Protein AF-A0A5F1YF87-F1 (afdb_monomer)

Nearest PDB structures (foldseek):
  4hlb-assembly1_A  TM=4.844E-01  e=5.937E-01  Desulfovibrio piger ATCC 29098
  3n2q-assembly1_A-2  TM=6.052E-01  e=2.862E+00  Bacillus cereus ATCC 14579

Foldseek 3Di:
DVLCCQAANLQFKFAQKWFQDPVRDTDGLAGIWGFFQQEIEGEHEDEQDDDDPDPDPVSVVVVVVRVVVSLVSNVSVVVCLVVVTWIWTCRVVVVDTATDPSVRHPAYEYEYEYEYPVVCDPDLVRNQADFDWDQDPNHTYTYYHPVLVSVCSVLFRFPLSVVVLSVLSVLQCQQEPCNNPDHSLLSVLCVAPPVVVSVCSVVVVRRHDYGDRCSNVVCCVVCVVVSVVLVVLLVVQCVLVVVLVQLVVCLVVCCVPVVDDSNVSSVVSSNQNSNSRSDGSVLSSLVVVVVVVQLVCCVPPQKDWDWDDDPLEIEIEIEGQDQDPVVQLVVQVVVQLLVLLVQVVDDGRHQKYKGKYWYHPPHPDIHIDIDIDGNVVSNVVDPDHPVPVDPDDDPDDDGSVND

Structure (mmCIF, N/CA/C/O backbone):
data_AF-A0A5F1YF87-F1
#
_entry.id   AF-A0A5F1YF87-F1
#
loop_
_atom_site.group_PDB
_atom_site.id
_atom_site.type_symbol
_atom_site.label_atom_id
_atom_site.label_alt_id
_atom_site.label_comp_id
_atom_site.label_asym_id
_atom_site.label_entity_id
_atom_site.label_seq_id
_atom_site.pdbx_PDB_ins_code
_atom_site.Cartn_x
_atom_site.Cartn_y
_atom_site.Cartn_z
_atom_site.occupancy
_atom_site.B_iso_or_equiv
_atom_site.auth_seq_id
_atom_site.auth_comp_id
_atom_site.auth_asym_id
_atom_site.auth_atom_id
_atom_site.pdbx_PDB_model_num
ATOM 1 N N . MET A 1 1 ? 5.877 -0.461 15.593 1.00 53.75 1 MET A N 1
ATOM 2 C CA . MET A 1 1 ? 6.511 0.695 14.912 1.00 53.75 1 MET A CA 1
ATOM 3 C C . MET A 1 1 ? 7.422 0.246 13.773 1.00 53.75 1 MET A C 1
ATOM 5 O O . MET A 1 1 ? 7.189 0.677 12.658 1.00 53.75 1 MET A O 1
ATOM 9 N N . ASN A 1 2 ? 8.355 -0.689 14.007 1.00 65.75 2 ASN A N 1
ATOM 10 C CA . ASN A 1 2 ? 9.190 -1.293 12.949 1.00 65.75 2 ASN A CA 1
ATOM 11 C C . ASN A 1 2 ? 8.373 -1.980 11.828 1.00 65.75 2 ASN A C 1
ATOM 13 O O . ASN A 1 2 ? 8.815 -2.112 10.696 1.00 65.75 2 ASN A O 1
ATOM 17 N N . ILE A 1 3 ? 7.141 -2.385 12.146 1.00 77.56 3 ILE A N 1
ATOM 18 C CA . ILE A 1 3 ? 6.312 -3.200 11.262 1.00 77.56 3 ILE A CA 1
ATOM 19 C C . ILE A 1 3 ? 5.751 -2.453 10.040 1.00 77.56 3 ILE A C 1
ATOM 21 O O . ILE A 1 3 ? 5.742 -3.008 8.949 1.00 77.56 3 ILE A O 1
ATOM 25 N N . LEU A 1 4 ? 5.350 -1.182 10.188 1.00 83.44 4 LEU A N 1
ATOM 26 C CA . LEU A 1 4 ? 4.851 -0.383 9.060 1.00 83.44 4 LEU A CA 1
ATOM 27 C C . LEU A 1 4 ? 5.986 -0.032 8.095 1.00 83.44 4 LEU A C 1
ATOM 29 O O . LEU A 1 4 ? 5.793 -0.068 6.886 1.00 83.44 4 LEU A O 1
ATOM 33 N N . TYR A 1 5 ? 7.182 0.239 8.624 1.00 86.94 5 TYR A N 1
ATOM 34 C CA . TYR A 1 5 ? 8.379 0.420 7.804 1.00 86.94 5 TYR A CA 1
ATOM 35 C C . TYR A 1 5 ? 8.754 -0.847 7.046 1.00 86.94 5 TYR A C 1
ATOM 37 O O . TYR A 1 5 ? 9.148 -0.755 5.892 1.00 86.94 5 TYR A O 1
ATOM 45 N N . ARG A 1 6 ? 8.575 -2.025 7.652 1.00 84.00 6 ARG A N 1
ATOM 46 C CA . ARG A 1 6 ? 8.854 -3.301 6.990 1.00 84.00 6 ARG A CA 1
ATOM 47 C C . ARG A 1 6 ? 7.945 -3.553 5.785 1.00 84.00 6 ARG A C 1
ATOM 49 O O . ARG A 1 6 ? 8.440 -4.009 4.767 1.00 84.00 6 ARG A O 1
ATOM 56 N N . ILE A 1 7 ? 6.643 -3.282 5.902 1.00 84.69 7 ILE A N 1
ATOM 57 C CA . ILE A 1 7 ? 5.681 -3.605 4.831 1.00 84.69 7 ILE A CA 1
ATOM 58 C C . ILE A 1 7 ? 5.535 -2.474 3.807 1.00 84.69 7 ILE A C 1
ATOM 60 O O . ILE A 1 7 ? 5.354 -2.739 2.625 1.00 84.69 7 ILE A O 1
ATOM 64 N N . VAL A 1 8 ? 5.589 -1.210 4.241 1.00 84.56 8 VAL A N 1
ATOM 65 C CA . VAL A 1 8 ? 5.374 -0.057 3.354 1.00 84.56 8 VAL A CA 1
ATOM 66 C C . VAL A 1 8 ? 6.691 0.595 2.942 1.00 84.56 8 VAL A C 1
ATOM 68 O O . VAL A 1 8 ? 6.762 1.170 1.867 1.00 84.56 8 VAL A O 1
ATOM 71 N N . GLY A 1 9 ? 7.743 0.514 3.752 1.00 84.69 9 GLY A N 1
ATOM 72 C CA . GLY A 1 9 ? 8.989 1.250 3.542 1.00 84.69 9 GLY A CA 1
ATOM 73 C C . GLY A 1 9 ? 9.033 2.577 4.305 1.00 84.69 9 GLY A C 1
ATOM 74 O O . GLY A 1 9 ? 8.016 3.238 4.533 1.00 84.69 9 GLY A O 1
ATOM 75 N N . GLU A 1 10 ? 10.238 2.979 4.709 1.00 85.00 10 GLU A N 1
ATOM 76 C CA . GLU A 1 10 ? 10.487 4.226 5.455 1.00 85.00 10 GLU A CA 1
ATOM 77 C C . GLU A 1 10 ? 10.106 5.485 4.675 1.00 85.00 10 GLU A C 1
ATOM 79 O O . GLU A 1 10 ? 9.788 6.515 5.274 1.00 85.00 10 GLU A O 1
ATOM 84 N N . ASP A 1 11 ? 10.088 5.386 3.346 1.00 83.12 11 ASP A N 1
ATOM 85 C CA . ASP A 1 11 ? 9.832 6.521 2.466 1.00 83.12 11 ASP A CA 1
ATOM 86 C C . ASP A 1 11 ? 8.363 6.975 2.491 1.00 83.12 11 ASP A C 1
ATOM 88 O O . ASP A 1 11 ? 8.035 8.099 2.119 1.00 83.12 11 ASP A O 1
ATOM 92 N N . PHE A 1 12 ? 7.479 6.125 3.013 1.00 86.88 12 PHE A N 1
ATOM 93 C CA . PHE A 1 12 ? 6.032 6.308 2.960 1.00 86.88 12 PHE A CA 1
ATOM 94 C C . PHE A 1 12 ? 5.370 6.483 4.320 1.00 86.88 12 PHE A C 1
ATOM 96 O O . PHE A 1 12 ? 4.186 6.807 4.375 1.00 86.88 12 PHE A O 1
ATOM 103 N N . VAL A 1 13 ? 6.096 6.241 5.412 1.00 90.94 13 VAL A N 1
ATOM 104 C CA . VAL A 1 13 ? 5.536 6.205 6.765 1.00 90.94 13 VAL A CA 1
ATOM 105 C C . VAL A 1 13 ? 6.085 7.373 7.579 1.00 90.94 13 VAL A C 1
ATOM 107 O O . VAL A 1 13 ? 7.255 7.422 7.959 1.00 90.94 13 VAL A O 1
ATOM 110 N N . PHE A 1 14 ? 5.201 8.304 7.911 1.00 91.94 14 PHE A N 1
ATOM 111 C CA . PHE A 1 14 ? 5.522 9.539 8.611 1.00 91.94 14 PHE A CA 1
ATOM 112 C C . PHE A 1 14 ? 4.985 9.485 10.035 1.00 91.94 14 PHE A C 1
ATOM 114 O O . PHE A 1 14 ? 3.790 9.292 10.256 1.00 91.94 14 PHE A O 1
ATOM 121 N N . GLN A 1 15 ? 5.880 9.658 11.005 1.00 91.06 15 GLN A N 1
ATOM 122 C CA . GLN A 1 15 ? 5.539 9.689 12.427 1.00 91.06 15 GLN A CA 1
ATOM 123 C C . GLN A 1 15 ? 5.177 11.112 12.845 1.00 91.06 15 GLN A C 1
ATOM 125 O O . GLN A 1 15 ? 5.899 12.047 12.491 1.00 91.06 15 GLN A O 1
ATOM 130 N N . SER A 1 16 ? 4.089 11.257 13.600 1.00 91.31 16 SER A N 1
ATOM 131 C CA . SER A 1 16 ? 3.614 12.526 14.165 1.00 91.31 16 SER A CA 1
ATOM 132 C C . SER A 1 16 ? 3.661 13.711 13.179 1.00 91.31 16 SER A C 1
ATOM 134 O O . SER A 1 16 ? 4.256 14.752 13.487 1.00 91.31 16 SER A O 1
ATOM 136 N N . PRO A 1 17 ? 3.077 13.591 11.965 1.00 93.00 17 PRO A N 1
ATOM 137 C CA . PRO A 1 17 ? 3.000 14.705 11.022 1.00 93.00 17 PRO A CA 1
ATOM 138 C C . PRO A 1 17 ? 2.379 15.943 11.672 1.00 93.00 17 PRO A C 1
ATOM 140 O O . PRO A 1 17 ? 1.407 15.862 12.429 1.00 93.00 17 PRO A O 1
ATOM 143 N N . THR A 1 18 ? 2.952 17.106 11.369 1.00 94.31 18 THR A N 1
ATOM 144 C CA . THR A 1 18 ? 2.624 18.359 12.054 1.00 94.31 18 THR A CA 1
ATOM 145 C C . THR A 1 18 ? 1.781 19.259 11.163 1.00 94.31 18 THR A C 1
ATOM 147 O O . THR A 1 18 ? 2.243 19.728 10.126 1.00 94.31 18 THR A O 1
ATOM 150 N N . LEU A 1 19 ? 0.556 19.539 11.593 1.00 93.56 19 LEU A N 1
ATOM 151 C CA . LEU A 1 19 ? -0.306 20.573 11.040 1.00 93.56 19 LEU A CA 1
ATOM 152 C C . LEU A 1 19 ? 0.184 21.959 11.476 1.00 93.56 19 LEU A C 1
ATOM 154 O O . LEU A 1 19 ? 0.415 22.201 12.665 1.00 93.56 19 LEU A O 1
ATOM 158 N N . MET A 1 20 ? 0.303 22.861 10.508 1.00 92.25 20 MET A N 1
ATOM 159 C CA . MET A 1 20 ? 0.594 24.275 10.713 1.00 92.25 20 MET A CA 1
ATOM 160 C C . MET A 1 20 ? -0.717 25.060 10.603 1.00 92.25 20 MET A C 1
ATOM 162 O O . MET A 1 20 ? -1.217 25.275 9.501 1.00 92.25 20 MET A O 1
ATOM 166 N N . GLU A 1 21 ? -1.290 25.473 11.734 1.00 86.00 21 GLU A N 1
ATOM 167 C CA . GLU A 1 21 ? -2.485 26.325 11.727 1.00 86.00 21 GLU A CA 1
ATOM 168 C C . GLU A 1 21 ? -2.154 27.742 11.230 1.00 86.00 21 GLU A C 1
ATOM 170 O O . GLU A 1 21 ? -1.028 28.219 11.382 1.00 86.00 21 GLU A O 1
ATOM 175 N N . GLU A 1 22 ? -3.159 28.465 10.723 1.00 82.25 22 GLU A N 1
ATOM 176 C CA . GLU A 1 22 ? -3.036 29.886 10.341 1.00 82.25 22 GLU A CA 1
ATOM 177 C C . GLU A 1 22 ? -2.547 30.769 11.502 1.00 82.25 22 GLU A C 1
ATOM 179 O O . GLU A 1 22 ? -1.858 31.764 11.295 1.00 82.25 22 GLU A O 1
ATOM 184 N N . SER A 1 23 ? -2.849 30.365 12.741 1.00 84.19 23 SER A N 1
ATOM 185 C CA . SER A 1 23 ? -2.376 30.999 13.977 1.00 84.19 23 SER A CA 1
ATOM 186 C C . SER A 1 23 ? -0.860 30.863 14.209 1.00 84.19 23 SER A C 1
ATOM 188 O O . SER A 1 23 ? -0.328 31.446 15.152 1.00 84.19 23 SER A O 1
ATOM 190 N N . GLY A 1 24 ? -0.164 30.055 13.401 1.00 81.81 24 GLY A N 1
ATOM 191 C CA . GLY A 1 24 ? 1.236 29.669 13.587 1.00 81.81 24 GLY A CA 1
ATOM 192 C C . GLY A 1 24 ? 1.439 28.514 14.574 1.00 81.81 24 GLY A C 1
ATOM 193 O O . GLY A 1 24 ? 2.569 28.056 14.768 1.00 81.81 24 GLY A O 1
ATOM 194 N N . LYS A 1 25 ? 0.366 28.010 15.200 1.00 90.38 25 LYS A N 1
ATOM 195 C CA . LYS A 1 25 ? 0.433 26.887 16.137 1.00 90.38 25 LYS A CA 1
ATOM 196 C C . LYS A 1 25 ? 0.725 25.576 15.403 1.00 90.38 25 LYS A C 1
ATOM 198 O O . LYS A 1 25 ? 0.115 25.261 14.384 1.00 90.38 25 LYS A O 1
ATOM 203 N N . LYS A 1 26 ? 1.640 24.791 15.976 1.00 91.50 26 LYS A N 1
ATOM 204 C CA . LYS A 1 26 ? 1.982 23.439 15.524 1.00 91.50 26 LYS A CA 1
ATOM 205 C C . LYS A 1 26 ? 1.165 22.415 16.298 1.00 91.50 26 LYS A C 1
ATOM 207 O O . LYS A 1 26 ? 1.214 22.403 17.529 1.00 91.50 26 LYS A O 1
ATOM 212 N N . ILE A 1 27 ? 0.419 21.572 15.594 1.00 92.56 27 ILE A N 1
ATOM 213 C CA . ILE A 1 27 ? -0.405 20.521 16.200 1.00 92.56 27 ILE A CA 1
ATOM 214 C C . ILE A 1 27 ? -0.132 19.201 15.487 1.00 92.56 27 ILE A C 1
ATOM 216 O O . ILE A 1 27 ? -0.026 19.158 14.268 1.00 92.56 27 ILE A O 1
ATOM 220 N N . GLU A 1 28 ? -0.040 18.111 16.240 1.00 92.81 28 GLU A N 1
ATOM 221 C CA . GLU A 1 28 ? 0.020 16.773 15.655 1.00 92.81 28 GLU A CA 1
ATOM 222 C C . GLU A 1 28 ? -1.304 16.427 14.952 1.00 92.81 28 GLU A C 1
ATOM 224 O O . GLU A 1 28 ? -2.397 16.559 15.527 1.00 92.81 28 GLU A O 1
ATOM 229 N N . LEU A 1 29 ? -1.192 15.990 13.697 1.00 92.50 29 LEU A N 1
ATOM 230 C CA . LEU A 1 29 ? -2.327 15.578 12.878 1.00 92.50 29 LEU A CA 1
ATOM 231 C C . LEU A 1 29 ? -2.833 14.187 13.291 1.00 92.50 29 LEU A C 1
ATOM 233 O O . LEU A 1 29 ? -4.035 13.994 13.460 1.00 92.50 29 LEU A O 1
ATOM 237 N N . THR A 1 30 ? -1.916 13.230 13.436 1.00 93.56 30 THR A N 1
ATOM 238 C CA . THR A 1 30 ? -2.165 11.819 13.767 1.00 93.56 30 THR A CA 1
ATOM 239 C C . THR A 1 30 ? -0.851 11.173 14.228 1.00 93.56 30 THR A C 1
ATOM 241 O O . THR A 1 30 ? 0.207 11.762 14.004 1.00 93.56 30 THR A O 1
ATOM 244 N N . ASP A 1 31 ? -0.885 9.980 14.828 1.00 92.38 31 ASP A N 1
ATOM 245 C CA . ASP A 1 31 ? 0.345 9.318 15.298 1.00 92.38 31 ASP A CA 1
ATOM 246 C C . ASP A 1 31 ? 1.197 8.826 14.118 1.00 92.38 31 ASP A C 1
ATOM 248 O O . ASP A 1 31 ? 2.418 8.990 14.109 1.00 92.38 31 ASP A O 1
ATOM 252 N N . PHE A 1 32 ? 0.554 8.242 13.099 1.00 93.06 32 PHE A N 1
ATOM 253 C CA . PHE A 1 32 ? 1.219 7.846 11.859 1.00 93.06 32 PHE A CA 1
ATOM 254 C C . PHE A 1 32 ? 0.388 8.195 10.635 1.00 93.06 32 PHE A C 1
ATOM 256 O O . PHE A 1 32 ? -0.838 8.068 10.622 1.00 93.06 32 PHE A O 1
ATOM 263 N N . LEU A 1 33 ? 1.088 8.567 9.574 1.00 93.75 33 LEU A N 1
ATOM 264 C CA . LEU A 1 33 ? 0.522 8.791 8.259 1.00 93.75 33 LEU A CA 1
ATOM 265 C C . LEU A 1 33 ? 1.292 7.965 7.244 1.00 93.75 33 LEU A C 1
ATOM 267 O O . LEU A 1 33 ? 2.516 8.038 7.184 1.00 93.75 33 LEU A O 1
ATOM 271 N N . VAL A 1 34 ? 0.568 7.178 6.466 1.00 93.00 34 VAL A N 1
ATOM 272 C CA . VAL A 1 34 ? 1.116 6.332 5.417 1.00 93.00 34 VAL A CA 1
ATOM 273 C C . VAL A 1 34 ? 0.620 6.848 4.077 1.00 93.00 34 VAL A C 1
ATOM 275 O O . VAL A 1 34 ? -0.585 7.041 3.894 1.00 93.00 34 VAL A O 1
ATOM 278 N N . LEU A 1 35 ? 1.548 7.089 3.157 1.00 91.38 35 LEU A N 1
ATOM 279 C CA . LEU A 1 35 ? 1.250 7.533 1.799 1.00 91.38 35 LEU A CA 1
ATOM 280 C C . LEU A 1 35 ? 1.411 6.341 0.854 1.00 91.38 35 LEU A C 1
ATOM 282 O O . LEU A 1 35 ? 2.495 5.778 0.760 1.00 91.38 35 LEU A O 1
ATOM 286 N N . LEU A 1 36 ? 0.346 5.943 0.165 1.00 89.44 36 LEU A N 1
ATOM 287 C CA . LEU A 1 36 ? 0.365 4.844 -0.799 1.00 89.44 36 LEU A CA 1
ATOM 288 C C . LEU A 1 36 ? -0.320 5.297 -2.083 1.00 89.44 36 LEU A C 1
ATOM 290 O O . LEU A 1 36 ? -1.536 5.201 -2.208 1.00 89.44 36 LEU A O 1
ATOM 294 N N . ASP A 1 37 ? 0.472 5.799 -3.030 1.00 87.88 37 ASP A N 1
ATOM 295 C CA . ASP A 1 37 ? -0.025 6.382 -4.281 1.00 87.88 37 ASP A CA 1
ATOM 296 C C . ASP A 1 37 ? -1.064 7.497 -4.033 1.00 87.88 37 ASP A C 1
ATOM 298 O O . ASP A 1 37 ? -0.732 8.519 -3.432 1.00 87.88 37 ASP A O 1
ATOM 302 N N . ASP A 1 38 ? -2.320 7.294 -4.439 1.00 89.94 38 ASP A N 1
ATOM 303 C CA . ASP A 1 38 ? -3.448 8.205 -4.251 1.00 89.94 38 ASP A CA 1
ATOM 304 C C . ASP A 1 38 ? -4.251 7.921 -2.969 1.00 89.94 38 ASP A C 1
ATOM 306 O O . ASP A 1 38 ? -5.345 8.465 -2.766 1.00 89.94 38 ASP A O 1
ATOM 310 N N . ILE A 1 39 ? -3.707 7.079 -2.087 1.00 92.38 39 ILE A N 1
ATOM 311 C CA . ILE A 1 39 ? -4.337 6.622 -0.852 1.00 92.38 39 ILE A CA 1
ATOM 312 C C . ILE A 1 39 ? -3.560 7.144 0.350 1.00 92.38 39 ILE A C 1
ATOM 314 O O . ILE A 1 39 ? -2.348 6.969 0.483 1.00 92.38 39 ILE A O 1
ATOM 318 N N . LEU A 1 40 ? -4.296 7.775 1.260 1.00 93.69 40 LEU A N 1
ATOM 319 C CA . LEU A 1 40 ? -3.791 8.266 2.531 1.00 93.69 40 LEU A CA 1
ATOM 320 C C . LEU A 1 40 ? -4.308 7.381 3.664 1.00 93.69 40 LEU A C 1
ATOM 322 O O . LEU A 1 40 ? -5.519 7.333 3.889 1.00 93.69 40 LEU A O 1
ATOM 326 N N . ILE A 1 41 ? -3.414 6.728 4.409 1.00 94.94 41 ILE A N 1
ATOM 327 C CA . ILE A 1 41 ? -3.790 5.966 5.606 1.00 94.94 41 ILE A CA 1
ATOM 328 C C . ILE A 1 41 ? -3.335 6.724 6.851 1.00 94.94 41 ILE A C 1
ATOM 330 O O . ILE A 1 41 ? -2.147 6.948 7.063 1.00 94.94 41 ILE A O 1
ATOM 334 N N . THR A 1 42 ? -4.281 7.123 7.693 1.00 95.25 42 THR A N 1
ATOM 335 C CA . THR A 1 42 ? -4.023 7.754 8.997 1.00 95.25 42 THR A CA 1
ATOM 336 C C . THR A 1 42 ? -4.213 6.716 10.092 1.00 95.25 42 THR A C 1
ATOM 338 O O . THR A 1 42 ? -5.212 6.001 10.098 1.00 95.25 42 THR A O 1
ATOM 341 N N . ILE A 1 43 ? -3.260 6.625 11.019 1.00 94.81 43 ILE A N 1
ATOM 342 C CA . ILE A 1 43 ? -3.295 5.660 12.117 1.00 94.81 43 ILE A CA 1
ATOM 343 C C . ILE A 1 43 ? -3.236 6.409 13.442 1.00 94.81 43 ILE A C 1
ATOM 345 O O . ILE A 1 43 ? -2.272 7.120 13.728 1.00 94.81 43 ILE A O 1
ATOM 349 N N . GLN A 1 44 ? -4.260 6.207 14.268 1.00 94.12 44 GLN A N 1
ATOM 350 C CA . GLN A 1 44 ? -4.335 6.736 15.622 1.00 94.12 44 GLN A CA 1
ATOM 351 C C . GLN A 1 44 ? -4.342 5.592 16.635 1.00 94.12 44 GLN A C 1
ATOM 353 O O . GLN A 1 44 ? -5.288 4.812 16.715 1.00 94.12 44 GLN A O 1
ATOM 358 N N . SER A 1 45 ? -3.312 5.534 17.466 1.00 91.81 45 SER A N 1
ATOM 359 C CA . SER A 1 45 ? -3.182 4.580 18.553 1.00 91.81 45 SER A CA 1
ATOM 360 C C . SER A 1 45 ? -3.663 5.155 19.883 1.00 91.81 45 SER A C 1
ATOM 362 O O . SER A 1 45 ? -3.482 6.338 20.199 1.00 91.81 45 SER A O 1
ATOM 364 N N . LYS A 1 46 ? -4.302 4.307 20.694 1.00 90.31 46 LYS A N 1
ATOM 365 C CA . LYS A 1 46 ? -4.667 4.605 22.080 1.00 90.31 46 LYS A CA 1
ATOM 366 C C . LYS A 1 46 ? -4.350 3.427 22.982 1.00 90.31 46 LYS A C 1
ATOM 368 O O . LYS A 1 46 ? -4.850 2.329 22.771 1.00 90.31 46 LYS A O 1
ATOM 373 N N . SER A 1 47 ? -3.605 3.701 24.048 1.00 85.38 47 SER A N 1
ATOM 374 C CA . SER A 1 47 ? -3.409 2.744 25.134 1.00 85.38 47 SER A CA 1
ATOM 375 C C . SER A 1 47 ? -4.603 2.715 26.081 1.00 85.38 47 SER A C 1
ATOM 377 O O . SER A 1 47 ? -5.171 3.759 26.458 1.00 85.38 47 SER A O 1
ATOM 379 N N . ILE A 1 48 ? -4.959 1.495 26.460 1.00 78.88 48 ILE A N 1
ATOM 380 C CA . ILE A 1 48 ? -6.037 1.150 27.369 1.00 78.88 48 ILE A CA 1
ATOM 381 C C . ILE A 1 48 ? -5.409 0.404 28.540 1.00 78.88 48 ILE A C 1
ATOM 383 O O . ILE A 1 48 ? -4.843 -0.660 28.352 1.00 78.88 48 ILE A O 1
ATOM 387 N N . ASP A 1 49 ? -5.514 0.970 29.736 1.00 69.31 49 ASP A N 1
ATOM 388 C CA . ASP A 1 49 ? -5.035 0.341 30.964 1.00 69.31 49 ASP A CA 1
ATOM 389 C C . ASP A 1 49 ? -6.257 -0.166 31.742 1.00 69.31 49 ASP A C 1
ATOM 391 O O . ASP A 1 49 ? -7.062 0.633 32.242 1.00 69.31 49 ASP A O 1
ATOM 395 N N . ILE A 1 50 ? -6.496 -1.479 31.699 1.00 65.00 50 ILE A N 1
ATOM 396 C CA . ILE A 1 50 ? -7.656 -2.136 32.310 1.00 65.00 50 ILE A CA 1
ATOM 397 C C . ILE A 1 50 ? -7.202 -3.436 32.978 1.00 65.00 50 ILE A C 1
ATOM 399 O O . ILE A 1 50 ? -6.600 -4.286 32.333 1.00 65.00 50 ILE A O 1
ATOM 403 N N . ASP A 1 51 ? -7.562 -3.584 34.253 1.00 58.66 51 ASP A N 1
ATOM 404 C CA . ASP A 1 51 ? -7.314 -4.778 35.065 1.00 58.66 51 ASP A CA 1
ATOM 405 C C . ASP A 1 51 ? -8.325 -5.908 34.770 1.00 58.66 51 ASP A C 1
ATOM 407 O O . ASP A 1 51 ? -9.486 -5.624 34.443 1.00 58.66 51 ASP A O 1
ATOM 411 N N . ILE A 1 52 ? -7.908 -7.172 34.886 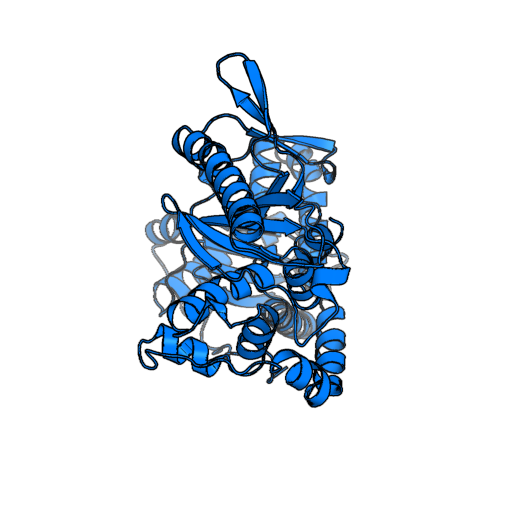1.00 54.50 52 ILE A N 1
ATOM 412 C CA . ILE A 1 52 ? -8.575 -8.341 34.274 1.00 54.50 52 ILE A CA 1
ATOM 413 C C . ILE A 1 52 ? -9.735 -8.895 35.093 1.00 54.50 52 ILE A C 1
ATOM 415 O O . ILE A 1 52 ? -10.713 -9.343 34.500 1.00 54.50 52 ILE A O 1
ATOM 419 N N . ASP A 1 53 ? -9.688 -8.802 36.419 1.00 56.94 53 ASP A N 1
ATOM 420 C CA . ASP A 1 53 ? -10.503 -9.669 37.288 1.00 56.94 53 ASP A CA 1
ATOM 421 C C . ASP A 1 53 ? -12.030 -9.458 37.212 1.00 56.94 53 ASP A C 1
ATOM 423 O O . ASP A 1 53 ? -12.767 -10.193 37.849 1.00 56.94 53 ASP A O 1
ATOM 427 N N . ASP A 1 54 ? -12.516 -8.505 36.403 1.00 54.59 54 ASP A N 1
ATOM 428 C CA . ASP A 1 54 ? -13.943 -8.321 36.100 1.00 54.59 54 ASP A CA 1
ATOM 429 C C . ASP A 1 54 ? -14.122 -7.365 34.903 1.00 54.59 54 ASP A C 1
ATOM 431 O O . ASP A 1 54 ? -14.182 -6.145 35.106 1.00 54.59 54 ASP A O 1
ATOM 435 N N . ILE A 1 55 ? -14.197 -7.837 33.647 1.00 62.34 55 ILE A N 1
ATOM 436 C CA . ILE A 1 55 ? -14.654 -6.982 32.527 1.00 62.34 55 ILE A CA 1
ATOM 437 C C . ILE A 1 55 ? -16.152 -6.718 32.717 1.00 62.34 55 ILE A C 1
ATOM 439 O O . ILE A 1 55 ? -17.008 -7.501 32.323 1.00 62.34 55 ILE A O 1
ATOM 443 N N . ASN A 1 56 ? -16.473 -5.583 33.330 1.00 67.00 56 ASN A N 1
ATOM 444 C CA . ASN A 1 56 ? -17.842 -5.112 33.504 1.00 67.00 56 ASN A CA 1
ATOM 445 C C . ASN A 1 56 ? -18.211 -4.044 32.457 1.00 67.00 56 ASN A C 1
ATOM 447 O O . ASN A 1 56 ? -17.358 -3.493 31.753 1.00 67.00 56 ASN A O 1
ATOM 451 N N . LEU A 1 57 ? -19.501 -3.698 32.386 1.00 72.12 57 LEU A N 1
ATOM 452 C CA . LEU A 1 57 ? -20.024 -2.653 31.491 1.00 72.12 57 LEU A CA 1
ATOM 453 C C . LEU A 1 57 ? -19.273 -1.314 31.623 1.00 72.12 57 LEU A C 1
ATOM 455 O O . LEU A 1 57 ? -19.128 -0.581 30.647 1.00 72.12 57 LEU A O 1
ATOM 459 N N . ILE A 1 58 ? -18.749 -1.004 32.813 1.00 72.44 58 ILE A N 1
ATOM 460 C CA . ILE A 1 58 ? -17.985 0.222 33.073 1.00 72.44 58 ILE A CA 1
ATOM 461 C C . ILE A 1 58 ? -16.642 0.192 32.329 1.00 72.44 58 ILE A C 1
ATOM 463 O O . ILE A 1 58 ? -16.270 1.185 31.701 1.00 72.44 58 ILE A O 1
ATOM 467 N N . LYS A 1 59 ? -15.914 -0.930 32.366 1.00 70.19 59 LYS A N 1
ATOM 468 C CA . LYS A 1 59 ? -14.646 -1.098 31.638 1.00 70.19 59 LYS A CA 1
ATOM 469 C C . LYS A 1 59 ? -14.862 -1.090 30.126 1.00 70.19 59 LYS A C 1
ATOM 471 O O . LYS A 1 59 ? -14.142 -0.369 29.439 1.00 70.19 59 LYS A O 1
ATOM 476 N N . LEU A 1 60 ? -15.907 -1.748 29.618 1.00 75.25 60 LEU A N 1
ATOM 477 C CA . LEU A 1 60 ? -16.304 -1.627 28.206 1.00 75.25 60 LEU A CA 1
ATOM 478 C C . LEU A 1 60 ? -16.598 -0.166 27.829 1.00 75.25 60 LEU A C 1
ATOM 480 O O . LEU A 1 60 ? -16.093 0.329 26.823 1.00 75.25 60 LEU A O 1
ATOM 484 N N . GLY A 1 61 ? -17.313 0.574 28.681 1.00 79.44 61 GLY A N 1
ATOM 485 C CA . GLY A 1 61 ? -17.546 2.009 28.499 1.00 79.44 61 GLY A CA 1
ATOM 486 C C . GLY A 1 61 ? -16.257 2.840 28.426 1.00 79.44 61 GLY A C 1
ATOM 487 O O . GLY A 1 61 ? -16.182 3.799 27.656 1.00 79.44 61 GLY A O 1
ATOM 488 N N . ARG A 1 62 ? -15.201 2.465 29.166 1.00 77.94 62 ARG A N 1
ATOM 489 C CA . ARG A 1 62 ? -13.877 3.112 29.065 1.00 77.94 62 ARG A CA 1
ATOM 490 C C . ARG A 1 62 ? -13.214 2.848 27.713 1.00 77.94 62 ARG A C 1
ATOM 492 O O . ARG A 1 62 ? -12.646 3.783 27.147 1.00 77.94 62 ARG A O 1
ATOM 499 N N . ILE A 1 63 ? -13.313 1.624 27.192 1.00 79.81 63 ILE A N 1
ATOM 500 C CA . ILE A 1 63 ? -12.813 1.256 25.857 1.00 79.81 63 ILE A CA 1
ATOM 501 C C . ILE A 1 63 ? -13.542 2.073 24.788 1.00 79.81 63 ILE A C 1
ATOM 503 O O . ILE A 1 63 ? -12.896 2.766 24.002 1.00 79.81 63 ILE A O 1
ATOM 507 N N . PHE A 1 64 ? -14.877 2.104 24.832 1.00 84.06 64 PHE A N 1
ATOM 508 C CA . PHE A 1 64 ? -15.684 2.922 23.923 1.00 84.06 64 PHE A CA 1
ATOM 509 C C . PHE A 1 64 ? -15.331 4.409 24.008 1.00 84.06 64 PHE A C 1
ATOM 511 O O . PHE A 1 64 ? -15.175 5.060 22.980 1.00 84.06 64 PHE A O 1
ATOM 518 N N . LYS A 1 65 ? -15.116 4.957 25.209 1.00 86.44 65 LYS A N 1
ATOM 519 C CA . LYS A 1 65 ? -14.696 6.357 25.369 1.00 86.44 65 LYS A CA 1
ATOM 520 C C . LYS A 1 65 ? -13.324 6.628 24.744 1.00 86.44 65 LYS A C 1
ATOM 522 O O . LYS A 1 65 ? -13.122 7.681 24.144 1.00 86.44 65 LYS A O 1
ATOM 527 N N . LYS A 1 66 ? -12.365 5.706 24.877 1.00 86.31 66 LYS A N 1
ATOM 528 C CA . LYS A 1 66 ? -11.037 5.821 24.244 1.00 86.31 66 LYS A CA 1
ATOM 529 C C . LYS A 1 66 ? -11.139 5.762 22.722 1.00 86.31 66 LYS A C 1
ATOM 531 O O . LYS A 1 66 ? -10.499 6.571 22.052 1.00 86.31 66 LYS A O 1
ATOM 536 N N . TYR A 1 67 ? -11.973 4.863 22.213 1.00 88.94 67 TYR A N 1
ATOM 537 C CA . TYR A 1 67 ? -12.319 4.772 20.802 1.00 88.94 67 TYR A CA 1
ATOM 538 C C . TYR A 1 67 ? -12.937 6.080 20.277 1.00 88.94 67 TYR A C 1
ATOM 540 O O . TYR A 1 67 ? -12.408 6.661 19.333 1.00 88.94 67 TYR A O 1
ATOM 548 N N . GLU A 1 68 ? -13.980 6.607 20.925 1.00 90.44 68 GLU A N 1
ATOM 549 C CA . GLU A 1 68 ? -14.631 7.860 20.515 1.00 90.44 68 GLU A CA 1
ATOM 550 C C . GLU A 1 68 ? -13.668 9.056 20.583 1.00 90.44 68 GLU A C 1
ATOM 552 O O . GLU A 1 68 ? -13.648 9.907 19.692 1.00 90.44 68 GLU A O 1
ATOM 557 N N . ASN A 1 69 ? -12.784 9.092 21.586 1.00 89.06 69 ASN A N 1
ATOM 558 C CA . ASN A 1 69 ? -11.715 10.086 21.652 1.00 89.06 69 ASN A CA 1
ATOM 559 C C . ASN A 1 69 ? -10.757 9.982 20.452 1.00 89.06 69 ASN A C 1
ATOM 561 O O . ASN A 1 69 ? -10.449 11.011 19.853 1.00 89.06 69 ASN A O 1
ATOM 565 N N . ALA A 1 70 ? -10.298 8.781 20.079 1.00 88.69 70 ALA A N 1
ATOM 566 C CA . ALA A 1 70 ? -9.462 8.585 18.888 1.00 88.69 70 ALA A CA 1
ATOM 567 C C . ALA A 1 70 ? -10.195 8.998 17.605 1.00 88.69 70 ALA A C 1
ATOM 569 O O . ALA A 1 70 ? -9.660 9.757 16.800 1.00 88.69 70 ALA A O 1
ATOM 570 N N . LYS A 1 71 ? -11.454 8.586 17.457 1.00 91.44 71 LYS A N 1
ATOM 571 C CA . LYS A 1 71 ? -12.312 8.948 16.327 1.00 91.44 71 LYS A CA 1
ATOM 572 C C . LYS A 1 71 ? -12.504 10.461 16.211 1.00 91.44 71 LYS A C 1
ATOM 574 O O . LYS A 1 71 ? -12.431 11.014 15.116 1.00 91.44 71 LYS A O 1
ATOM 579 N N . SER A 1 72 ? -12.662 11.165 17.333 1.00 89.19 72 SER A N 1
ATOM 580 C CA . SER A 1 72 ? -12.752 12.629 17.343 1.00 89.19 72 SER A CA 1
ATOM 581 C C . SER A 1 72 ? -11.473 13.317 16.851 1.00 89.19 72 SER A C 1
ATOM 583 O O . SER A 1 72 ? -11.563 14.386 16.247 1.00 89.19 72 SER A O 1
ATOM 585 N N . GLN A 1 73 ? -10.294 12.713 17.051 1.00 87.31 73 GLN A N 1
ATOM 586 C CA . GLN A 1 73 ? -9.021 13.265 16.576 1.00 87.31 73 GLN A CA 1
ATOM 587 C C . GLN A 1 73 ? -8.900 13.184 15.051 1.00 87.31 73 GLN A C 1
ATOM 589 O O . GLN A 1 73 ? -8.356 14.107 14.447 1.00 87.31 73 GLN A O 1
ATOM 594 N N . LEU A 1 74 ? -9.532 12.188 14.418 1.00 90.38 74 LEU A N 1
ATOM 595 C CA . LEU A 1 74 ? -9.610 12.079 12.955 1.00 90.38 74 LEU A CA 1
ATOM 596 C C . LEU A 1 74 ? -10.303 13.287 12.304 1.00 90.38 74 LEU A C 1
ATOM 598 O O . LEU A 1 74 ? -10.074 13.570 11.129 1.00 90.38 74 LEU A O 1
ATOM 602 N N . ASN A 1 75 ? -11.110 14.049 13.058 1.00 89.75 75 ASN A N 1
ATOM 603 C CA . ASN A 1 75 ? -11.686 15.304 12.566 1.00 89.75 75 ASN A CA 1
ATOM 604 C C . ASN A 1 75 ? -10.622 16.294 12.100 1.00 89.75 75 ASN A C 1
ATOM 606 O O . ASN A 1 75 ? -10.893 17.055 11.177 1.00 89.75 75 ASN A O 1
ATOM 610 N N . ARG A 1 76 ? -9.436 16.290 12.722 1.00 90.06 76 ARG A N 1
ATOM 611 C CA . ARG A 1 76 ? -8.326 17.144 12.291 1.00 90.06 76 ARG A CA 1
ATOM 612 C C . ARG A 1 76 ? -7.902 16.768 10.882 1.00 90.06 76 ARG A C 1
ATOM 614 O O . ARG A 1 76 ? -7.952 17.620 10.010 1.00 90.06 76 ARG A O 1
ATOM 621 N N . THR A 1 77 ? -7.630 15.489 10.627 1.00 90.44 77 THR A N 1
ATOM 622 C CA . THR A 1 77 ? -7.276 14.995 9.289 1.00 90.44 77 THR A CA 1
ATOM 623 C C . THR A 1 77 ? -8.333 15.334 8.242 1.00 90.44 77 THR A C 1
ATOM 625 O O . THR A 1 77 ? -7.993 15.825 7.166 1.00 90.44 77 THR A O 1
ATOM 628 N N . VAL A 1 78 ? -9.619 15.146 8.561 1.00 89.69 78 VAL A N 1
ATOM 629 C CA . VAL A 1 78 ? -10.722 15.501 7.650 1.00 89.69 78 VAL A CA 1
ATOM 630 C C . VAL A 1 78 ? -10.730 16.998 7.347 1.00 89.69 78 VAL A C 1
ATOM 632 O O . VAL A 1 78 ? -10.764 17.397 6.184 1.00 89.69 78 VAL A O 1
ATOM 635 N N . ASN A 1 79 ? -10.692 17.834 8.385 1.00 90.62 79 ASN A N 1
ATOM 636 C CA . ASN A 1 79 ? -10.784 19.282 8.235 1.00 90.62 79 ASN A CA 1
ATOM 637 C C . ASN A 1 79 ? -9.569 19.847 7.494 1.00 90.62 79 ASN A C 1
ATOM 639 O O . ASN A 1 79 ? -9.746 20.620 6.553 1.00 90.62 79 ASN A O 1
ATOM 643 N N . SER A 1 80 ? -8.363 19.418 7.869 1.00 90.38 80 SER A N 1
ATOM 644 C CA . SER A 1 80 ? -7.118 19.847 7.235 1.00 90.38 80 SER A CA 1
ATOM 645 C C . SER A 1 80 ? -7.046 19.410 5.781 1.00 90.38 80 SER A C 1
ATOM 647 O O . SER A 1 80 ? -6.622 20.197 4.941 1.00 90.38 80 SER A O 1
ATOM 649 N N . SER A 1 81 ? -7.546 18.217 5.443 1.00 90.31 81 SER A N 1
ATOM 650 C CA . SER A 1 81 ? -7.649 17.803 4.045 1.00 90.31 81 SER A CA 1
ATOM 651 C C . SER A 1 81 ? -8.620 18.673 3.247 1.00 90.31 81 SER A C 1
ATOM 653 O O . SER A 1 81 ? -8.275 19.125 2.157 1.00 90.31 81 SER A O 1
ATOM 655 N N . ASN A 1 82 ? -9.813 18.940 3.788 1.00 88.69 82 ASN A N 1
ATOM 656 C CA . ASN A 1 82 ? -10.836 19.735 3.101 1.00 88.69 82 ASN A CA 1
ATOM 657 C C . ASN A 1 82 ? -10.383 21.180 2.864 1.00 88.69 82 ASN A C 1
ATOM 659 O O . ASN A 1 82 ? -10.678 21.763 1.824 1.00 88.69 82 ASN A O 1
ATOM 663 N N . ARG A 1 83 ? -9.654 21.749 3.826 1.00 90.56 83 ARG A N 1
ATOM 664 C CA . ARG A 1 83 ? -9.097 23.106 3.754 1.00 90.56 83 ARG A CA 1
ATOM 665 C C . ARG A 1 83 ? -7.739 23.171 3.059 1.00 90.56 83 ARG A C 1
ATOM 667 O O . ARG A 1 83 ? -7.248 24.266 2.822 1.00 90.56 83 ARG A O 1
ATOM 674 N N . LYS A 1 84 ? -7.147 22.016 2.738 1.00 89.38 84 LYS A N 1
ATOM 675 C CA . LYS A 1 84 ? -5.781 21.882 2.212 1.00 89.38 84 LYS A CA 1
ATOM 676 C C . LYS A 1 84 ? -4.759 22.622 3.087 1.00 89.38 84 LYS A C 1
ATOM 678 O O . LYS A 1 84 ? -3.873 23.302 2.580 1.00 89.38 84 LYS A O 1
ATOM 683 N N . GLU A 1 85 ? -4.910 22.506 4.406 1.00 91.00 85 GLU A N 1
ATOM 684 C CA . GLU A 1 85 ? -4.018 23.148 5.375 1.00 91.00 85 GLU A CA 1
ATOM 685 C C . GLU A 1 85 ? -2.606 22.560 5.282 1.00 91.00 85 GLU A C 1
ATOM 687 O O . GLU A 1 85 ? -2.418 21.370 5.019 1.00 91.00 85 GLU A O 1
ATOM 692 N N . LYS A 1 86 ? -1.598 23.389 5.547 1.00 92.06 86 LYS A N 1
ATOM 693 C CA . LYS A 1 86 ? -0.201 22.981 5.443 1.00 92.06 86 LYS A CA 1
ATOM 694 C C . LYS A 1 86 ? 0.151 21.946 6.511 1.00 92.06 86 LYS A C 1
ATOM 696 O O . LYS A 1 86 ? 0.131 22.238 7.707 1.00 92.06 86 LYS A O 1
ATOM 701 N N . VAL A 1 87 ? 0.543 20.752 6.074 1.00 92.88 87 VAL A N 1
ATOM 702 C CA . VAL A 1 87 ? 1.053 19.686 6.945 1.00 92.88 87 VAL A CA 1
ATOM 703 C C . VAL A 1 87 ? 2.493 19.384 6.569 1.00 92.88 87 VAL A C 1
ATOM 705 O O . VAL A 1 87 ? 2.794 19.094 5.414 1.00 92.88 87 VAL A O 1
ATOM 708 N N . ILE A 1 88 ? 3.374 19.441 7.562 1.00 91.81 88 ILE A N 1
ATOM 709 C CA . ILE A 1 88 ? 4.785 19.101 7.430 1.00 91.81 88 ILE A CA 1
ATOM 710 C C . ILE A 1 88 ? 4.988 17.635 7.791 1.00 91.81 88 ILE A C 1
ATOM 712 O O . ILE A 1 88 ? 4.647 17.194 8.895 1.00 91.81 88 ILE A O 1
ATOM 716 N N . LEU A 1 89 ? 5.587 16.898 6.865 1.00 90.56 89 LEU A N 1
ATOM 717 C CA . LEU A 1 89 ? 5.998 15.517 7.041 1.00 90.56 89 LEU A CA 1
ATOM 718 C C . LEU A 1 89 ? 7.517 15.464 7.224 1.00 90.56 89 LEU A C 1
ATOM 720 O O . LEU A 1 89 ? 8.271 16.126 6.509 1.00 90.56 89 LEU A O 1
ATOM 724 N N . ASN A 1 90 ? 7.975 14.677 8.194 1.00 85.31 90 ASN A N 1
ATOM 725 C CA . ASN A 1 90 ? 9.399 14.473 8.432 1.00 85.31 90 ASN A CA 1
ATOM 726 C C . ASN A 1 90 ? 9.909 13.304 7.577 1.00 85.31 90 ASN A C 1
ATOM 728 O O . ASN A 1 90 ? 9.787 12.144 7.974 1.00 85.31 90 ASN A O 1
ATOM 732 N N . ALA A 1 91 ? 10.458 13.615 6.403 1.00 80.50 91 ALA A N 1
ATOM 733 C CA . ALA A 1 91 ? 11.067 12.645 5.505 1.00 80.50 91 ALA A CA 1
ATOM 734 C C . ALA A 1 91 ? 12.531 12.428 5.912 1.00 80.50 91 ALA A C 1
ATOM 736 O O . ALA A 1 91 ? 13.451 12.898 5.246 1.00 80.50 91 ALA A O 1
ATOM 737 N N . LYS A 1 92 ? 12.752 11.703 7.021 1.00 74.88 92 LYS A N 1
ATOM 738 C CA . LYS A 1 92 ? 14.099 11.422 7.570 1.00 74.88 92 LYS A CA 1
ATOM 739 C C . LYS A 1 92 ? 15.084 10.925 6.508 1.00 74.88 92 LYS A C 1
ATOM 741 O O . LYS A 1 92 ? 16.255 11.263 6.528 1.00 74.88 92 LYS A O 1
ATOM 746 N N . HIS A 1 93 ? 14.571 10.136 5.579 1.00 71.56 93 HIS A N 1
ATOM 747 C CA . HIS A 1 93 ? 15.292 9.452 4.522 1.00 71.56 93 HIS A CA 1
ATOM 748 C C . HIS A 1 93 ? 15.743 10.416 3.389 1.00 71.56 93 HIS A C 1
ATOM 750 O O . HIS A 1 93 ? 16.732 10.151 2.708 1.00 71.56 93 HIS A O 1
ATOM 756 N N . LEU A 1 94 ? 15.063 11.553 3.210 1.00 71.19 94 LEU A N 1
ATOM 757 C CA . LEU A 1 94 ? 15.489 12.650 2.326 1.00 71.19 94 LEU A CA 1
ATOM 758 C C . LEU A 1 94 ? 16.255 13.744 3.082 1.00 71.19 94 LEU A C 1
ATOM 760 O O . LEU A 1 94 ? 16.641 14.731 2.465 1.00 71.19 94 LEU A O 1
ATOM 764 N N . GLU A 1 95 ? 16.439 13.580 4.399 1.00 72.50 95 GLU A N 1
ATOM 765 C CA . GLU A 1 95 ? 16.957 14.600 5.320 1.00 72.50 95 GLU A CA 1
ATOM 766 C C . GLU A 1 95 ? 16.176 15.925 5.244 1.00 72.50 95 GLU A C 1
ATOM 768 O O . GLU A 1 95 ? 16.727 17.009 5.430 1.00 72.50 95 GLU A O 1
ATOM 773 N N . GLU A 1 96 ? 14.867 15.845 4.974 1.00 76.69 96 GLU A N 1
ATOM 774 C CA . GLU A 1 96 ? 14.050 17.015 4.655 1.00 76.69 96 GLU A CA 1
ATOM 775 C C . GLU A 1 96 ? 12.632 16.992 5.228 1.00 76.69 96 GLU A C 1
ATOM 777 O O . GLU A 1 96 ? 12.080 15.975 5.660 1.00 76.69 96 GLU A O 1
ATOM 782 N N . HIS A 1 97 ? 12.024 18.176 5.199 1.00 84.19 97 HIS A N 1
ATOM 783 C CA . HIS A 1 97 ? 10.608 18.374 5.444 1.00 84.19 97 HIS A CA 1
ATOM 784 C C . HIS A 1 97 ? 9.868 18.493 4.120 1.00 84.19 97 HIS A C 1
ATOM 786 O O . HIS A 1 97 ? 10.151 19.392 3.331 1.00 84.19 97 HIS A O 1
ATOM 792 N N . ILE A 1 98 ? 8.885 17.621 3.915 1.00 86.50 98 ILE A N 1
ATOM 793 C CA . ILE A 1 98 ? 8.020 17.668 2.738 1.00 86.50 98 ILE A CA 1
ATOM 794 C C . ILE A 1 98 ? 6.629 18.138 3.156 1.00 86.50 98 ILE A C 1
ATOM 796 O O . ILE A 1 98 ? 6.141 17.814 4.242 1.00 86.50 98 ILE A O 1
ATOM 800 N N . GLU A 1 99 ? 5.992 18.934 2.307 1.00 89.06 99 GLU A N 1
ATOM 801 C CA . GLU A 1 99 ? 4.599 19.322 2.502 1.00 89.06 99 GLU A CA 1
ATOM 802 C C . GLU A 1 99 ? 3.683 18.206 1.993 1.00 89.06 99 GLU A C 1
ATOM 804 O O . GLU A 1 99 ? 3.905 17.676 0.903 1.00 89.06 99 GLU A O 1
ATOM 809 N N . LEU A 1 100 ? 2.667 17.838 2.780 1.00 89.62 100 LEU A N 1
ATOM 810 C CA . LEU A 1 100 ? 1.691 16.821 2.392 1.00 89.62 100 LEU A CA 1
ATOM 811 C C . LEU A 1 100 ? 0.883 17.306 1.174 1.00 89.62 100 LEU A C 1
ATOM 813 O O . LEU A 1 100 ? 0.104 18.257 1.299 1.00 89.62 100 LEU A O 1
ATOM 817 N N . PRO A 1 101 ? 0.995 16.647 0.008 1.00 87.06 101 PRO A N 1
ATOM 818 C CA . PRO A 1 101 ? 0.306 17.083 -1.197 1.00 87.06 101 PRO A CA 1
ATOM 819 C C . PRO A 1 101 ? -1.148 16.598 -1.186 1.00 87.06 101 PRO A C 1
ATOM 821 O O . PRO A 1 101 ? -1.495 15.624 -1.848 1.00 87.06 101 PRO A O 1
ATOM 824 N N . TRP A 1 102 ? -2.027 17.274 -0.440 1.00 88.69 102 TRP A N 1
ATOM 825 C CA . TRP A 1 102 ? -3.434 16.869 -0.280 1.00 88.69 102 TRP A CA 1
ATOM 826 C C . TRP A 1 102 ? -4.160 16.554 -1.593 1.00 88.69 102 TRP A C 1
ATOM 828 O O . TRP A 1 102 ? -5.021 15.680 -1.619 1.00 88.69 102 TRP A O 1
ATOM 838 N N . VAL A 1 103 ? -3.811 17.259 -2.671 1.00 85.12 103 VAL A N 1
ATOM 839 C CA . VAL A 1 103 ? -4.410 17.101 -4.005 1.00 85.12 103 VAL A CA 1
ATOM 840 C C . VAL A 1 103 ? -4.155 15.733 -4.640 1.00 85.12 103 VAL A C 1
ATOM 842 O O . VAL A 1 103 ? -4.925 15.327 -5.505 1.00 85.12 103 VAL A O 1
ATOM 845 N N . ASN A 1 104 ? -3.122 15.013 -4.197 1.00 85.00 104 ASN A N 1
ATOM 846 C CA . ASN A 1 104 ? -2.768 13.707 -4.744 1.00 85.00 104 ASN A CA 1
ATOM 847 C C . ASN A 1 104 ? -3.610 12.571 -4.141 1.00 85.00 104 ASN A C 1
ATOM 849 O O . ASN A 1 104 ? -3.683 11.503 -4.736 1.00 85.00 104 ASN A O 1
ATOM 853 N N . PHE A 1 105 ? -4.266 12.787 -2.993 1.00 88.62 105 PHE A N 1
ATOM 854 C CA . PHE A 1 105 ? -4.941 11.721 -2.250 1.00 88.62 105 PHE A CA 1
ATOM 855 C C . PHE A 1 105 ? -6.458 11.752 -2.439 1.00 88.62 105 PHE A C 1
ATOM 857 O O . PHE A 1 105 ? -7.165 12.585 -1.860 1.00 88.62 105 PHE A O 1
ATOM 864 N N . ARG A 1 106 ? -6.962 10.804 -3.232 1.00 88.44 106 ARG A N 1
ATOM 865 C CA . ARG A 1 106 ? -8.392 10.631 -3.528 1.00 88.44 106 ARG A CA 1
ATOM 866 C C . ARG A 1 106 ? -9.087 9.803 -2.457 1.00 88.44 106 ARG A C 1
ATOM 868 O O . ARG A 1 106 ? -10.196 10.137 -2.040 1.00 88.44 106 ARG A O 1
ATOM 875 N N . THR A 1 107 ? -8.406 8.772 -1.972 1.00 91.00 107 THR A N 1
ATOM 876 C CA . THR A 1 107 ? -8.948 7.823 -0.999 1.00 91.00 107 THR A CA 1
ATOM 877 C C . THR A 1 107 ? -8.291 8.029 0.356 1.00 91.00 107 THR A C 1
ATOM 879 O O . THR A 1 107 ? -7.084 8.252 0.463 1.00 91.00 107 THR A O 1
ATOM 882 N N . LYS A 1 108 ? -9.099 7.955 1.413 1.00 92.88 108 LYS A N 1
ATOM 883 C CA . LYS A 1 108 ? -8.643 8.124 2.792 1.00 92.88 108 LYS A CA 1
ATOM 884 C C . LYS A 1 108 ? -9.129 6.965 3.639 1.00 92.88 108 LYS A C 1
ATOM 886 O O . LYS A 1 108 ? -10.334 6.725 3.735 1.00 92.88 108 LYS A O 1
ATOM 891 N N . ILE A 1 109 ? -8.182 6.294 4.276 1.00 95.62 109 ILE A N 1
ATOM 892 C CA . ILE A 1 109 ? -8.433 5.199 5.204 1.00 95.62 109 ILE A CA 1
ATOM 893 C C . ILE A 1 109 ? -7.942 5.642 6.578 1.00 95.62 109 ILE A C 1
ATOM 895 O O . ILE A 1 109 ? -6.865 6.213 6.727 1.00 95.62 109 ILE A O 1
ATOM 899 N N . SER A 1 110 ? -8.750 5.415 7.600 1.00 95.75 110 SER A N 1
ATOM 900 C CA . SER A 1 110 ? -8.384 5.640 8.990 1.00 95.75 110 SER A CA 1
ATOM 901 C C . SER A 1 110 ? -8.301 4.310 9.715 1.00 95.75 110 SER A C 1
ATOM 903 O O . SER A 1 110 ? -9.176 3.458 9.579 1.00 95.75 110 SER A O 1
ATOM 905 N N . ILE A 1 111 ? -7.255 4.149 10.511 1.00 95.62 111 ILE A N 1
ATOM 906 C CA . ILE A 1 111 ? -7.051 3.001 11.381 1.00 95.62 111 ILE A CA 1
ATOM 907 C C . ILE A 1 111 ? -6.980 3.517 12.813 1.00 95.62 111 ILE A C 1
ATOM 909 O O . ILE A 1 111 ? -6.165 4.381 13.133 1.00 95.62 111 ILE A O 1
ATOM 913 N N . ILE A 1 112 ? -7.821 2.982 13.692 1.00 94.69 112 ILE A N 1
ATOM 914 C CA . ILE A 1 112 ? -7.672 3.169 15.136 1.00 94.69 112 ILE A CA 1
ATOM 915 C C . ILE A 1 112 ? -7.119 1.878 15.721 1.00 94.69 112 ILE A C 1
ATOM 917 O O . ILE A 1 112 ? -7.726 0.820 15.565 1.00 94.69 112 ILE A O 1
ATOM 921 N N . THR A 1 113 ? -5.991 1.971 16.424 1.00 92.62 113 THR A N 1
ATOM 922 C CA . THR A 1 113 ? -5.434 0.837 17.165 1.00 92.62 113 THR A CA 1
ATOM 923 C C . THR A 1 113 ? -5.660 1.008 18.655 1.00 92.62 113 THR A C 1
ATOM 925 O O . THR A 1 113 ? -5.305 2.034 19.240 1.00 92.62 113 THR A O 1
ATOM 928 N N . LEU A 1 114 ? -6.218 -0.017 19.285 1.00 89.94 114 LEU A N 1
ATOM 929 C CA . LEU A 1 114 ? -6.365 -0.098 20.729 1.00 89.94 114 LEU A CA 1
ATOM 930 C C . LEU A 1 114 ? -5.250 -0.986 21.274 1.00 89.94 114 LEU A C 1
ATOM 932 O O . LEU A 1 114 ? -5.194 -2.176 20.976 1.00 89.94 114 LEU A O 1
ATOM 936 N N . ASN A 1 115 ? -4.336 -0.394 22.036 1.00 87.81 115 ASN A N 1
ATOM 937 C CA . ASN A 1 115 ? -3.283 -1.138 22.709 1.00 87.81 115 ASN A CA 1
ATOM 938 C C . ASN A 1 115 ? -3.805 -1.617 24.066 1.00 87.81 115 ASN A C 1
ATOM 940 O O . ASN A 1 115 ? -4.092 -0.788 24.937 1.00 87.81 115 ASN A O 1
ATOM 944 N N . ILE A 1 116 ? -3.951 -2.932 24.202 1.00 81.38 116 ILE A N 1
ATOM 945 C CA . ILE A 1 116 ? -4.403 -3.608 25.419 1.00 81.38 116 ILE A CA 1
ATOM 946 C C . ILE A 1 116 ? -3.225 -4.364 26.059 1.00 81.38 116 ILE A C 1
ATOM 948 O O . ILE A 1 116 ? -2.313 -4.760 25.333 1.00 81.38 116 ILE A O 1
ATOM 952 N N . PRO A 1 117 ? -3.229 -4.570 27.386 1.00 77.00 117 PRO A N 1
ATOM 953 C CA . PRO A 1 117 ? -2.290 -5.454 28.074 1.00 77.00 117 PRO A CA 1
ATOM 954 C C . PRO A 1 117 ? -2.173 -6.848 27.430 1.00 77.00 117 PRO A C 1
ATOM 956 O O . PRO A 1 117 ? -3.183 -7.428 27.037 1.00 77.00 117 PRO A O 1
ATOM 959 N N . ASP A 1 118 ? -0.959 -7.404 27.346 1.00 72.94 118 ASP A N 1
ATOM 960 C CA . ASP A 1 118 ? -0.693 -8.672 26.635 1.00 72.94 118 ASP A CA 1
ATOM 961 C C . ASP A 1 118 ? -1.446 -9.871 27.235 1.00 72.94 118 ASP A C 1
ATOM 963 O O . ASP A 1 118 ? -1.946 -10.736 26.515 1.00 72.94 118 ASP A O 1
ATOM 967 N N . ASN A 1 119 ? -1.637 -9.871 28.553 1.00 70.56 119 ASN A N 1
ATOM 968 C CA . ASN A 1 119 ? -2.437 -10.870 29.261 1.00 70.56 119 ASN A CA 1
ATOM 969 C C . ASN A 1 119 ? -3.921 -10.895 28.827 1.00 70.56 119 ASN A C 1
ATOM 971 O O . ASN A 1 119 ? -4.567 -11.929 28.980 1.00 70.56 119 ASN A O 1
ATOM 975 N N . LEU A 1 120 ? -4.461 -9.811 28.248 1.00 65.00 120 LEU A N 1
ATOM 976 C CA . LEU A 1 120 ? -5.807 -9.783 27.643 1.00 65.00 120 LEU A CA 1
ATOM 977 C C . LEU A 1 120 ? -5.856 -10.396 26.233 1.00 65.00 120 LEU A C 1
ATOM 979 O O . LEU A 1 120 ? -6.941 -10.600 25.682 1.00 65.00 120 LEU A O 1
ATOM 983 N N . TYR A 1 121 ? -4.695 -10.641 25.628 1.00 68.19 121 TYR A N 1
ATOM 984 C CA . TYR A 1 121 ? -4.564 -11.051 24.235 1.00 68.19 121 TYR A CA 1
ATOM 985 C C . TYR A 1 121 ? -4.147 -12.522 24.068 1.00 68.19 121 TYR A C 1
ATOM 987 O O . TYR A 1 121 ? -4.563 -13.183 23.112 1.00 68.19 121 TYR A O 1
ATOM 995 N N . GLU A 1 122 ? -3.333 -13.043 24.990 1.00 66.31 122 GLU A N 1
ATOM 996 C CA . GLU A 1 122 ? -2.696 -14.360 24.860 1.00 66.31 122 GLU A CA 1
ATOM 997 C C . GLU A 1 122 ? -3.650 -15.553 24.988 1.00 66.31 122 GLU A C 1
ATOM 999 O O . GLU A 1 122 ? -3.384 -16.588 24.379 1.00 66.31 122 GLU A O 1
ATOM 1004 N N . ASN A 1 123 ? -4.763 -15.437 25.721 1.00 64.44 123 ASN A N 1
ATOM 1005 C CA . ASN A 1 123 ? -5.706 -16.545 25.880 1.00 64.44 123 ASN A CA 1
ATOM 1006 C C . ASN A 1 123 ? -6.623 -16.669 24.643 1.00 64.44 123 ASN A C 1
ATOM 1008 O O . ASN A 1 123 ? -7.466 -15.796 24.452 1.00 64.44 123 ASN A O 1
ATOM 1012 N N . PRO A 1 124 ? -6.526 -17.729 23.814 1.00 59.50 124 PRO A N 1
ATOM 1013 C CA . PRO A 1 124 ? -7.323 -17.847 22.590 1.00 59.50 124 PRO A CA 1
ATOM 1014 C C . PRO A 1 124 ? -8.835 -17.957 22.841 1.00 59.50 124 PRO A C 1
ATOM 1016 O O . PRO A 1 124 ? -9.609 -17.459 22.031 1.00 59.50 124 PRO A O 1
ATOM 1019 N N . GLU A 1 125 ? -9.258 -18.555 23.961 1.00 54.38 125 GLU A N 1
ATOM 1020 C CA . GLU A 1 125 ? -10.680 -18.717 24.313 1.00 54.38 125 GLU A CA 1
ATOM 1021 C C . GLU A 1 125 ? -11.315 -17.416 24.828 1.00 54.38 125 GLU A C 1
ATOM 1023 O O . GLU A 1 125 ? -12.519 -17.212 24.689 1.00 54.38 125 GLU A O 1
ATOM 1028 N N . PHE A 1 126 ? -10.505 -16.521 25.403 1.00 57.94 126 PHE A N 1
ATOM 1029 C CA . PHE A 1 126 ? -10.957 -15.277 26.040 1.00 57.94 126 PHE A CA 1
ATOM 1030 C C . PHE A 1 126 ? -10.323 -14.025 25.428 1.00 57.94 126 PHE A C 1
ATOM 1032 O O . PHE A 1 126 ? -10.345 -12.958 26.048 1.00 57.94 126 PHE A O 1
ATOM 1039 N N . ARG A 1 127 ? -9.743 -14.140 24.225 1.00 67.25 127 ARG A N 1
ATOM 1040 C CA . ARG A 1 127 ? -9.084 -13.032 23.529 1.00 67.25 127 ARG A CA 1
ATOM 1041 C C . ARG A 1 127 ? -10.083 -11.892 23.425 1.00 67.25 127 ARG A C 1
ATOM 1043 O O . ARG A 1 127 ? -11.146 -12.058 22.828 1.00 67.25 127 ARG A O 1
ATOM 1050 N N . PHE A 1 128 ? -9.762 -10.745 24.019 1.00 70.69 128 PHE A N 1
ATOM 1051 C CA . PHE A 1 128 ? -10.617 -9.572 23.883 1.00 70.69 128 PHE A CA 1
ATOM 1052 C C . PHE A 1 128 ? -10.771 -9.246 22.393 1.00 70.69 128 PHE A C 1
ATOM 1054 O O . PHE A 1 128 ? -9.782 -9.231 21.667 1.00 70.69 128 PHE A O 1
ATOM 1061 N N . GLN A 1 129 ? -11.999 -9.001 21.934 1.00 75.06 129 GLN A N 1
ATOM 1062 C CA . GLN A 1 129 ? -12.288 -8.677 20.538 1.00 75.06 129 GLN A CA 1
ATOM 1063 C C . GLN A 1 129 ? -12.911 -7.289 20.456 1.00 75.06 129 GLN A C 1
ATOM 1065 O O . GLN A 1 129 ? -13.864 -6.960 21.165 1.00 75.06 129 GLN A O 1
ATOM 1070 N N . PHE A 1 130 ? -12.373 -6.465 19.565 1.00 77.25 130 PHE A N 1
ATOM 1071 C CA . PHE A 1 130 ? -12.955 -5.168 19.234 1.00 77.25 130 PHE A CA 1
ATOM 1072 C C . PHE A 1 130 ? -12.815 -4.907 17.737 1.00 77.25 130 PHE A C 1
ATOM 1074 O O . PHE A 1 130 ? -12.212 -3.932 17.285 1.00 77.25 130 PHE A O 1
ATOM 1081 N N . THR A 1 131 ? -13.361 -5.844 16.968 1.00 81.62 131 THR A N 1
ATOM 1082 C CA . THR A 1 131 ? -13.367 -5.818 15.513 1.00 81.62 131 THR A CA 1
ATOM 1083 C C . THR A 1 131 ? -14.510 -4.935 15.033 1.00 81.62 131 THR A C 1
ATOM 1085 O O . THR A 1 131 ? -15.682 -5.227 15.268 1.00 81.62 131 THR A O 1
ATOM 1088 N N . LYS A 1 132 ? -14.188 -3.819 14.376 1.00 85.31 132 LYS A N 1
ATOM 1089 C CA . LYS A 1 132 ? -15.208 -2.910 13.848 1.00 85.31 132 LYS A CA 1
ATOM 1090 C C . LYS A 1 132 ? -14.754 -2.242 12.552 1.00 85.31 132 LYS A C 1
ATOM 1092 O O . LYS A 1 132 ? -13.562 -1.995 12.324 1.00 85.31 132 LYS A O 1
ATOM 1097 N N . PHE A 1 133 ? -15.737 -1.964 11.705 1.00 90.81 133 PHE A N 1
ATOM 1098 C CA . PHE A 1 133 ? -15.622 -1.139 10.514 1.00 90.81 133 PHE A CA 1
ATOM 1099 C C . PHE A 1 133 ? -16.793 -0.155 10.470 1.00 90.81 133 PHE A C 1
ATOM 1101 O O . PHE A 1 133 ? -17.928 -0.520 10.775 1.00 90.81 133 PHE A O 1
ATOM 1108 N N . GLU A 1 134 ? -16.532 1.088 10.086 1.00 91.88 134 GLU A N 1
ATOM 1109 C CA . GLU A 1 134 ? -17.576 2.068 9.793 1.00 91.88 134 GLU A CA 1
ATOM 1110 C C . GLU A 1 134 ? -17.090 3.101 8.771 1.00 91.88 134 GLU A C 1
ATOM 1112 O O . GLU A 1 134 ? -15.892 3.278 8.565 1.00 91.88 134 GLU A O 1
ATOM 1117 N N . ILE A 1 135 ? -18.024 3.818 8.144 1.00 92.50 135 ILE A N 1
ATOM 1118 C CA . ILE A 1 135 ? -17.697 4.997 7.336 1.00 92.50 135 ILE A CA 1
ATOM 1119 C C . ILE A 1 135 ? -17.826 6.236 8.220 1.00 92.50 135 ILE A C 1
ATOM 1121 O O . ILE A 1 135 ? -18.920 6.579 8.670 1.00 92.50 135 ILE A O 1
ATOM 1125 N N . TYR A 1 136 ? -16.717 6.940 8.446 1.00 92.00 136 TYR A N 1
ATOM 1126 C CA . TYR A 1 136 ? -16.685 8.159 9.249 1.00 92.00 136 TYR A CA 1
ATOM 1127 C C . TYR A 1 136 ? -16.312 9.367 8.391 1.00 92.00 136 TYR A C 1
ATOM 1129 O O . TYR A 1 136 ? -15.179 9.492 7.932 1.00 92.00 136 TYR A O 1
ATOM 1137 N N . LYS A 1 137 ? -17.277 10.272 8.169 1.00 89.81 137 LYS A N 1
ATOM 1138 C CA . LYS A 1 137 ? -17.103 11.491 7.350 1.00 89.81 137 LYS A CA 1
ATOM 1139 C C . LYS A 1 137 ? -16.495 11.213 5.963 1.00 89.81 137 LYS A C 1
ATOM 1141 O O . LYS A 1 137 ? -15.632 11.951 5.499 1.00 89.81 137 LYS A O 1
ATOM 1146 N N . GLY A 1 138 ? -16.945 10.135 5.320 1.00 87.56 138 GLY A N 1
ATOM 1147 C CA . GLY A 1 138 ? -16.469 9.722 3.996 1.00 87.56 138 GLY A CA 1
ATOM 1148 C C . GLY A 1 138 ? -15.129 8.978 3.991 1.00 87.56 138 GLY A C 1
ATOM 1149 O O . GLY A 1 138 ? -14.615 8.704 2.915 1.00 87.56 138 GLY A O 1
ATOM 1150 N N . MET A 1 139 ? -14.567 8.639 5.156 1.00 91.31 139 MET A N 1
ATOM 1151 C CA . MET A 1 139 ? -13.368 7.802 5.273 1.00 91.31 13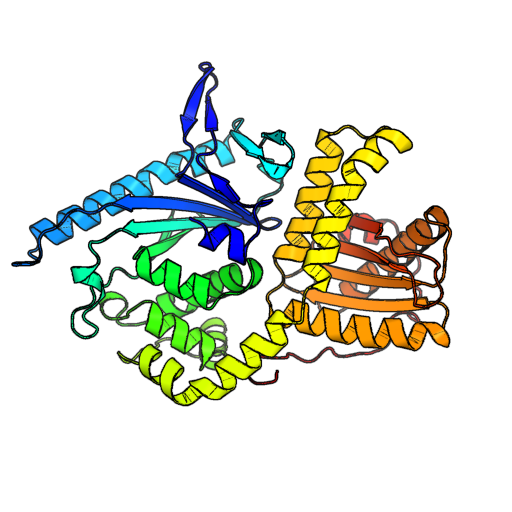9 MET A CA 1
ATOM 1152 C C . MET A 1 139 ? -13.739 6.407 5.772 1.00 91.31 139 MET A C 1
ATOM 1154 O O . MET A 1 139 ? -14.550 6.275 6.694 1.00 91.31 139 MET A O 1
ATOM 1158 N N . ALA A 1 140 ? -13.111 5.382 5.203 1.00 94.44 140 ALA A N 1
ATOM 1159 C CA . ALA A 1 140 ? -13.171 4.027 5.736 1.00 94.44 140 ALA A CA 1
ATOM 1160 C C . ALA A 1 140 ? -12.432 3.985 7.081 1.00 94.44 140 ALA A C 1
ATOM 1162 O O . ALA A 1 140 ? -11.241 4.289 7.133 1.00 94.44 140 ALA A O 1
ATOM 1163 N N . LEU A 1 141 ? -13.129 3.659 8.171 1.00 95.50 141 LEU A N 1
ATOM 1164 C CA . LEU A 1 141 ? -12.562 3.575 9.514 1.00 95.50 141 LEU A CA 1
ATOM 1165 C C . LEU A 1 141 ? -12.490 2.115 9.962 1.00 95.50 141 LEU A C 1
ATOM 1167 O O . LEU A 1 141 ? -13.505 1.492 10.272 1.00 95.50 141 LEU A O 1
ATOM 1171 N N . HIS A 1 142 ? -11.268 1.598 10.039 1.00 94.94 142 HIS A N 1
ATOM 1172 C CA . HIS A 1 142 ? -10.961 0.269 10.548 1.00 94.94 142 HIS A CA 1
ATOM 1173 C C . HIS A 1 142 ? -10.475 0.368 11.988 1.00 94.94 142 HIS A C 1
ATOM 1175 O O . HIS A 1 142 ? -9.663 1.229 12.330 1.00 94.94 142 HIS A O 1
ATOM 1181 N N . ILE A 1 143 ? -10.955 -0.528 12.841 1.00 92.56 143 ILE A N 1
ATOM 1182 C CA . ILE A 1 143 ? -10.514 -0.599 14.231 1.00 92.56 143 ILE A CA 1
ATOM 1183 C C . ILE A 1 143 ? -9.870 -1.954 14.470 1.00 92.56 143 ILE A C 1
ATOM 1185 O O . ILE A 1 143 ? -10.437 -2.978 14.088 1.00 92.56 143 ILE A O 1
ATOM 1189 N N . PHE A 1 144 ? -8.694 -1.922 15.091 1.00 91.44 144 PHE A N 1
ATOM 1190 C CA . PHE A 1 144 ? -7.892 -3.091 15.421 1.00 91.44 144 PHE A CA 1
ATOM 1191 C C . PHE A 1 144 ? -7.466 -3.049 16.884 1.00 91.44 144 PHE A C 1
ATOM 1193 O O . PHE A 1 144 ? -7.176 -1.983 17.437 1.00 91.44 144 PHE A O 1
ATOM 1200 N N . ILE A 1 145 ? -7.318 -4.223 17.483 1.00 89.50 145 ILE A N 1
ATOM 1201 C CA . ILE A 1 145 ? -6.393 -4.384 18.603 1.00 89.50 145 ILE A CA 1
ATOM 1202 C C . ILE A 1 145 ? -4.973 -4.315 18.036 1.00 89.50 145 ILE A C 1
ATOM 1204 O O . ILE A 1 145 ? -4.703 -4.830 16.950 1.00 89.50 145 ILE A O 1
ATOM 1208 N N . LEU A 1 146 ? -4.062 -3.633 18.733 1.00 88.94 146 LEU A N 1
ATOM 1209 C CA . LEU A 1 146 ? -2.714 -3.388 18.214 1.00 88.94 146 LEU A CA 1
ATOM 1210 C C . LEU A 1 146 ? -1.978 -4.696 17.880 1.00 88.94 146 LEU A C 1
ATOM 1212 O O . LEU A 1 146 ? -1.324 -4.768 16.843 1.00 88.94 146 LEU A O 1
ATOM 1216 N N . GLN A 1 147 ? -2.111 -5.716 18.725 1.00 88.00 147 GLN A N 1
ATOM 1217 C CA . GLN A 1 147 ? -1.516 -7.035 18.524 1.00 88.00 147 GLN A CA 1
ATOM 1218 C C . GLN A 1 147 ? -2.093 -7.761 17.294 1.00 88.00 147 GLN A C 1
ATOM 1220 O O . GLN A 1 147 ? -1.343 -8.394 16.552 1.00 88.00 147 GLN A O 1
ATOM 1225 N N . ASP A 1 148 ? -3.392 -7.616 17.010 1.00 90.56 148 ASP A N 1
ATOM 1226 C CA . ASP A 1 148 ? -3.991 -8.176 15.790 1.00 90.56 148 ASP A CA 1
ATOM 1227 C C . ASP A 1 148 ? -3.473 -7.474 14.541 1.00 90.56 148 ASP A C 1
ATOM 1229 O O . ASP A 1 148 ? -3.079 -8.138 13.586 1.00 90.56 148 ASP A O 1
ATOM 1233 N N . LEU A 1 149 ? -3.392 -6.137 14.558 1.00 91.31 149 LEU A N 1
ATOM 1234 C CA . LEU A 1 149 ? -2.788 -5.405 13.445 1.00 91.31 149 LEU A CA 1
ATOM 1235 C C . LEU A 1 149 ? -1.331 -5.831 13.235 1.00 91.31 149 LEU A C 1
ATOM 1237 O O . LEU A 1 149 ? -0.889 -5.910 12.092 1.00 91.31 149 LEU A O 1
ATOM 1241 N N . GLN A 1 150 ? -0.587 -6.117 14.308 1.00 90.38 150 GLN A N 1
ATOM 1242 C CA . GLN A 1 150 ? 0.782 -6.613 14.187 1.00 90.38 150 GLN A CA 1
ATOM 1243 C C . GLN A 1 150 ? 0.823 -7.955 13.457 1.00 90.38 150 GLN A C 1
ATOM 1245 O O . GLN A 1 150 ? 1.523 -8.055 12.455 1.00 90.38 150 GLN A O 1
ATOM 1250 N N . LYS A 1 151 ? 0.006 -8.930 13.869 1.00 90.38 151 LYS A N 1
ATOM 1251 C CA . LYS A 1 151 ? -0.083 -10.229 13.184 1.00 90.38 151 LYS A CA 1
ATOM 1252 C C . LYS A 1 151 ? -0.540 -10.103 11.733 1.00 90.38 151 LYS A C 1
ATOM 1254 O O . LYS A 1 151 ? 0.031 -10.746 10.859 1.00 90.38 151 LYS A O 1
ATOM 1259 N N . VAL A 1 152 ? -1.510 -9.231 11.456 1.00 92.31 152 VAL A N 1
ATOM 1260 C CA . VAL A 1 152 ? -1.913 -8.905 10.080 1.00 92.31 152 VAL A CA 1
ATOM 1261 C C . VAL A 1 152 ? -0.711 -8.393 9.290 1.00 92.31 152 VAL A C 1
ATOM 1263 O O . VAL A 1 152 ? -0.411 -8.909 8.220 1.00 92.31 152 VAL A O 1
ATOM 1266 N N . CYS A 1 153 ? 0.034 -7.428 9.825 1.00 90.69 153 CYS A N 1
ATOM 1267 C CA . CYS A 1 153 ? 1.224 -6.894 9.165 1.00 90.69 153 CYS A CA 1
ATOM 1268 C C . CYS A 1 153 ? 2.400 -7.892 9.085 1.00 90.69 153 CYS A C 1
ATOM 1270 O O . CYS A 1 153 ? 3.337 -7.641 8.332 1.00 90.69 153 CYS A O 1
ATOM 1272 N N . ASP A 1 154 ? 2.413 -8.976 9.864 1.00 88.94 154 ASP A N 1
ATOM 1273 C CA . ASP A 1 154 ? 3.387 -10.073 9.736 1.00 88.94 154 ASP A CA 1
ATOM 1274 C C . ASP A 1 154 ? 3.070 -10.993 8.547 1.00 88.94 154 ASP A C 1
ATOM 1276 O O . ASP A 1 154 ? 3.986 -11.463 7.861 1.00 88.94 154 ASP A O 1
ATOM 1280 N N . GLU A 1 155 ? 1.786 -11.174 8.240 1.00 89.94 155 GLU A N 1
ATOM 1281 C CA . GLU A 1 155 ? 1.343 -11.900 7.047 1.00 89.94 155 GLU A CA 1
ATOM 1282 C C . GLU A 1 155 ? 1.401 -11.058 5.769 1.00 89.94 155 GLU A C 1
ATOM 1284 O O . GLU A 1 155 ? 1.706 -11.585 4.697 1.00 89.94 155 GLU A O 1
ATOM 1289 N N . MET A 1 156 ? 1.112 -9.757 5.855 1.00 90.69 156 MET A N 1
ATOM 1290 C CA . MET A 1 156 ? 1.218 -8.843 4.715 1.00 90.69 156 MET A CA 1
ATOM 1291 C C . MET A 1 156 ? 2.690 -8.525 4.436 1.00 90.69 156 MET A C 1
ATOM 1293 O O . MET A 1 156 ? 3.416 -8.100 5.333 1.00 90.69 156 MET A O 1
ATOM 1297 N N . LYS A 1 157 ? 3.152 -8.705 3.195 1.00 87.00 157 LYS A N 1
ATOM 1298 C CA . LYS A 1 157 ? 4.565 -8.479 2.841 1.00 87.00 157 LYS A CA 1
ATOM 1299 C C . LYS A 1 157 ? 4.807 -7.085 2.260 1.00 87.00 157 LYS A C 1
ATOM 1301 O O . LYS A 1 157 ? 5.933 -6.605 2.294 1.00 87.00 157 LYS A O 1
ATOM 1306 N N . THR A 1 158 ? 3.761 -6.427 1.762 1.00 90.50 158 THR A N 1
ATOM 1307 C CA . THR A 1 158 ? 3.832 -5.129 1.074 1.00 90.50 158 THR A CA 1
ATOM 1308 C C . THR A 1 158 ? 2.710 -4.177 1.508 1.00 90.50 158 THR A C 1
ATOM 1310 O O . THR A 1 158 ? 1.677 -4.597 2.039 1.00 90.50 158 THR A O 1
ATOM 1313 N N . GLY A 1 159 ? 2.865 -2.877 1.233 1.00 90.56 159 GLY A N 1
ATOM 1314 C CA . GLY A 1 159 ? 1.794 -1.889 1.401 1.00 90.56 159 GLY A CA 1
ATOM 1315 C C . GLY A 1 159 ? 0.562 -2.204 0.543 1.00 90.56 159 GLY A C 1
ATOM 1316 O O . GLY A 1 159 ? -0.570 -2.018 0.994 1.00 90.56 159 GLY A O 1
ATOM 1317 N N . GLY A 1 160 ? 0.774 -2.759 -0.656 1.00 92.31 160 GLY A N 1
ATOM 1318 C CA . GLY A 1 160 ? -0.286 -3.265 -1.525 1.00 92.31 160 GLY A CA 1
ATOM 1319 C C . GLY A 1 160 ? -1.116 -4.386 -0.895 1.00 92.31 160 GLY A C 1
ATOM 1320 O O . GLY A 1 160 ? -2.345 -4.355 -1.023 1.00 92.31 160 GLY A O 1
ATOM 1321 N N . ASP A 1 161 ? -0.472 -5.318 -0.178 1.00 93.25 161 ASP A N 1
ATOM 1322 C CA . ASP A 1 161 ? -1.143 -6.405 0.554 1.00 93.25 161 ASP A CA 1
ATOM 1323 C C . ASP A 1 161 ? -2.000 -5.861 1.696 1.00 93.25 161 ASP A C 1
ATOM 1325 O O . ASP A 1 161 ? -3.158 -6.250 1.830 1.00 93.25 161 ASP A O 1
ATOM 1329 N N . LEU A 1 162 ? -1.463 -4.923 2.488 1.00 93.94 162 LEU A N 1
ATOM 1330 C CA . LEU A 1 162 ? -2.221 -4.285 3.567 1.00 93.94 162 LEU A CA 1
ATOM 1331 C C . LEU A 1 162 ? -3.462 -3.578 3.018 1.00 93.94 162 LEU A C 1
ATOM 1333 O O . LEU A 1 162 ? -4.553 -3.741 3.557 1.00 93.94 162 LEU A O 1
ATOM 1337 N N . LEU A 1 163 ? -3.313 -2.816 1.934 1.00 93.31 163 LEU A N 1
ATOM 1338 C CA . LEU A 1 163 ? -4.444 -2.154 1.296 1.00 93.31 163 LEU A CA 1
ATOM 1339 C C . LEU A 1 163 ? -5.483 -3.168 0.805 1.00 93.31 163 LEU A C 1
ATOM 1341 O O . LEU A 1 163 ? -6.672 -3.001 1.062 1.00 93.31 163 LEU A O 1
ATOM 1345 N N . HIS A 1 164 ? -5.034 -4.237 0.140 1.00 93.50 164 HIS A N 1
ATOM 1346 C CA . HIS A 1 164 ? -5.932 -5.276 -0.359 1.00 93.50 164 HIS A CA 1
ATOM 1347 C C . HIS A 1 164 ? -6.672 -5.964 0.786 1.00 93.50 164 HIS A C 1
ATOM 1349 O O . HIS A 1 164 ? -7.878 -6.195 0.704 1.00 93.50 164 HIS A O 1
ATOM 1355 N N . TYR A 1 165 ? -5.977 -6.226 1.889 1.00 95.38 165 TYR A N 1
ATOM 1356 C CA . TYR A 1 165 ? -6.588 -6.759 3.090 1.00 95.38 165 TYR A CA 1
ATOM 1357 C C . TYR A 1 165 ? -7.660 -5.821 3.649 1.00 95.38 165 TYR A C 1
ATOM 1359 O O . TYR A 1 165 ? -8.769 -6.272 3.910 1.00 95.38 165 TYR A O 1
ATOM 1367 N N . LEU A 1 166 ? -7.382 -4.521 3.787 1.00 95.06 166 LEU A N 1
ATOM 1368 C CA . LEU A 1 166 ? -8.350 -3.549 4.312 1.00 95.06 166 LEU A CA 1
ATOM 1369 C C . LEU A 1 166 ? -9.610 -3.457 3.433 1.00 95.06 166 LEU A C 1
ATOM 1371 O O . LEU A 1 166 ? -10.720 -3.483 3.963 1.00 95.06 166 LEU A O 1
ATOM 1375 N N . GLU A 1 167 ? -9.453 -3.435 2.107 1.00 92.88 167 GLU A N 1
ATOM 1376 C CA . GLU A 1 167 ? -10.569 -3.432 1.146 1.00 92.88 167 GLU A CA 1
ATOM 1377 C C . GLU A 1 167 ? -11.452 -4.685 1.279 1.00 92.88 167 GLU A C 1
ATOM 1379 O O . GLU A 1 167 ? -12.680 -4.598 1.271 1.00 92.88 167 GLU A O 1
ATOM 1384 N N . ASN A 1 168 ? -10.843 -5.863 1.432 1.00 93.88 168 ASN A N 1
ATOM 1385 C CA . ASN A 1 168 ? -11.582 -7.118 1.593 1.00 93.88 168 ASN A CA 1
ATOM 1386 C C . ASN A 1 168 ? -12.159 -7.279 3.006 1.00 93.88 168 ASN A C 1
ATOM 1388 O O . ASN A 1 168 ? -13.259 -7.806 3.169 1.00 93.88 168 ASN A O 1
ATOM 1392 N N . ARG A 1 169 ? -11.472 -6.761 4.026 1.00 93.81 169 ARG A N 1
ATOM 1393 C CA . ARG A 1 169 ? -11.946 -6.721 5.412 1.00 93.81 169 ARG A CA 1
ATOM 1394 C C . ARG A 1 169 ? -13.248 -5.939 5.531 1.00 93.81 169 ARG A C 1
ATOM 1396 O O . ARG A 1 169 ? -14.134 -6.359 6.266 1.00 93.81 169 ARG A O 1
ATOM 1403 N N . GLU A 1 170 ? -13.381 -4.819 4.821 1.00 93.00 170 GLU A N 1
ATOM 1404 C CA . GLU A 1 170 ? -14.638 -4.065 4.749 1.00 93.00 170 GLU A CA 1
ATOM 1405 C C . GLU A 1 170 ? -15.792 -4.936 4.231 1.00 93.00 170 GLU A C 1
ATOM 1407 O O . GLU A 1 170 ? -16.870 -4.950 4.827 1.00 93.00 170 GLU A O 1
ATOM 1412 N N . ILE A 1 171 ? -15.561 -5.672 3.142 1.00 92.81 171 ILE A N 1
ATOM 1413 C CA . ILE A 1 171 ? -16.567 -6.527 2.497 1.00 92.81 171 ILE A CA 1
ATOM 1414 C C . ILE A 1 171 ? -16.992 -7.649 3.435 1.00 92.81 171 ILE A C 1
ATOM 1416 O O . ILE A 1 171 ? -18.185 -7.850 3.653 1.00 92.81 171 ILE A O 1
ATOM 1420 N N . VAL A 1 172 ? -16.015 -8.332 4.034 1.00 92.56 172 VAL A N 1
ATOM 1421 C CA . VAL A 1 172 ? -16.262 -9.407 4.995 1.00 92.56 172 VAL A CA 1
ATOM 1422 C C . VAL A 1 172 ? -17.055 -8.879 6.184 1.00 92.56 172 VAL A C 1
ATOM 1424 O O . VAL A 1 172 ? -18.113 -9.416 6.492 1.00 92.56 172 VAL A O 1
ATOM 1427 N N . LEU A 1 173 ? -16.605 -7.796 6.824 1.00 91.44 173 LEU A N 1
ATOM 1428 C CA . LEU A 1 173 ? -17.288 -7.271 8.004 1.00 91.44 173 LEU A CA 1
ATOM 1429 C C . LEU A 1 173 ? -18.724 -6.858 7.701 1.00 91.44 173 LEU A C 1
ATOM 1431 O O . LEU A 1 173 ? -19.604 -7.159 8.499 1.00 91.44 173 LEU A O 1
ATOM 1435 N N . LYS A 1 174 ? -18.992 -6.237 6.548 1.00 89.81 174 LYS A N 1
ATOM 1436 C CA . LYS A 1 174 ? -20.357 -5.868 6.147 1.00 89.81 174 LYS A CA 1
ATOM 1437 C C . LYS A 1 174 ? -21.301 -7.066 5.993 1.00 89.81 174 LYS A C 1
ATOM 1439 O O . LYS A 1 174 ? -22.490 -6.884 6.226 1.00 89.81 174 LYS A O 1
ATOM 1444 N N . ALA A 1 175 ? -20.789 -8.243 5.635 1.00 89.81 175 ALA A N 1
ATOM 1445 C CA . ALA A 1 175 ? -21.582 -9.460 5.444 1.00 89.81 175 ALA A CA 1
ATOM 1446 C C . ALA A 1 175 ? -21.648 -10.368 6.684 1.00 89.81 175 ALA A C 1
ATOM 1448 O O . ALA A 1 175 ? -22.435 -11.308 6.721 1.00 89.81 175 ALA A O 1
ATOM 1449 N N . VAL A 1 176 ? -20.824 -10.135 7.708 1.00 87.25 176 VAL A N 1
ATOM 1450 C CA . VAL A 1 176 ? -20.819 -10.976 8.913 1.00 87.25 176 VAL A CA 1
ATOM 1451 C C . VAL A 1 176 ? -22.015 -10.646 9.809 1.00 87.25 176 VAL A C 1
ATOM 1453 O O . VAL A 1 176 ? -22.097 -9.549 10.363 1.00 87.25 176 VAL A O 1
ATOM 1456 N N . SER A 1 177 ? -22.901 -11.622 10.036 1.00 74.38 177 SER A N 1
ATOM 1457 C CA . SER A 1 177 ? -24.135 -11.447 10.828 1.00 74.38 177 SER A CA 1
ATOM 1458 C C . SER A 1 177 ? -23.874 -11.205 12.326 1.00 74.38 177 SER A C 1
ATOM 1460 O O . SER A 1 177 ? -24.705 -10.638 13.031 1.00 74.38 177 SER A O 1
ATOM 1462 N N . MET A 1 178 ? -22.704 -11.612 12.834 1.00 71.12 178 MET A N 1
ATOM 1463 C CA . MET A 1 178 ? -22.325 -11.547 14.2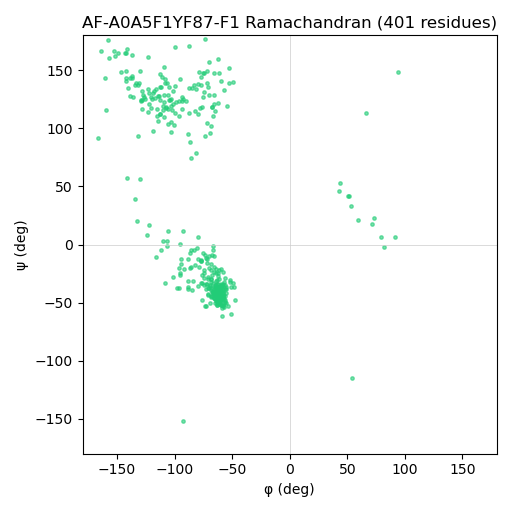53 1.00 71.12 178 MET A CA 1
ATOM 1464 C C . MET A 1 178 ? -20.946 -10.900 14.456 1.00 71.12 178 MET A C 1
ATOM 1466 O O . MET A 1 178 ? -20.056 -11.484 15.069 1.00 71.12 178 MET A O 1
ATOM 1470 N N . GLN A 1 179 ? -20.765 -9.671 13.960 1.00 69.44 179 GLN A N 1
ATOM 1471 C CA . GLN A 1 179 ? -19.465 -8.970 13.970 1.00 69.44 179 GLN A CA 1
ATOM 1472 C C . GLN A 1 179 ? -18.784 -8.927 15.351 1.00 69.44 179 GLN A C 1
ATOM 1474 O O . GLN A 1 179 ? -17.561 -8.952 15.434 1.00 69.44 179 GLN A O 1
ATOM 1479 N N . HIS A 1 180 ? -19.562 -8.876 16.438 1.00 66.25 180 HIS A N 1
ATOM 1480 C CA . HIS A 1 180 ? -19.049 -8.787 17.810 1.00 66.25 180 HIS A CA 1
ATOM 1481 C C . HIS A 1 180 ? -18.400 -10.071 18.344 1.00 66.25 180 HIS A C 1
ATOM 1483 O O . HIS A 1 180 ? -17.756 -10.013 19.387 1.00 66.25 180 HIS A O 1
ATOM 1489 N N . PHE A 1 181 ? -18.574 -11.200 17.655 1.00 70.19 181 PHE A N 1
ATOM 1490 C CA . PHE A 1 181 ? -18.015 -12.499 18.041 1.00 70.19 181 PHE A CA 1
ATOM 1491 C C . PHE A 1 181 ? -16.903 -12.974 17.100 1.00 70.19 181 PHE A C 1
ATOM 1493 O O . PHE A 1 181 ? -16.404 -14.088 17.254 1.00 70.19 181 PHE A O 1
ATOM 1500 N N . VAL A 1 182 ? -16.534 -12.149 16.114 1.00 81.00 182 VAL A N 1
ATOM 1501 C CA . VAL A 1 182 ? -15.504 -12.491 15.138 1.00 81.00 182 VAL A CA 1
ATOM 1502 C C . VAL A 1 182 ? -14.188 -11.801 15.484 1.00 81.00 182 VAL A C 1
ATOM 1504 O O . VAL A 1 182 ? -14.070 -10.571 15.510 1.00 81.00 182 VAL A O 1
ATOM 1507 N N . ASN A 1 183 ? -13.167 -12.627 15.688 1.00 85.81 183 ASN A N 1
ATOM 1508 C CA . ASN A 1 183 ? -11.791 -12.200 15.880 1.00 85.81 183 ASN A CA 1
ATOM 1509 C C . ASN A 1 183 ? -11.149 -11.808 14.537 1.00 85.81 183 ASN A C 1
ATOM 1511 O O . ASN A 1 183 ? -11.386 -12.427 13.499 1.00 85.81 183 ASN A O 1
ATOM 1515 N N . GLU A 1 184 ? -10.297 -10.783 14.569 1.00 91.62 184 GLU A N 1
ATOM 1516 C CA . GLU A 1 184 ? -9.599 -10.260 13.393 1.00 91.62 184 GLU A CA 1
ATOM 1517 C C . GLU A 1 184 ? -8.774 -11.334 12.671 1.00 91.62 184 GLU A C 1
ATOM 1519 O O . GLU A 1 184 ? -8.748 -11.369 11.443 1.00 91.62 184 GLU A O 1
ATOM 1524 N N . LEU A 1 185 ? -8.124 -12.240 13.409 1.00 91.50 185 LEU A N 1
ATOM 1525 C CA . LEU A 1 185 ? -7.296 -13.267 12.770 1.00 91.50 185 LEU A CA 1
ATOM 1526 C C . LEU A 1 185 ? -8.131 -14.285 11.983 1.00 91.50 185 LEU A C 1
ATOM 1528 O O . LEU A 1 185 ? -7.663 -14.797 10.969 1.00 91.50 185 LEU A O 1
ATOM 1532 N N . ASP A 1 186 ? -9.373 -14.545 12.394 1.00 90.94 186 ASP A N 1
ATOM 1533 C CA . ASP A 1 186 ? -10.272 -15.436 11.656 1.00 90.94 186 ASP A CA 1
ATOM 1534 C C . ASP A 1 186 ? -10.771 -14.767 10.365 1.00 90.94 186 ASP A C 1
ATOM 1536 O O . ASP A 1 186 ? -10.876 -15.418 9.326 1.00 90.94 186 ASP A O 1
ATOM 1540 N N . ILE A 1 187 ? -10.965 -13.441 10.375 1.00 92.75 187 ILE A N 1
ATOM 1541 C CA . ILE A 1 187 ? -11.205 -12.656 9.148 1.00 92.75 187 ILE A CA 1
ATOM 1542 C C . ILE A 1 187 ? -10.004 -12.759 8.209 1.00 92.75 187 ILE A C 1
ATOM 1544 O O . ILE A 1 187 ? -10.172 -12.975 7.007 1.00 92.75 187 ILE A O 1
ATOM 1548 N N . MET A 1 188 ? -8.788 -12.656 8.747 1.00 93.50 188 MET A N 1
ATOM 1549 C CA . MET A 1 188 ? -7.572 -12.854 7.965 1.00 93.50 188 MET A CA 1
ATOM 1550 C C . MET A 1 188 ? -7.479 -14.277 7.397 1.00 93.50 188 MET A C 1
ATOM 1552 O O . MET A 1 188 ? -7.117 -14.440 6.233 1.00 93.50 188 MET A O 1
ATOM 1556 N N . ALA A 1 189 ? -7.872 -15.301 8.156 1.00 93.19 189 ALA A N 1
ATOM 1557 C CA . ALA A 1 189 ? -7.921 -16.678 7.671 1.00 93.19 189 ALA A CA 1
ATOM 1558 C C . ALA A 1 189 ? -8.913 -16.852 6.510 1.00 93.19 189 ALA A C 1
ATOM 1560 O O . ALA A 1 189 ? -8.599 -17.534 5.532 1.00 93.19 189 ALA A O 1
ATOM 1561 N N . VAL A 1 190 ? -10.083 -16.203 6.572 1.00 92.88 190 VAL A N 1
ATOM 1562 C CA . VAL A 1 190 ? -11.055 -16.166 5.465 1.00 92.88 190 VAL A CA 1
ATOM 1563 C C . VAL A 1 190 ? -10.461 -15.466 4.244 1.00 92.88 190 VAL A C 1
ATOM 1565 O O . VAL A 1 190 ? -10.552 -15.998 3.140 1.00 92.88 190 VAL A O 1
ATOM 1568 N N . TYR A 1 191 ? -9.805 -14.318 4.433 1.00 93.25 191 TYR A N 1
ATOM 1569 C CA . TYR A 1 191 ? -9.119 -13.599 3.355 1.00 93.25 191 TYR A CA 1
ATOM 1570 C C . TYR A 1 191 ? -8.088 -14.470 2.632 1.00 93.25 191 TYR A C 1
ATOM 1572 O O . TYR A 1 191 ? -8.041 -14.460 1.404 1.00 93.25 191 TYR A O 1
ATOM 1580 N N . LYS A 1 192 ? -7.318 -15.259 3.386 1.00 90.75 192 LYS A N 1
ATOM 1581 C CA . LYS A 1 192 ? -6.314 -16.174 2.840 1.00 90.75 192 LYS A CA 1
ATOM 1582 C C . LYS A 1 192 ? -6.944 -17.392 2.158 1.00 90.75 192 LYS A C 1
ATOM 1584 O O . LYS A 1 192 ? -6.715 -17.692 0.993 1.00 90.75 192 LYS A O 1
ATOM 1589 N N . THR A 1 193 ? -7.823 -18.100 2.853 1.00 90.12 193 THR A N 1
ATOM 1590 C CA . THR A 1 193 ? -8.260 -19.439 2.415 1.00 90.12 193 THR A CA 1
ATOM 1591 C C . THR A 1 193 ? -9.551 -19.461 1.597 1.00 90.12 193 THR A C 1
ATOM 1593 O O . THR A 1 193 ? -9.853 -20.479 0.970 1.00 90.12 193 THR A O 1
ATOM 1596 N N . LYS A 1 194 ? -10.346 -18.385 1.617 1.00 89.31 194 LYS A N 1
ATOM 1597 C CA . LYS A 1 194 ? -11.706 -18.328 1.048 1.00 89.31 194 LYS A CA 1
ATOM 1598 C C . LYS A 1 194 ? -11.940 -17.064 0.215 1.00 89.31 194 LYS A C 1
ATOM 1600 O O . LYS A 1 194 ? -13.039 -16.510 0.232 1.00 89.31 194 LYS A O 1
ATOM 1605 N N . TYR A 1 195 ? -10.942 -16.630 -0.553 1.00 88.19 195 TYR A N 1
ATOM 1606 C CA . TYR A 1 195 ? -11.046 -15.422 -1.381 1.00 88.19 195 TYR A CA 1
ATOM 1607 C C . TYR A 1 195 ? -12.251 -15.442 -2.345 1.00 88.19 195 TYR A C 1
ATOM 1609 O O . TYR A 1 195 ? -12.962 -14.447 -2.471 1.00 88.19 195 TYR A O 1
ATOM 1617 N N . ASP A 1 196 ? -12.577 -16.600 -2.929 1.00 89.81 196 ASP A N 1
ATOM 1618 C CA . ASP A 1 196 ? -13.767 -16.770 -3.779 1.00 89.81 196 ASP A CA 1
ATOM 1619 C C . ASP A 1 196 ? -15.081 -16.418 -3.070 1.00 89.81 196 ASP A C 1
ATOM 1621 O O . ASP A 1 196 ? -16.010 -15.907 -3.695 1.00 89.81 196 ASP A O 1
ATOM 1625 N N . ALA A 1 197 ? -15.184 -16.683 -1.764 1.00 90.38 197 ALA A N 1
ATOM 1626 C CA . ALA A 1 197 ? -16.365 -16.314 -0.991 1.00 90.38 197 ALA A CA 1
ATOM 1627 C C . ALA A 1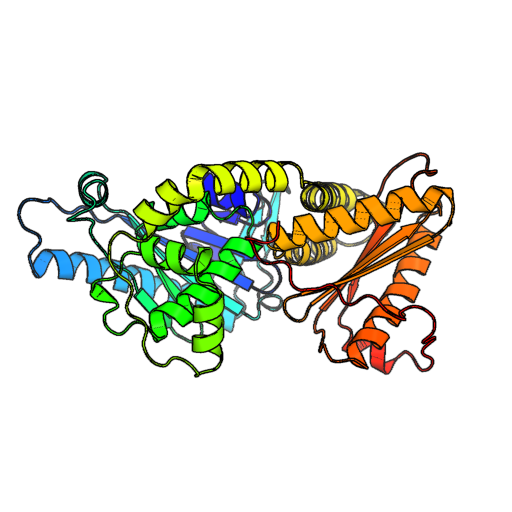 197 ? -16.468 -14.790 -0.846 1.00 90.38 197 ALA A C 1
ATOM 1629 O O . ALA A 1 197 ? -17.556 -14.240 -0.992 1.00 90.38 197 ALA A O 1
ATOM 1630 N N . ILE A 1 198 ? -15.342 -14.102 -0.641 1.00 92.81 198 ILE A N 1
ATOM 1631 C CA . ILE A 1 198 ? -15.294 -12.634 -0.579 1.00 92.81 198 ILE A CA 1
ATOM 1632 C C . ILE A 1 198 ? -15.737 -12.029 -1.913 1.00 92.81 198 ILE A C 1
ATOM 1634 O O . ILE A 1 198 ? -16.529 -11.089 -1.930 1.00 92.81 198 ILE A O 1
ATOM 1638 N N . GLU A 1 199 ? -15.306 -12.606 -3.034 1.00 93.06 199 GLU A N 1
ATOM 1639 C CA . GLU A 1 199 ? -15.736 -12.159 -4.361 1.00 93.06 199 GLU A CA 1
ATOM 1640 C C . GLU A 1 199 ? -17.230 -12.394 -4.611 1.00 93.06 199 GLU A C 1
ATOM 1642 O O . GLU A 1 199 ? -17.890 -11.553 -5.222 1.00 93.06 199 GLU A O 1
ATOM 1647 N N . LYS A 1 200 ? -17.796 -13.496 -4.107 1.00 93.81 200 LYS A N 1
ATOM 1648 C CA . LYS A 1 200 ? -19.246 -13.740 -4.155 1.00 93.81 200 LYS A CA 1
ATOM 1649 C C . LYS A 1 200 ? -20.027 -12.735 -3.306 1.00 93.81 200 LYS A C 1
ATOM 1651 O O . LYS A 1 200 ? -21.028 -12.206 -3.781 1.00 93.81 200 LYS A O 1
ATOM 1656 N N . ILE A 1 201 ? -19.544 -12.400 -2.107 1.00 93.81 201 ILE A N 1
ATOM 1657 C CA . ILE A 1 201 ? -20.129 -11.336 -1.269 1.00 93.81 201 ILE A CA 1
ATOM 1658 C C . ILE A 1 201 ? -20.074 -9.995 -2.008 1.00 93.81 201 ILE A C 1
ATOM 1660 O O . ILE A 1 201 ? -21.078 -9.295 -2.114 1.00 93.81 201 ILE A O 1
ATOM 1664 N N . ARG A 1 202 ? -18.918 -9.649 -2.589 1.00 93.31 202 ARG A N 1
ATOM 1665 C CA . ARG A 1 202 ? -18.720 -8.408 -3.356 1.00 93.31 202 ARG A CA 1
ATOM 1666 C C . ARG A 1 202 ? -19.721 -8.274 -4.510 1.00 93.31 202 ARG A C 1
ATOM 1668 O O . ARG A 1 202 ? -20.145 -7.164 -4.821 1.00 93.31 202 ARG A O 1
ATOM 1675 N N . LYS A 1 203 ? -20.090 -9.391 -5.142 1.00 93.81 203 LYS A N 1
ATOM 1676 C CA . LYS A 1 203 ? -21.074 -9.455 -6.234 1.00 93.81 203 LYS A CA 1
ATOM 1677 C C . LYS A 1 203 ? -22.532 -9.502 -5.763 1.00 93.81 203 LYS A C 1
ATOM 1679 O O . LYS A 1 203 ? -23.420 -9.456 -6.608 1.00 93.81 203 LYS A O 1
ATOM 1684 N N . GLY A 1 204 ? -22.782 -9.584 -4.455 1.00 92.38 204 GLY A N 1
ATOM 1685 C CA . GLY A 1 204 ? -24.125 -9.751 -3.894 1.00 92.38 204 GLY A CA 1
ATOM 1686 C C . GLY A 1 204 ? -24.702 -11.157 -4.087 1.00 92.38 204 GLY A C 1
ATOM 1687 O O . GLY A 1 204 ? -25.913 -11.322 -4.100 1.00 92.38 204 GLY A O 1
ATOM 1688 N N . GLU A 1 205 ? -23.853 -12.171 -4.290 1.00 94.50 205 GLU A N 1
ATOM 1689 C CA . GLU A 1 205 ? -24.270 -13.581 -4.377 1.00 94.50 205 GLU A CA 1
ATOM 1690 C C . GLU A 1 205 ? -24.355 -14.248 -2.990 1.00 94.50 205 GLU A C 1
ATOM 1692 O O . GLU A 1 205 ? -24.985 -15.294 -2.840 1.00 94.50 205 GLU A O 1
ATOM 1697 N N . ILE A 1 206 ? -23.691 -13.666 -1.986 1.00 90.50 206 ILE A N 1
ATOM 1698 C CA . ILE A 1 206 ? -23.732 -14.079 -0.579 1.00 90.50 206 ILE A CA 1
ATOM 1699 C C . ILE A 1 206 ? -24.064 -12.840 0.251 1.00 90.50 206 ILE A C 1
ATOM 1701 O O . ILE A 1 206 ? -23.271 -11.900 0.289 1.00 90.50 206 ILE A O 1
ATOM 1705 N N . ASP A 1 207 ? -25.210 -12.867 0.929 1.00 85.50 207 ASP A N 1
ATOM 1706 C CA . ASP A 1 207 ? -25.670 -11.760 1.776 1.00 85.50 207 ASP A CA 1
ATOM 1707 C C . ASP A 1 207 ? -25.149 -11.862 3.215 1.00 85.50 207 ASP A C 1
ATOM 1709 O O . ASP A 1 207 ? -24.899 -10.847 3.863 1.00 85.50 207 ASP A O 1
ATOM 1713 N N . GLU A 1 208 ? -24.959 -13.089 3.706 1.00 87.75 208 GLU A N 1
ATOM 1714 C CA . GLU A 1 208 ? -24.529 -13.359 5.076 1.00 87.75 208 GLU A CA 1
ATOM 1715 C C . GLU A 1 208 ? -23.372 -14.359 5.126 1.00 87.75 208 GLU A C 1
ATOM 1717 O O . GLU A 1 208 ? -23.370 -15.388 4.444 1.00 87.75 208 GLU A O 1
ATOM 1722 N N . LEU A 1 209 ? -22.393 -14.061 5.979 1.00 89.88 209 LEU A N 1
ATOM 1723 C CA . LEU A 1 209 ? -21.230 -14.897 6.247 1.00 89.88 209 LEU A CA 1
ATOM 1724 C C . LEU A 1 209 ? -21.150 -15.235 7.739 1.00 89.88 209 LEU A C 1
ATOM 1726 O O . LEU A 1 209 ? -21.161 -14.355 8.600 1.00 89.88 209 LEU A O 1
ATOM 1730 N N . ILE A 1 210 ? -20.983 -16.522 8.040 1.00 88.81 210 ILE A N 1
ATOM 1731 C CA . ILE A 1 210 ? -20.654 -17.005 9.382 1.00 88.81 210 ILE A CA 1
ATOM 1732 C C . ILE A 1 210 ? -19.170 -17.371 9.394 1.00 88.81 210 ILE A C 1
ATOM 1734 O O . ILE A 1 210 ? -18.712 -18.145 8.555 1.00 88.81 210 ILE A O 1
ATOM 1738 N N . ILE A 1 211 ? -18.425 -16.796 10.338 1.00 88.12 211 ILE A N 1
ATOM 1739 C CA . ILE A 1 211 ? -17.006 -17.085 10.557 1.00 88.12 211 ILE A CA 1
ATOM 1740 C C . ILE A 1 211 ? -16.898 -17.839 11.878 1.00 88.12 211 ILE A C 1
ATOM 1742 O O . ILE A 1 211 ? -17.254 -17.308 12.930 1.00 88.12 211 ILE A O 1
ATOM 1746 N N . GLU A 1 212 ? -16.446 -19.086 11.807 1.00 83.31 212 GLU A N 1
ATOM 1747 C CA . GLU A 1 212 ? -16.265 -19.938 12.980 1.00 83.31 212 GLU A CA 1
ATOM 1748 C C . GLU A 1 212 ? -14.982 -19.551 13.739 1.00 83.31 212 GLU A C 1
ATOM 1750 O O . GLU A 1 212 ? -13.946 -19.317 13.111 1.00 83.31 212 GLU A O 1
ATOM 1755 N N . PRO A 1 213 ? -15.006 -19.484 15.082 1.00 83.69 213 PRO A N 1
ATOM 1756 C CA . PRO A 1 213 ? -13.795 -19.247 15.863 1.00 83.69 213 PRO A CA 1
ATOM 1757 C C . PRO A 1 213 ? -12.728 -20.328 15.628 1.00 83.69 213 PRO A C 1
ATOM 1759 O O . PRO A 1 213 ? -13.048 -21.516 15.573 1.00 83.69 213 PRO A O 1
ATOM 1762 N N . GLY A 1 214 ? -11.453 -19.930 15.552 1.00 84.50 214 GLY A N 1
ATOM 1763 C CA . GLY A 1 214 ? -10.316 -20.855 15.428 1.00 84.50 214 GLY A CA 1
ATOM 1764 C C . GLY A 1 214 ? -9.892 -21.176 13.988 1.00 84.50 214 GLY A C 1
ATOM 1765 O O . GLY A 1 214 ? -9.017 -22.019 13.767 1.00 84.50 214 GLY A O 1
ATOM 1766 N N . LEU A 1 215 ? -10.486 -20.503 12.998 1.00 89.38 215 LEU A N 1
ATOM 1767 C CA . LEU A 1 215 ? -10.100 -20.595 11.587 1.00 89.38 215 LEU A CA 1
ATOM 1768 C C . LEU A 1 215 ? -8.643 -20.177 11.364 1.00 89.38 215 LEU A C 1
ATOM 1770 O O . LEU A 1 215 ? -7.961 -20.762 10.521 1.00 89.38 215 LEU A O 1
ATOM 1774 N N . TRP A 1 216 ? -8.151 -19.191 12.116 1.00 91.31 216 TRP A N 1
ATOM 1775 C CA . TRP A 1 216 ? -6.754 -18.766 12.049 1.00 91.31 216 TRP A CA 1
ATOM 1776 C C . TRP A 1 216 ? -5.785 -19.867 12.470 1.00 91.31 216 TRP A C 1
ATOM 1778 O O . TRP A 1 216 ? -4.853 -20.197 11.736 1.00 91.31 216 TRP A O 1
ATOM 1788 N N . GLU A 1 217 ? -6.010 -20.459 13.639 1.00 90.25 217 GLU A N 1
ATOM 1789 C CA . GLU A 1 217 ? -5.178 -21.536 14.162 1.00 90.25 217 GLU A CA 1
ATOM 1790 C C . GLU A 1 217 ? -5.207 -22.757 13.228 1.00 90.25 217 GLU A C 1
ATOM 1792 O O . GLU A 1 217 ? -4.166 -23.375 12.988 1.00 90.25 217 GLU A O 1
ATOM 1797 N N . PHE A 1 218 ? -6.369 -23.058 12.634 1.00 91.12 218 PHE A N 1
ATOM 1798 C CA . PHE A 1 218 ? -6.491 -24.067 11.582 1.00 91.12 218 PHE A CA 1
ATOM 1799 C C . PHE A 1 218 ? -5.646 -23.716 10.349 1.00 91.12 218 PHE A C 1
ATOM 1801 O O . PHE A 1 218 ? -4.854 -24.547 9.909 1.00 91.12 218 PHE A O 1
ATOM 1808 N N . TYR A 1 219 ? -5.759 -22.491 9.819 1.00 92.31 219 TYR A N 1
ATOM 1809 C CA . TYR A 1 219 ? -4.984 -22.035 8.659 1.00 92.31 219 TYR A CA 1
ATOM 1810 C C . TYR A 1 219 ? -3.477 -22.185 8.890 1.00 92.31 219 TYR A C 1
ATOM 1812 O O . TYR A 1 219 ? -2.790 -22.796 8.068 1.00 92.31 219 TYR A O 1
ATOM 1820 N N . VAL A 1 220 ? -2.968 -21.685 10.021 1.00 92.62 220 VAL A N 1
ATOM 1821 C CA . VAL A 1 220 ? -1.535 -21.744 10.347 1.00 92.62 220 VAL A CA 1
ATOM 1822 C C . VAL A 1 220 ? -1.053 -23.191 10.426 1.00 92.62 220 VAL A C 1
ATOM 1824 O O . VAL A 1 220 ? 0.024 -23.509 9.923 1.00 92.62 220 VAL A O 1
ATOM 1827 N N . LYS A 1 221 ? -1.842 -24.079 11.041 1.00 93.75 221 LYS A N 1
ATOM 1828 C CA . LYS A 1 221 ? -1.466 -25.480 11.241 1.00 93.75 221 LYS A CA 1
ATOM 1829 C C . LYS A 1 221 ? -1.532 -26.295 9.950 1.00 93.75 221 LYS A C 1
ATOM 1831 O O . LYS A 1 221 ? -0.556 -26.953 9.599 1.00 93.75 221 LYS A O 1
ATOM 1836 N N . GLU A 1 222 ? -2.662 -26.264 9.252 1.00 94.44 222 GLU A N 1
ATOM 1837 C CA . GLU A 1 222 ? -2.907 -27.117 8.082 1.00 94.44 222 GLU A CA 1
ATOM 1838 C C . GLU A 1 222 ? -2.130 -26.658 6.844 1.00 94.44 222 GLU A C 1
ATOM 1840 O O . GLU A 1 222 ? -1.757 -27.474 6.000 1.00 94.44 222 GLU A O 1
ATOM 1845 N N . HIS A 1 223 ? -1.837 -25.359 6.731 1.00 92.75 223 HIS A N 1
ATOM 1846 C CA . HIS A 1 223 ? -1.130 -24.800 5.578 1.00 92.75 223 HIS A CA 1
ATOM 1847 C C . HIS A 1 223 ? 0.331 -24.428 5.858 1.00 92.75 223 HIS A C 1
ATOM 1849 O O . HIS A 1 223 ? 0.967 -23.830 4.992 1.00 92.75 223 HIS A O 1
ATOM 1855 N N . ALA A 1 224 ? 0.903 -24.835 6.998 1.00 93.94 224 ALA A N 1
ATOM 1856 C CA . ALA A 1 224 ? 2.262 -24.474 7.419 1.00 93.94 224 ALA A CA 1
ATOM 1857 C C . ALA A 1 224 ? 3.329 -24.653 6.319 1.00 93.94 224 ALA A C 1
ATOM 1859 O O . ALA A 1 224 ? 4.112 -23.743 6.055 1.00 93.94 224 ALA A O 1
ATOM 1860 N N . ALA A 1 225 ? 3.339 -25.803 5.634 1.00 93.19 225 ALA A N 1
ATOM 1861 C CA . ALA A 1 225 ? 4.312 -26.079 4.573 1.00 93.19 225 ALA A CA 1
ATOM 1862 C C . ALA A 1 225 ? 4.169 -25.124 3.374 1.00 93.19 225 ALA A C 1
ATOM 1864 O O . ALA A 1 225 ? 5.167 -24.606 2.879 1.00 93.19 225 ALA A O 1
ATOM 1865 N N . ARG A 1 226 ? 2.928 -24.841 2.952 1.00 89.62 226 ARG A N 1
ATOM 1866 C CA . ARG A 1 226 ? 2.640 -23.908 1.849 1.00 89.62 226 ARG A CA 1
ATOM 1867 C C . ARG A 1 226 ? 2.978 -22.469 2.221 1.00 89.62 226 ARG A C 1
ATOM 1869 O O . ARG A 1 226 ? 3.495 -21.737 1.390 1.00 89.62 226 ARG A O 1
ATOM 1876 N N . ILE A 1 227 ? 2.723 -22.076 3.469 1.00 90.44 227 ILE A N 1
ATOM 1877 C CA . ILE A 1 227 ? 3.086 -20.752 3.990 1.00 90.44 227 ILE A CA 1
ATOM 1878 C C . ILE A 1 227 ? 4.605 -20.552 3.906 1.00 90.44 227 ILE A C 1
ATOM 1880 O O . ILE A 1 227 ? 5.053 -19.514 3.427 1.00 90.44 227 ILE A O 1
ATOM 1884 N N . ILE A 1 228 ? 5.395 -21.556 4.305 1.00 91.88 228 ILE A N 1
ATOM 1885 C CA . ILE A 1 228 ? 6.864 -21.508 4.225 1.00 91.88 228 ILE A CA 1
ATOM 1886 C C . ILE A 1 228 ? 7.339 -21.395 2.770 1.00 91.88 228 ILE A C 1
ATOM 1888 O O . ILE A 1 228 ? 8.215 -20.583 2.471 1.00 91.88 228 ILE A O 1
ATOM 1892 N N . GLU A 1 229 ? 6.779 -22.200 1.867 1.00 90.81 229 GLU A N 1
ATOM 1893 C CA . GLU A 1 229 ? 7.133 -22.176 0.444 1.00 90.81 229 GLU A CA 1
ATOM 1894 C C . GLU A 1 229 ? 6.798 -20.827 -0.207 1.00 90.81 229 GLU A C 1
ATOM 1896 O O . GLU A 1 229 ? 7.669 -20.209 -0.821 1.00 90.81 229 GLU A O 1
ATOM 1901 N N . ARG A 1 230 ? 5.580 -20.322 0.018 1.00 88.75 230 ARG A N 1
ATOM 1902 C CA . ARG A 1 230 ? 5.137 -18.991 -0.410 1.00 88.75 230 ARG A CA 1
ATOM 1903 C C . ARG A 1 230 ? 6.086 -17.907 0.085 1.00 88.75 230 ARG A C 1
ATOM 1905 O O . ARG A 1 230 ? 6.558 -17.092 -0.701 1.00 88.75 230 ARG A O 1
ATOM 1912 N N . ASP A 1 231 ? 6.368 -17.884 1.386 1.00 89.44 231 ASP A N 1
ATOM 1913 C CA . ASP A 1 231 ? 7.208 -16.848 1.987 1.00 89.44 231 ASP A CA 1
ATOM 1914 C C . ASP A 1 231 ? 8.633 -16.881 1.424 1.00 89.44 231 ASP A C 1
ATOM 1916 O O . ASP A 1 231 ? 9.229 -15.823 1.219 1.00 89.44 231 ASP A O 1
ATOM 1920 N N . LYS A 1 232 ? 9.154 -18.069 1.095 1.00 89.88 232 LYS A N 1
ATOM 1921 C CA . LYS A 1 232 ? 10.435 -18.213 0.400 1.00 89.88 232 LYS A CA 1
ATOM 1922 C C . LYS A 1 232 ? 10.388 -17.618 -1.012 1.00 89.88 232 LYS A C 1
ATOM 1924 O O . LYS A 1 232 ? 11.260 -16.824 -1.349 1.00 89.88 232 LYS A O 1
ATOM 1929 N N . LEU A 1 233 ? 9.382 -17.967 -1.818 1.00 88.00 233 LEU A N 1
ATOM 1930 C CA . LEU A 1 233 ? 9.235 -17.458 -3.190 1.00 88.00 233 LEU A CA 1
ATOM 1931 C C . LEU A 1 233 ? 9.087 -15.930 -3.224 1.00 88.00 233 LEU A C 1
ATOM 1933 O O . LEU A 1 233 ? 9.706 -15.257 -4.048 1.00 88.00 233 LEU A O 1
ATOM 1937 N N . LEU A 1 234 ? 8.296 -15.375 -2.303 1.00 86.06 234 LEU A N 1
ATOM 1938 C CA . LEU A 1 234 ? 8.072 -13.933 -2.212 1.00 86.06 234 LEU A CA 1
ATOM 1939 C C . LEU A 1 234 ? 9.305 -13.180 -1.693 1.00 86.06 234 LEU A C 1
ATOM 1941 O O . LEU A 1 234 ? 9.565 -12.071 -2.149 1.00 86.06 234 LEU A O 1
ATOM 1945 N N . ALA A 1 235 ? 10.092 -13.769 -0.785 1.00 82.50 235 ALA A N 1
ATOM 1946 C CA . ALA A 1 235 ? 11.323 -13.153 -0.280 1.00 82.50 235 ALA A CA 1
ATOM 1947 C C . ALA A 1 235 ? 12.414 -13.001 -1.357 1.00 82.50 235 ALA A C 1
ATOM 1949 O O . ALA A 1 235 ? 13.283 -12.139 -1.240 1.00 82.50 235 ALA A O 1
ATOM 1950 N N . GLU A 1 236 ? 12.372 -13.818 -2.411 1.00 77.44 236 GLU A N 1
ATOM 1951 C CA . GLU A 1 236 ? 13.300 -13.738 -3.543 1.00 77.44 236 GLU A CA 1
ATOM 1952 C C . GLU A 1 236 ? 12.915 -12.648 -4.565 1.00 77.44 236 GLU A C 1
ATOM 1954 O O . GLU A 1 236 ? 13.665 -12.428 -5.519 1.00 77.44 236 GLU A O 1
ATOM 1959 N N . CYS A 1 237 ? 11.790 -11.945 -4.366 1.00 76.94 237 CYS A N 1
ATOM 1960 C CA . CYS A 1 237 ? 11.283 -10.920 -5.282 1.00 76.94 237 CYS A CA 1
ATOM 1961 C C . CYS A 1 237 ? 11.542 -9.499 -4.769 1.00 76.94 237 CYS A C 1
ATOM 1963 O O . CYS A 1 237 ? 10.770 -8.953 -3.984 1.00 76.94 237 CYS A O 1
ATOM 1965 N N . PHE A 1 238 ? 12.624 -8.883 -5.244 1.00 82.12 238 PHE A N 1
ATOM 1966 C CA . PHE A 1 238 ? 13.103 -7.571 -4.788 1.00 82.12 238 PHE A CA 1
ATOM 1967 C C . PHE A 1 238 ? 13.254 -6.551 -5.929 1.00 82.12 238 PHE A C 1
ATOM 1969 O O . PHE A 1 238 ? 13.778 -5.456 -5.718 1.00 82.12 238 PHE A O 1
ATOM 1976 N N . LEU A 1 239 ? 12.802 -6.870 -7.151 1.00 82.88 239 LEU A N 1
ATOM 1977 C CA . LEU A 1 239 ? 12.914 -5.964 -8.302 1.00 82.88 239 LEU A CA 1
ATOM 1978 C C . LEU A 1 239 ? 12.260 -4.604 -8.038 1.00 82.88 239 LEU A C 1
ATOM 1980 O O . LEU A 1 239 ? 12.852 -3.567 -8.328 1.00 82.88 239 LEU A O 1
ATOM 1984 N N . ILE A 1 240 ? 11.037 -4.606 -7.507 1.00 84.62 240 ILE A N 1
ATOM 1985 C CA . ILE A 1 240 ? 10.307 -3.369 -7.219 1.00 84.62 240 ILE A CA 1
ATOM 1986 C C . ILE A 1 240 ? 11.043 -2.531 -6.168 1.00 84.62 240 ILE A C 1
ATOM 1988 O O . ILE A 1 240 ? 11.132 -1.314 -6.310 1.00 84.62 240 ILE A O 1
ATOM 1992 N N . ASP A 1 241 ? 11.653 -3.167 -5.170 1.00 83.62 241 ASP A N 1
ATOM 1993 C CA . ASP A 1 241 ? 12.429 -2.461 -4.148 1.00 83.62 241 ASP A CA 1
ATOM 1994 C C . ASP A 1 241 ? 13.726 -1.875 -4.731 1.00 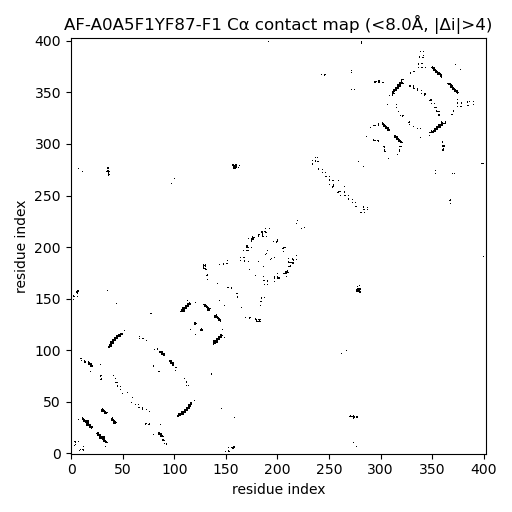83.62 241 ASP A C 1
ATOM 1996 O O . ASP A 1 241 ? 14.111 -0.755 -4.386 1.00 83.62 241 ASP A O 1
ATOM 2000 N N . ILE A 1 242 ? 14.364 -2.570 -5.685 1.00 84.25 242 ILE A N 1
ATOM 2001 C CA . ILE A 1 242 ? 15.472 -2.012 -6.478 1.00 84.25 242 ILE A CA 1
ATOM 2002 C C . ILE A 1 242 ? 15.000 -0.792 -7.272 1.00 84.25 242 ILE A C 1
ATOM 2004 O O . ILE A 1 242 ? 15.666 0.239 -7.234 1.00 84.25 242 ILE A O 1
ATOM 2008 N N . LEU A 1 243 ? 13.855 -0.872 -7.959 1.00 83.38 243 LEU A N 1
ATOM 2009 C CA . LEU A 1 243 ? 13.307 0.257 -8.720 1.00 83.38 243 LEU A CA 1
ATOM 2010 C C . LEU A 1 243 ? 13.071 1.478 -7.830 1.00 83.38 243 LEU A C 1
ATOM 2012 O O . LEU A 1 243 ? 13.427 2.592 -8.215 1.00 83.38 243 LEU A O 1
ATOM 2016 N N . ILE A 1 244 ? 12.500 1.277 -6.642 1.00 81.81 244 ILE A N 1
ATOM 2017 C CA . ILE A 1 244 ? 12.273 2.343 -5.660 1.00 81.81 244 ILE A CA 1
ATOM 2018 C C . ILE A 1 244 ? 13.611 2.973 -5.252 1.00 81.81 244 ILE A C 1
ATOM 2020 O O . ILE A 1 244 ? 13.769 4.195 -5.318 1.00 81.81 244 ILE A O 1
ATOM 2024 N N . LYS A 1 245 ? 14.607 2.143 -4.914 1.00 81.88 245 LYS A N 1
ATOM 2025 C CA . LYS A 1 245 ? 15.945 2.601 -4.520 1.00 81.88 245 LYS A CA 1
ATOM 2026 C C . LYS A 1 245 ? 16.654 3.387 -5.629 1.00 81.88 245 LYS A C 1
ATOM 2028 O O . LYS A 1 245 ? 17.241 4.431 -5.353 1.00 81.88 245 LYS A O 1
ATOM 2033 N N . GLU A 1 246 ? 16.593 2.928 -6.875 1.00 80.94 246 GLU A N 1
ATOM 2034 C CA . GLU A 1 246 ? 17.241 3.614 -7.999 1.00 80.94 246 GLU A CA 1
ATOM 2035 C C . GLU A 1 246 ? 16.534 4.926 -8.375 1.00 80.94 246 GLU A C 1
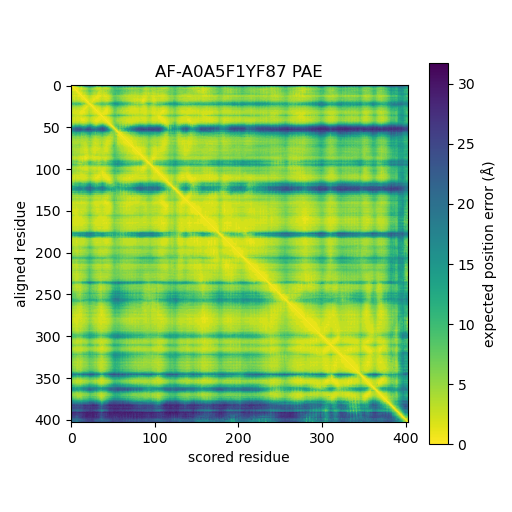ATOM 2037 O O . GLU A 1 246 ? 17.201 5.930 -8.636 1.00 80.94 246 GLU A O 1
ATOM 2042 N N . ASN A 1 247 ? 15.196 4.976 -8.315 1.00 79.62 247 ASN A N 1
ATOM 2043 C CA . ASN A 1 247 ? 14.458 6.231 -8.513 1.00 79.62 247 ASN A CA 1
ATOM 2044 C C . ASN A 1 247 ? 14.862 7.283 -7.471 1.00 79.62 247 ASN A C 1
ATOM 2046 O O . ASN A 1 247 ? 15.001 8.460 -7.805 1.00 79.62 247 ASN A O 1
ATOM 2050 N N . ARG A 1 248 ? 15.129 6.869 -6.230 1.00 79.75 248 ARG A N 1
ATOM 2051 C CA . ARG A 1 248 ? 15.597 7.770 -5.172 1.00 79.75 248 ARG A CA 1
ATOM 2052 C C . ARG A 1 248 ? 16.952 8.395 -5.491 1.00 79.75 248 ARG A C 1
ATOM 2054 O O . ARG A 1 248 ? 17.121 9.603 -5.342 1.00 79.75 248 ARG A O 1
ATOM 2061 N N . ASN A 1 249 ? 17.893 7.593 -5.991 1.00 76.44 249 ASN A N 1
ATOM 2062 C CA . ASN A 1 249 ? 19.219 8.069 -6.401 1.00 76.44 249 ASN A CA 1
ATOM 2063 C C . ASN A 1 249 ? 19.148 9.060 -7.577 1.00 76.44 249 ASN A C 1
ATOM 2065 O O . ASN A 1 249 ? 20.036 9.896 -7.743 1.00 76.44 249 ASN A O 1
ATOM 2069 N N . SER A 1 250 ? 18.083 8.998 -8.383 1.00 74.31 250 SER A N 1
ATOM 2070 C CA . SER A 1 250 ? 17.905 9.863 -9.553 1.00 74.31 250 SER A CA 1
ATOM 2071 C C . SER A 1 250 ? 17.465 11.300 -9.225 1.00 74.31 250 SER A C 1
ATOM 2073 O O . SER A 1 250 ? 17.593 12.171 -10.086 1.00 74.31 250 SER A O 1
ATOM 2075 N N . ILE A 1 251 ? 16.998 11.582 -7.997 1.00 78.25 251 ILE A N 1
ATOM 2076 C CA . ILE A 1 251 ? 16.504 12.916 -7.601 1.00 78.25 251 ILE A CA 1
ATOM 2077 C C . ILE A 1 251 ? 17.595 13.979 -7.782 1.00 78.25 251 ILE A C 1
ATOM 2079 O O . ILE A 1 251 ? 17.381 14.961 -8.491 1.00 78.25 251 ILE A O 1
ATOM 2083 N N . SER A 1 252 ? 18.774 13.772 -7.186 1.00 75.81 252 SER A N 1
ATOM 2084 C CA . SER A 1 252 ? 19.882 14.739 -7.251 1.00 75.81 252 SER A CA 1
ATOM 2085 C C . SER A 1 252 ? 20.386 14.937 -8.680 1.00 75.81 252 SER A C 1
ATOM 2087 O O . SER A 1 252 ? 20.575 16.069 -9.115 1.00 75.81 252 SER A O 1
ATOM 2089 N N . TYR A 1 253 ? 20.511 13.844 -9.440 1.00 75.69 253 TYR A N 1
ATOM 2090 C CA . TYR A 1 253 ? 20.921 13.888 -10.845 1.00 75.69 253 TYR A CA 1
ATOM 2091 C C . TYR A 1 253 ? 19.984 14.757 -11.690 1.00 75.69 253 TYR A C 1
ATOM 2093 O O . TYR A 1 253 ? 20.437 15.561 -12.505 1.00 75.69 253 TYR A O 1
ATOM 2101 N N . SER A 1 254 ? 18.672 14.611 -11.496 1.00 75.25 254 SER A N 1
ATOM 2102 C CA . SER A 1 254 ? 17.679 15.347 -12.276 1.00 75.25 254 SER A CA 1
ATOM 2103 C C . SER A 1 254 ? 17.671 16.843 -11.960 1.00 75.25 254 SER A C 1
ATOM 2105 O O . SER A 1 254 ? 17.497 17.653 -12.870 1.00 75.25 254 SER A O 1
ATOM 2107 N N . ILE A 1 255 ? 17.917 17.217 -10.700 1.00 79.31 255 ILE A N 1
ATOM 2108 C CA . ILE A 1 255 ? 18.082 18.619 -10.288 1.00 79.31 255 ILE A CA 1
ATOM 2109 C C . ILE A 1 255 ? 19.309 19.226 -10.979 1.00 79.31 255 ILE A C 1
ATOM 2111 O O . ILE A 1 255 ? 19.208 20.282 -11.600 1.00 79.31 255 ILE A O 1
ATOM 2115 N N . GLU A 1 256 ? 20.456 18.545 -10.913 1.00 81.06 256 GLU A N 1
ATOM 2116 C CA . GLU A 1 256 ? 21.721 19.040 -11.467 1.00 81.06 256 GLU A CA 1
ATOM 2117 C C . GLU A 1 256 ? 21.698 19.154 -12.995 1.00 81.06 256 GLU A C 1
ATOM 2119 O O . GLU A 1 256 ? 22.212 20.124 -13.551 1.00 81.06 256 GLU A O 1
ATOM 2124 N N . LYS A 1 257 ? 21.108 18.170 -13.683 1.00 77.81 257 LYS A N 1
ATOM 2125 C CA . LYS A 1 257 ? 21.167 18.082 -15.146 1.00 77.81 257 LYS A CA 1
ATOM 2126 C C . LYS A 1 257 ? 20.048 18.836 -15.863 1.00 77.81 257 LYS A C 1
ATOM 2128 O O . LYS A 1 257 ? 20.299 19.406 -16.922 1.00 77.81 257 LYS A O 1
ATOM 2133 N N . TYR A 1 258 ? 18.828 18.815 -15.327 1.00 78.06 258 TYR A N 1
ATOM 2134 C CA . TYR A 1 258 ? 17.640 19.349 -16.009 1.00 78.06 258 TYR A CA 1
ATOM 2135 C C . TYR A 1 258 ? 17.063 20.601 -15.336 1.00 78.06 258 TYR A C 1
ATOM 2137 O O . TYR A 1 258 ? 16.135 21.203 -15.870 1.00 78.06 258 TYR A O 1
ATOM 2145 N N . GLY A 1 259 ? 17.607 21.018 -14.187 1.00 79.69 259 GLY A N 1
ATOM 2146 C CA . GLY A 1 259 ? 17.186 22.240 -13.501 1.00 79.69 259 GLY A CA 1
ATOM 2147 C C . GLY A 1 259 ? 15.804 22.158 -12.847 1.00 79.69 259 GLY A C 1
ATOM 2148 O O . GLY A 1 259 ? 15.222 23.197 -12.542 1.00 79.69 259 GLY A O 1
ATOM 2149 N N . TYR A 1 260 ? 15.271 20.950 -12.628 1.00 83.06 260 TYR A N 1
ATOM 2150 C CA . TYR A 1 260 ? 14.025 20.765 -11.883 1.00 83.06 260 TYR A CA 1
ATOM 2151 C C . TYR A 1 260 ? 14.159 21.266 -10.447 1.00 83.06 260 TYR A C 1
ATOM 2153 O O . TYR A 1 260 ? 15.219 21.147 -9.821 1.00 83.06 260 TYR A O 1
ATOM 2161 N N . THR A 1 261 ? 13.064 21.773 -9.880 1.00 83.50 261 THR A N 1
ATOM 2162 C CA . THR A 1 261 ? 13.061 22.102 -8.457 1.00 83.50 261 THR A CA 1
ATOM 2163 C C . THR A 1 261 ? 13.059 20.822 -7.623 1.00 83.50 261 THR A C 1
ATOM 2165 O O . THR A 1 261 ? 12.484 19.793 -7.991 1.00 83.50 261 THR A O 1
ATOM 2168 N N . LYS A 1 262 ? 13.671 20.887 -6.438 1.00 81.06 262 LYS A N 1
ATOM 2169 C CA . LYS A 1 262 ? 13.709 19.749 -5.514 1.00 81.06 262 LYS A CA 1
ATOM 2170 C C . LYS A 1 262 ? 12.307 19.258 -5.132 1.00 81.06 262 LYS A C 1
ATOM 2172 O O . LYS A 1 262 ? 12.069 18.055 -5.097 1.00 81.06 262 LYS A O 1
ATOM 2177 N N . ASN A 1 263 ? 11.367 20.183 -4.923 1.00 80.75 263 ASN A N 1
ATOM 2178 C CA . ASN A 1 263 ? 9.976 19.851 -4.612 1.00 80.75 263 ASN A CA 1
ATOM 2179 C C . ASN A 1 263 ? 9.292 19.087 -5.751 1.00 80.75 263 ASN A C 1
ATOM 2181 O O . ASN A 1 263 ? 8.632 18.088 -5.481 1.00 80.75 263 ASN A O 1
ATOM 2185 N N . GLU A 1 264 ? 9.458 19.512 -7.007 1.00 82.44 264 GLU A N 1
ATOM 2186 C CA . GLU A 1 264 ? 8.898 18.796 -8.163 1.00 82.44 264 GLU A CA 1
ATOM 2187 C C . GLU A 1 264 ? 9.439 17.366 -8.244 1.00 82.44 264 GLU A C 1
ATOM 2189 O O . GLU A 1 264 ? 8.666 16.421 -8.413 1.00 82.44 264 GLU A O 1
ATOM 2194 N N . MET A 1 265 ? 10.747 17.190 -8.038 1.00 83.25 265 MET A N 1
ATOM 2195 C CA . MET A 1 265 ? 11.373 15.869 -8.072 1.00 83.25 265 MET A CA 1
ATOM 2196 C C . MET A 1 265 ? 10.900 14.960 -6.939 1.00 83.25 265 MET A C 1
ATOM 2198 O O . MET A 1 265 ? 10.606 13.794 -7.187 1.00 83.25 265 MET A O 1
ATOM 2202 N N . ILE A 1 266 ? 10.774 15.480 -5.714 1.00 80.75 266 ILE A N 1
ATOM 2203 C CA . ILE A 1 266 ? 10.250 14.718 -4.572 1.00 80.75 266 ILE A CA 1
ATOM 2204 C C . ILE A 1 266 ? 8.793 14.315 -4.814 1.00 80.75 266 ILE A C 1
ATOM 2206 O O . ILE A 1 266 ? 8.419 13.176 -4.552 1.00 80.75 266 ILE A O 1
ATOM 2210 N N . GLN A 1 267 ? 7.961 15.218 -5.335 1.00 81.38 267 GLN A N 1
ATOM 2211 C CA . GLN A 1 267 ? 6.561 14.907 -5.636 1.00 81.38 267 GLN A CA 1
ATOM 2212 C C . GLN A 1 267 ? 6.440 13.848 -6.736 1.00 81.38 267 GLN A C 1
ATOM 2214 O O . GLN A 1 267 ? 5.660 12.906 -6.595 1.00 81.38 267 GLN A O 1
ATOM 2219 N N . SER A 1 268 ? 7.237 13.965 -7.802 1.00 82.44 268 SER A N 1
ATOM 2220 C CA . SER A 1 268 ? 7.304 12.963 -8.871 1.00 82.44 268 SER A CA 1
ATOM 2221 C C . SER A 1 268 ? 7.753 11.602 -8.333 1.00 82.44 268 SER A C 1
ATOM 2223 O O . SER A 1 268 ? 7.066 10.599 -8.543 1.00 82.44 268 SER A O 1
ATOM 2225 N N . TYR A 1 269 ? 8.836 11.590 -7.545 1.00 85.69 269 TYR A N 1
ATOM 2226 C CA . TYR A 1 269 ? 9.340 10.409 -6.849 1.00 85.69 269 TYR A CA 1
ATOM 2227 C C . TYR A 1 269 ? 8.225 9.733 -6.054 1.00 85.69 269 TYR A C 1
ATOM 2229 O O . TYR A 1 269 ? 7.868 8.603 -6.376 1.00 85.69 269 TYR A O 1
ATOM 2237 N N . MET A 1 270 ? 7.610 10.446 -5.101 1.00 84.50 270 MET A N 1
ATOM 2238 C CA . MET A 1 270 ? 6.567 9.914 -4.216 1.00 84.50 270 MET A CA 1
ATOM 2239 C C . MET A 1 270 ? 5.387 9.301 -4.977 1.00 84.50 270 MET A C 1
ATOM 2241 O O . MET A 1 270 ? 4.852 8.281 -4.540 1.00 84.50 270 MET A O 1
ATOM 2245 N N . ARG A 1 271 ? 4.993 9.875 -6.122 1.00 87.25 271 ARG A N 1
ATOM 2246 C CA . ARG A 1 271 ? 3.937 9.300 -6.970 1.00 87.25 271 ARG A CA 1
ATOM 2247 C C . ARG A 1 271 ? 4.383 8.000 -7.636 1.00 87.25 271 ARG A C 1
ATOM 2249 O O . ARG A 1 271 ? 3.678 7.001 -7.534 1.00 87.25 271 ARG A O 1
ATOM 2256 N N . ILE A 1 272 ? 5.552 7.988 -8.278 1.00 89.00 272 ILE A N 1
ATOM 2257 C CA . ILE A 1 272 ? 6.086 6.798 -8.962 1.00 89.00 272 ILE A CA 1
ATOM 2258 C C . ILE A 1 272 ? 6.269 5.650 -7.970 1.00 89.00 272 ILE A C 1
ATOM 2260 O O . ILE A 1 272 ? 5.761 4.549 -8.187 1.00 89.00 272 ILE A O 1
ATOM 2264 N N . ILE A 1 273 ? 6.958 5.908 -6.856 1.00 87.38 273 ILE A N 1
ATOM 2265 C CA . ILE A 1 273 ? 7.195 4.870 -5.855 1.00 87.38 273 ILE A CA 1
ATOM 2266 C C . ILE A 1 273 ? 5.895 4.469 -5.160 1.00 87.38 273 ILE A C 1
ATOM 2268 O O . ILE A 1 273 ? 5.737 3.299 -4.837 1.00 87.38 273 ILE A O 1
ATOM 2272 N N . GLY A 1 274 ? 4.936 5.385 -4.990 1.00 89.62 274 GLY A N 1
ATOM 2273 C CA . GLY A 1 274 ? 3.609 5.076 -4.459 1.00 89.62 274 GLY A CA 1
ATOM 2274 C C . GLY A 1 274 ? 2.875 4.036 -5.304 1.00 89.62 274 GLY A C 1
ATOM 2275 O O . GLY A 1 274 ? 2.394 3.042 -4.758 1.00 89.62 274 GLY A O 1
ATOM 2276 N N . ILE A 1 275 ? 2.857 4.218 -6.630 1.00 91.31 275 ILE A N 1
ATOM 2277 C CA . ILE A 1 275 ? 2.268 3.264 -7.588 1.00 91.31 275 ILE A CA 1
ATOM 2278 C C . ILE A 1 275 ? 2.942 1.899 -7.449 1.00 91.31 275 ILE A C 1
ATOM 2280 O O . ILE A 1 275 ? 2.263 0.894 -7.241 1.00 91.31 275 ILE A O 1
ATOM 2284 N N . LEU A 1 276 ? 4.275 1.863 -7.499 1.00 90.81 276 LEU A N 1
ATOM 2285 C CA . LEU A 1 276 ? 5.048 0.625 -7.373 1.00 90.81 276 LEU A CA 1
ATOM 2286 C C . LEU A 1 276 ? 4.811 -0.073 -6.026 1.00 90.81 276 LEU A C 1
ATOM 2288 O O . LEU A 1 276 ? 4.670 -1.293 -5.964 1.00 90.81 276 LEU A O 1
ATOM 2292 N N . ASN A 1 277 ? 4.719 0.698 -4.944 1.00 89.31 277 ASN A N 1
ATOM 2293 C CA . ASN A 1 277 ? 4.550 0.161 -3.602 1.00 89.31 277 ASN A CA 1
ATOM 2294 C C . ASN A 1 277 ? 3.130 -0.367 -3.336 1.00 89.31 277 ASN A C 1
ATOM 2296 O O . ASN A 1 277 ? 2.936 -1.216 -2.464 1.00 89.31 277 ASN A O 1
ATOM 2300 N N . SER A 1 278 ? 2.149 0.100 -4.114 1.00 91.31 278 SER A N 1
ATOM 2301 C CA . SER A 1 278 ? 0.757 -0.357 -4.054 1.00 91.31 278 SER A CA 1
ATOM 2302 C C . SER A 1 278 ? 0.514 -1.736 -4.688 1.00 91.31 278 SER A C 1
ATOM 2304 O O . SER A 1 278 ? -0.581 -2.284 -4.527 1.00 91.31 278 SER A O 1
ATOM 2306 N N . LEU A 1 279 ? 1.529 -2.309 -5.351 1.00 92.12 279 LEU A N 1
ATOM 2307 C CA . LEU A 1 279 ? 1.535 -3.702 -5.797 1.00 92.12 279 LEU A CA 1
ATOM 2308 C C . LEU A 1 279 ? 1.648 -4.650 -4.596 1.00 92.12 279 LEU A C 1
ATOM 2310 O O . LEU A 1 279 ? 2.565 -4.516 -3.777 1.00 92.12 279 LEU A O 1
ATOM 2314 N N . THR A 1 280 ? 0.736 -5.617 -4.533 1.00 91.88 280 THR A N 1
ATOM 2315 C CA . THR A 1 280 ? 0.769 -6.775 -3.625 1.00 91.88 280 THR A CA 1
ATOM 2316 C C . THR A 1 280 ? 1.996 -7.642 -3.890 1.00 91.88 280 THR A C 1
ATOM 2318 O O . THR A 1 280 ? 2.561 -7.621 -4.985 1.00 91.88 280 THR A O 1
ATOM 2321 N N . ALA A 1 281 ? 2.404 -8.465 -2.925 1.00 90.31 281 ALA A N 1
ATOM 2322 C CA . ALA A 1 281 ? 3.574 -9.327 -3.093 1.00 90.31 281 ALA A CA 1
ATOM 2323 C C . ALA A 1 281 ? 3.443 -10.282 -4.293 1.00 90.31 281 ALA A C 1
ATOM 2325 O O . ALA A 1 281 ? 4.410 -10.523 -5.011 1.00 90.31 281 ALA A O 1
ATOM 2326 N N . ILE A 1 282 ? 2.227 -10.769 -4.545 1.00 89.12 282 ILE A N 1
ATOM 2327 C CA . ILE A 1 282 ? 1.904 -11.660 -5.666 1.00 89.12 282 ILE A CA 1
ATOM 2328 C C . ILE A 1 282 ? 2.024 -10.918 -6.999 1.00 89.12 282 ILE A C 1
ATOM 2330 O O . ILE A 1 282 ? 2.623 -11.423 -7.948 1.00 89.12 282 ILE A O 1
ATOM 2334 N N . GLU A 1 283 ? 1.501 -9.693 -7.080 1.00 91.12 283 GLU A N 1
ATOM 2335 C CA . GLU A 1 283 ? 1.654 -8.857 -8.273 1.00 91.12 283 GLU A CA 1
ATOM 2336 C C . GLU A 1 283 ? 3.135 -8.554 -8.542 1.00 91.12 283 GLU A C 1
ATOM 2338 O O . GLU A 1 283 ? 3.582 -8.666 -9.684 1.00 91.12 283 GLU A O 1
ATOM 2343 N N . ARG A 1 284 ? 3.922 -8.256 -7.497 1.00 91.56 284 ARG A N 1
ATOM 2344 C CA . ARG A 1 284 ? 5.377 -8.056 -7.616 1.00 91.56 284 ARG A CA 1
ATOM 2345 C C . ARG A 1 284 ? 6.088 -9.308 -8.132 1.00 91.56 284 ARG A C 1
ATOM 2347 O O . ARG A 1 284 ? 6.894 -9.192 -9.053 1.00 91.56 284 ARG A O 1
ATOM 2354 N N . TYR A 1 285 ? 5.760 -10.485 -7.592 1.00 91.06 285 TYR A N 1
ATOM 2355 C CA . TYR A 1 285 ? 6.288 -11.772 -8.058 1.00 91.06 285 TYR A CA 1
ATOM 2356 C C . TYR A 1 285 ? 6.007 -11.978 -9.553 1.00 91.06 285 TYR A C 1
ATOM 2358 O O . TYR A 1 285 ? 6.921 -12.245 -10.334 1.00 91.06 285 TYR A O 1
ATOM 2366 N N . ASN A 1 286 ? 4.760 -11.766 -9.983 1.00 87.81 286 ASN A N 1
ATOM 2367 C CA . ASN A 1 286 ? 4.358 -11.930 -11.381 1.00 87.81 286 ASN A CA 1
ATOM 2368 C C . ASN A 1 286 ? 5.099 -10.968 -12.317 1.00 87.81 286 ASN A C 1
ATOM 2370 O O . ASN A 1 286 ? 5.613 -11.383 -13.360 1.00 87.81 286 ASN A O 1
ATOM 2374 N N . VAL A 1 287 ? 5.191 -9.691 -11.937 1.00 90.38 287 VAL A N 1
ATOM 2375 C CA . VAL A 1 287 ? 5.957 -8.684 -12.685 1.00 90.38 287 VAL A CA 1
ATOM 2376 C C . VAL A 1 287 ? 7.418 -9.108 -12.814 1.00 90.38 287 VAL A C 1
ATOM 2378 O O . VAL A 1 287 ? 7.983 -9.036 -13.906 1.00 90.38 287 VAL A O 1
ATOM 2381 N N . GLU A 1 288 ? 8.032 -9.589 -11.733 1.00 90.38 288 GLU A N 1
ATOM 2382 C CA . GLU A 1 288 ? 9.433 -9.999 -11.738 1.00 90.38 288 GLU A CA 1
ATOM 2383 C C . GLU A 1 288 ? 9.685 -11.232 -12.618 1.00 90.38 288 GLU A C 1
ATOM 2385 O O . GLU A 1 288 ? 10.659 -11.256 -13.375 1.00 90.38 288 GLU A O 1
ATOM 2390 N N . MET A 1 289 ? 8.797 -12.227 -12.586 1.00 89.50 289 MET A N 1
ATOM 2391 C CA . MET A 1 289 ? 8.898 -13.413 -13.440 1.00 89.50 289 MET A CA 1
ATOM 2392 C C . MET A 1 289 ? 8.811 -13.057 -14.927 1.00 89.50 289 MET A C 1
ATOM 2394 O O . MET A 1 289 ? 9.646 -13.502 -15.722 1.00 89.50 289 MET A O 1
ATOM 2398 N N . ILE A 1 290 ? 7.866 -12.188 -15.301 1.00 89.88 290 ILE A N 1
ATOM 2399 C CA . ILE A 1 290 ? 7.748 -11.695 -16.679 1.00 89.88 290 ILE A CA 1
ATOM 2400 C C . ILE A 1 290 ? 8.993 -10.888 -17.055 1.00 89.88 290 ILE A C 1
ATOM 2402 O O . ILE A 1 290 ? 9.558 -11.089 -18.132 1.00 89.88 290 ILE A O 1
ATOM 2406 N N . LEU A 1 291 ? 9.474 -10.005 -16.177 1.00 87.50 291 LEU A N 1
ATOM 2407 C CA . LEU A 1 291 ? 10.661 -9.203 -16.460 1.00 87.50 291 LEU A CA 1
ATOM 2408 C C . LEU A 1 291 ? 11.904 -10.084 -16.667 1.00 87.50 291 LEU A C 1
ATOM 2410 O O . LEU A 1 291 ? 12.654 -9.847 -17.612 1.00 87.50 291 LEU A O 1
ATOM 2414 N N . LYS A 1 292 ? 12.099 -11.136 -15.859 1.00 87.81 292 LYS A N 1
ATOM 2415 C CA . LYS A 1 292 ? 13.189 -12.119 -16.027 1.00 87.81 292 LYS A CA 1
ATOM 2416 C C . LYS A 1 292 ? 13.104 -12.850 -17.374 1.00 87.81 292 LYS A C 1
ATOM 2418 O O . LYS A 1 292 ? 14.123 -12.962 -18.067 1.00 87.81 292 LYS A O 1
ATOM 2423 N N . GLU A 1 293 ? 11.910 -13.294 -17.784 1.00 88.81 293 GLU A N 1
ATOM 2424 C CA . GLU A 1 293 ? 11.668 -13.891 -19.113 1.00 88.81 293 GLU A CA 1
ATOM 2425 C C . GLU A 1 293 ? 12.075 -12.910 -20.224 1.00 88.81 293 GLU A C 1
ATOM 2427 O O . GLU A 1 293 ? 12.886 -13.228 -21.103 1.00 88.81 293 GLU A O 1
ATOM 2432 N N . LYS A 1 294 ? 11.539 -11.685 -20.172 1.00 87.75 294 LYS A N 1
ATOM 2433 C CA . LYS A 1 294 ? 11.769 -10.661 -21.194 1.00 87.75 294 LYS A CA 1
ATOM 2434 C C . LYS A 1 294 ? 13.237 -10.254 -21.261 1.00 87.75 294 LYS A C 1
ATOM 2436 O O . LYS A 1 294 ? 13.786 -10.223 -22.362 1.00 87.75 294 LYS A O 1
ATOM 2441 N N . LEU A 1 295 ? 13.885 -10.037 -20.119 1.00 87.81 295 LEU A N 1
ATOM 2442 C CA . LEU A 1 295 ? 15.301 -9.690 -20.030 1.00 87.81 295 LEU A CA 1
ATOM 2443 C C . LEU A 1 295 ? 16.180 -10.763 -20.680 1.00 87.81 295 LEU A C 1
ATOM 2445 O O . LEU A 1 295 ? 17.039 -10.430 -21.491 1.00 87.81 295 LEU A O 1
ATOM 2449 N N . THR A 1 296 ? 15.932 -12.045 -20.405 1.00 87.38 296 THR A N 1
ATOM 2450 C CA . THR A 1 296 ? 16.687 -13.158 -21.012 1.00 87.38 296 THR A CA 1
ATOM 2451 C C . THR A 1 296 ? 16.549 -13.172 -22.535 1.00 87.38 296 THR A C 1
ATOM 2453 O O . THR A 1 296 ? 17.512 -13.415 -23.257 1.00 87.38 296 THR A O 1
ATOM 2456 N N . SER A 1 297 ? 15.367 -12.832 -23.054 1.00 86.25 297 SER A N 1
ATOM 2457 C CA . SER A 1 297 ? 15.136 -12.777 -24.501 1.00 86.25 297 SER A CA 1
ATOM 2458 C C . SER A 1 297 ? 15.782 -11.569 -25.200 1.00 86.25 297 SER A C 1
ATOM 2460 O O . SER A 1 297 ? 15.832 -11.547 -26.433 1.00 86.25 297 SER A O 1
ATOM 2462 N N . THR A 1 298 ? 16.323 -10.595 -24.451 1.00 85.62 298 THR A N 1
ATOM 2463 C CA . THR A 1 298 ? 16.994 -9.423 -25.048 1.00 85.62 298 THR A CA 1
ATOM 2464 C C . THR A 1 298 ? 18.329 -9.734 -25.727 1.00 85.62 298 THR A C 1
ATOM 2466 O O . THR A 1 298 ? 18.869 -8.912 -26.472 1.00 85.62 298 THR A O 1
ATOM 2469 N N . ASP A 1 299 ? 18.845 -10.951 -25.537 1.00 83.50 299 ASP A N 1
ATOM 2470 C CA . ASP A 1 299 ? 20.007 -11.450 -26.272 1.00 83.50 299 ASP A CA 1
ATOM 2471 C C . ASP A 1 299 ? 19.716 -11.640 -27.765 1.00 83.50 299 ASP A C 1
ATOM 2473 O O . ASP A 1 299 ? 20.597 -11.433 -28.605 1.00 83.50 299 ASP A O 1
ATOM 2477 N N . ILE A 1 300 ? 18.475 -12.010 -28.080 1.00 84.00 300 ILE A N 1
ATOM 2478 C CA . ILE A 1 300 ? 18.000 -12.294 -29.436 1.00 84.00 300 ILE A CA 1
ATOM 2479 C C . ILE A 1 300 ? 17.281 -11.071 -30.009 1.00 84.00 300 ILE A C 1
ATOM 2481 O O . ILE A 1 300 ? 17.426 -10.762 -31.188 1.00 84.00 300 ILE A O 1
ATOM 2485 N N . TYR A 1 301 ? 16.529 -10.356 -29.173 1.00 80.88 301 TYR A N 1
ATOM 2486 C CA . TYR A 1 301 ? 15.700 -9.241 -29.609 1.00 80.88 301 TYR A CA 1
ATOM 2487 C C . TYR A 1 301 ? 16.111 -7.946 -28.913 1.00 80.88 301 TYR A C 1
ATOM 2489 O O . TYR A 1 301 ? 16.125 -7.902 -27.689 1.00 80.88 301 TYR A O 1
ATOM 2497 N N . PRO A 1 302 ? 16.389 -6.859 -29.649 1.00 80.38 302 PRO A N 1
ATOM 2498 C CA . PRO A 1 302 ? 16.947 -5.643 -29.059 1.00 80.38 302 PRO A CA 1
ATOM 2499 C C . PRO A 1 302 ? 15.996 -4.936 -28.086 1.00 80.38 302 PRO A C 1
ATOM 2501 O O . PRO A 1 302 ? 16.454 -4.146 -27.266 1.00 80.38 302 PRO A O 1
ATOM 2504 N N . MET A 1 303 ? 14.695 -5.226 -28.173 1.00 84.81 303 MET A N 1
ATOM 2505 C CA . MET A 1 303 ? 13.657 -4.593 -27.375 1.00 84.81 303 MET A CA 1
ATOM 2506 C C . MET A 1 303 ? 12.571 -5.594 -26.974 1.00 84.81 303 MET A C 1
ATOM 2508 O O . MET A 1 303 ? 12.155 -6.468 -27.751 1.00 84.81 303 MET A O 1
ATOM 2512 N N . ARG A 1 304 ? 12.102 -5.452 -25.737 1.00 88.75 304 ARG A N 1
ATOM 2513 C CA . ARG A 1 304 ? 11.030 -6.229 -25.126 1.00 88.75 304 ARG A CA 1
ATOM 2514 C C . ARG A 1 304 ? 10.177 -5.339 -24.250 1.00 88.75 304 ARG A C 1
ATOM 2516 O O . ARG A 1 304 ? 10.679 -4.393 -23.661 1.00 88.75 304 ARG A O 1
ATOM 2523 N N . TYR A 1 305 ? 8.902 -5.676 -24.140 1.00 89.75 305 TYR A N 1
ATOM 2524 C CA . TYR A 1 305 ? 7.992 -4.952 -23.272 1.00 89.75 305 TYR A CA 1
ATOM 2525 C C . TYR A 1 305 ? 6.847 -5.832 -22.784 1.00 89.75 305 TYR A C 1
ATOM 2527 O O . TYR A 1 305 ? 6.626 -6.937 -23.297 1.00 89.75 305 TYR A O 1
ATOM 2535 N N . PHE A 1 306 ? 6.141 -5.336 -21.774 1.00 89.94 306 PHE A N 1
ATOM 2536 C CA . PHE A 1 306 ? 4.844 -5.839 -21.339 1.00 89.94 306 PHE A CA 1
ATOM 2537 C C . PHE A 1 306 ? 4.082 -4.752 -20.574 1.00 89.94 306 PHE A C 1
ATOM 2539 O O . PHE A 1 306 ? 4.674 -3.793 -20.080 1.00 89.94 306 PHE A O 1
ATOM 2546 N N . ILE A 1 307 ? 2.764 -4.922 -20.482 1.00 88.56 307 ILE A N 1
ATOM 2547 C CA . ILE A 1 307 ? 1.871 -4.058 -19.710 1.00 88.56 307 ILE A CA 1
ATOM 2548 C C . ILE A 1 307 ? 1.344 -4.865 -18.526 1.00 88.56 307 ILE A C 1
ATOM 2550 O O . ILE A 1 307 ? 0.930 -6.012 -18.696 1.00 88.56 307 ILE A O 1
ATOM 2554 N N . PHE A 1 308 ? 1.335 -4.257 -17.347 1.00 90.31 308 PHE A N 1
ATOM 2555 C CA . PHE A 1 308 ? 0.776 -4.818 -16.127 1.00 90.31 308 PHE A CA 1
ATOM 2556 C C . PHE A 1 308 ? -0.371 -3.931 -15.611 1.00 90.31 308 PHE A C 1
ATOM 2558 O O . PHE A 1 308 ? -0.105 -2.903 -14.982 1.00 90.31 308 PHE A O 1
ATOM 2565 N N . PRO A 1 309 ? -1.641 -4.269 -15.909 1.00 88.62 309 PRO A N 1
ATOM 2566 C CA . PRO A 1 309 ? -2.800 -3.544 -15.397 1.00 88.62 309 PRO A CA 1
ATOM 2567 C C . PRO A 1 309 ? -3.179 -4.016 -13.986 1.00 88.62 309 PRO A C 1
ATOM 2569 O O . PRO A 1 309 ? -3.228 -5.214 -13.718 1.00 88.62 309 PRO A O 1
ATOM 2572 N N . PHE A 1 310 ? -3.501 -3.083 -13.092 1.00 87.88 310 PHE A N 1
ATOM 2573 C CA . PHE A 1 310 ? -3.928 -3.368 -11.717 1.00 87.88 310 PHE A CA 1
ATOM 2574 C C . PHE A 1 310 ? -4.673 -2.160 -11.129 1.00 87.88 310 PHE A C 1
ATOM 2576 O O . PHE A 1 310 ? -4.317 -1.031 -11.424 1.00 87.88 310 PHE A O 1
ATOM 2583 N N . ARG A 1 311 ? -5.720 -2.346 -10.309 1.00 81.94 311 ARG A N 1
ATOM 2584 C CA . ARG A 1 311 ? -6.405 -1.259 -9.552 1.00 81.94 311 ARG A CA 1
ATOM 2585 C C . ARG A 1 311 ? -6.673 0.056 -10.333 1.00 81.94 311 ARG A C 1
ATOM 2587 O O . ARG A 1 311 ? -6.430 1.143 -9.817 1.00 81.94 311 ARG A O 1
ATOM 2594 N N . LYS A 1 312 ? -7.182 -0.037 -11.572 1.00 86.25 312 LYS A N 1
ATOM 2595 C CA . LYS A 1 312 ? -7.378 1.085 -12.530 1.00 86.25 312 LYS A CA 1
ATOM 2596 C C . LYS A 1 312 ? -6.107 1.858 -12.922 1.00 86.25 312 LYS A C 1
ATOM 2598 O O . LYS A 1 312 ? -6.163 3.002 -13.366 1.00 86.25 312 LYS A O 1
ATOM 2603 N N . LYS A 1 313 ? -4.951 1.242 -12.754 1.00 89.81 313 LYS A N 1
ATOM 2604 C CA . LYS A 1 313 ? -3.621 1.746 -13.082 1.00 89.81 313 LYS A CA 1
ATOM 2605 C C . LYS A 1 313 ? -2.965 0.749 -14.028 1.00 89.81 313 LYS A C 1
ATOM 2607 O O . LYS A 1 313 ? -3.385 -0.407 -14.121 1.00 89.81 313 LYS A O 1
ATOM 2612 N N . ALA A 1 314 ? -1.939 1.186 -14.737 1.00 90.88 314 ALA A N 1
ATOM 2613 C CA . ALA A 1 314 ? -1.128 0.285 -15.535 1.00 90.88 314 ALA A CA 1
ATOM 2614 C C . ALA A 1 314 ? 0.339 0.682 -15.473 1.00 90.88 314 ALA A C 1
ATOM 2616 O O . ALA A 1 314 ? 0.668 1.870 -15.452 1.00 90.88 314 ALA A O 1
ATOM 2617 N N . ILE A 1 315 ? 1.208 -0.327 -15.457 1.00 92.69 315 ILE A N 1
ATOM 2618 C CA . ILE A 1 315 ? 2.647 -0.136 -15.607 1.00 92.69 315 ILE A CA 1
ATOM 2619 C C . ILE A 1 315 ? 3.078 -0.742 -16.935 1.00 92.69 315 ILE A C 1
ATOM 2621 O O . ILE A 1 315 ? 2.844 -1.923 -17.190 1.00 92.69 315 ILE A O 1
ATOM 2625 N N . PHE A 1 316 ? 3.719 0.053 -17.779 1.00 92.19 316 PHE A N 1
ATOM 2626 C CA . PHE A 1 316 ? 4.408 -0.427 -18.965 1.00 92.19 316 PHE A CA 1
ATOM 2627 C C . PHE A 1 316 ? 5.883 -0.603 -18.651 1.00 92.19 316 PHE A C 1
ATOM 2629 O O . PHE A 1 316 ? 6.551 0.344 -18.249 1.00 92.19 316 PHE A O 1
ATOM 2636 N N . PHE A 1 317 ? 6.399 -1.806 -18.866 1.00 92.00 317 PHE A N 1
ATOM 2637 C CA . PHE A 1 317 ? 7.818 -2.090 -18.730 1.00 92.00 317 PHE A CA 1
ATOM 2638 C C . PHE A 1 317 ? 8.455 -2.194 -20.109 1.00 92.00 317 PHE A C 1
ATOM 2640 O O . PHE A 1 317 ? 8.039 -3.022 -20.918 1.00 92.00 317 PHE A O 1
ATOM 2647 N N . LEU A 1 318 ? 9.496 -1.399 -20.344 1.00 91.25 318 LEU A N 1
ATOM 2648 C CA . LEU A 1 318 ? 10.364 -1.442 -21.514 1.00 91.25 318 LEU A CA 1
ATOM 2649 C C . LEU A 1 318 ? 11.742 -1.971 -21.117 1.00 91.25 318 LEU A C 1
ATOM 2651 O O . LEU A 1 318 ? 12.385 -1.461 -20.206 1.00 91.25 318 LEU A O 1
ATOM 2655 N N . ILE A 1 319 ? 12.224 -2.976 -21.836 1.00 90.56 319 ILE A N 1
ATOM 2656 C CA . ILE A 1 319 ? 13.562 -3.536 -21.672 1.00 90.56 319 ILE A CA 1
ATOM 2657 C C . ILE A 1 319 ? 14.255 -3.429 -23.027 1.00 90.56 319 ILE A C 1
ATOM 2659 O O . ILE A 1 319 ? 13.826 -4.057 -23.998 1.00 90.56 319 ILE A O 1
ATOM 2663 N N . THR A 1 320 ? 15.301 -2.612 -23.115 1.00 88.56 320 THR A N 1
ATOM 2664 C CA . THR A 1 320 ? 15.945 -2.271 -24.393 1.00 88.56 320 THR A CA 1
ATOM 2665 C C . THR A 1 320 ? 17.464 -2.292 -24.292 1.00 88.56 320 THR A C 1
ATOM 2667 O O . THR A 1 320 ? 18.033 -1.909 -23.277 1.00 88.56 320 THR A O 1
ATOM 2670 N N . ASN A 1 321 ? 18.147 -2.733 -25.348 1.00 86.75 321 ASN A N 1
ATOM 2671 C CA . ASN A 1 321 ? 19.608 -2.646 -25.448 1.00 86.75 321 ASN A CA 1
ATOM 2672 C C . ASN A 1 321 ? 20.095 -1.238 -25.860 1.00 86.75 321 ASN A C 1
ATOM 2674 O O . ASN A 1 321 ? 21.285 -1.066 -26.113 1.00 86.75 321 ASN A O 1
ATOM 2678 N N . GLU A 1 322 ? 19.202 -0.246 -25.956 1.00 88.12 322 GLU A N 1
ATOM 2679 C CA . GLU A 1 322 ? 19.580 1.156 -26.153 1.00 88.12 322 GLU A CA 1
ATOM 2680 C C . GLU A 1 322 ? 20.334 1.682 -24.922 1.00 88.12 322 GLU A C 1
ATOM 2682 O O . GLU A 1 322 ? 19.824 1.671 -23.798 1.00 88.12 322 GLU A O 1
ATOM 2687 N N . THR A 1 323 ? 21.568 2.127 -25.149 1.00 84.38 323 THR A N 1
ATOM 2688 C CA . THR A 1 323 ? 22.467 2.648 -24.113 1.00 84.38 323 THR A CA 1
ATOM 2689 C C . THR A 1 323 ? 22.354 4.158 -23.955 1.00 84.38 323 THR A C 1
ATOM 2691 O O . THR A 1 323 ? 22.748 4.694 -22.921 1.00 84.38 323 THR A O 1
ATOM 2694 N N . ASP A 1 324 ? 21.845 4.855 -24.973 1.00 86.31 324 ASP A N 1
ATOM 2695 C CA . ASP A 1 324 ? 21.589 6.285 -24.894 1.00 86.31 324 ASP A CA 1
ATOM 2696 C C . ASP A 1 324 ? 20.296 6.562 -24.114 1.00 86.31 324 ASP A C 1
ATOM 2698 O O . ASP A 1 324 ? 19.192 6.168 -24.504 1.00 86.31 324 ASP A O 1
ATOM 2702 N N . ARG A 1 325 ? 20.436 7.260 -22.984 1.00 83.88 325 ARG A N 1
ATOM 2703 C CA . ARG A 1 325 ? 19.328 7.529 -22.064 1.00 83.88 325 ARG A CA 1
ATOM 2704 C C . ARG A 1 325 ? 18.226 8.388 -22.693 1.00 83.88 325 ARG A C 1
ATOM 2706 O O . ARG A 1 325 ? 17.052 8.159 -22.408 1.00 83.88 325 ARG A O 1
ATOM 2713 N N . GLU A 1 326 ? 18.571 9.361 -23.534 1.00 85.56 326 GLU A N 1
ATOM 2714 C CA . GLU A 1 326 ? 17.589 10.261 -24.158 1.00 85.56 326 GLU A CA 1
ATOM 2715 C C . GLU A 1 326 ? 16.752 9.520 -25.204 1.00 85.56 326 GLU A C 1
ATOM 2717 O O . GLU A 1 326 ? 15.521 9.622 -25.210 1.00 85.56 326 GLU A O 1
ATOM 2722 N N . ARG A 1 327 ? 17.396 8.687 -26.027 1.00 88.12 327 ARG A N 1
ATOM 2723 C CA . ARG A 1 327 ? 16.707 7.793 -26.965 1.00 88.12 327 ARG A CA 1
ATOM 2724 C C . ARG A 1 327 ? 15.830 6.785 -26.246 1.00 88.12 327 ARG A C 1
ATOM 2726 O O . ARG A 1 327 ? 14.683 6.603 -26.644 1.00 88.12 327 ARG A O 1
ATOM 2733 N N . ARG A 1 328 ? 16.325 6.166 -25.171 1.00 89.38 328 ARG A N 1
ATOM 2734 C CA . ARG A 1 328 ? 15.534 5.225 -24.370 1.00 89.38 328 ARG A CA 1
ATOM 2735 C C . ARG A 1 328 ? 14.323 5.895 -23.728 1.00 89.38 328 ARG A C 1
ATOM 2737 O O . ARG A 1 328 ? 13.239 5.325 -23.759 1.00 89.38 328 ARG A O 1
ATOM 2744 N N . THR A 1 329 ? 14.483 7.104 -23.194 1.00 88.44 329 THR A N 1
ATOM 2745 C CA . THR A 1 329 ? 13.373 7.874 -22.611 1.00 88.44 329 THR A CA 1
ATOM 2746 C C . THR A 1 329 ? 12.342 8.240 -23.681 1.00 88.44 329 THR A C 1
ATOM 2748 O O . THR A 1 329 ? 11.146 8.077 -23.461 1.00 88.44 329 THR A O 1
ATOM 2751 N N . SER A 1 330 ? 12.792 8.630 -24.878 1.00 88.62 330 SER A N 1
ATOM 2752 C CA . SER A 1 330 ? 11.906 8.916 -26.016 1.00 88.62 330 SER A CA 1
ATOM 2753 C C . SER A 1 330 ? 11.144 7.667 -26.486 1.00 88.62 330 SER A C 1
ATOM 2755 O O . SER A 1 330 ? 9.947 7.731 -26.757 1.00 88.62 330 SER A O 1
ATOM 2757 N N . GLN A 1 331 ? 11.814 6.507 -26.540 1.00 89.31 331 GLN A N 1
ATOM 2758 C CA . GLN A 1 331 ? 11.177 5.215 -26.828 1.00 89.31 331 GLN A CA 1
ATOM 2759 C C . GLN A 1 331 ? 10.157 4.838 -25.752 1.00 89.31 331 GLN A C 1
ATOM 2761 O O . GLN A 1 331 ? 9.059 4.392 -26.077 1.00 89.31 331 GLN A O 1
ATOM 2766 N N . LEU A 1 332 ? 10.513 5.020 -24.477 1.00 92.19 332 LEU A N 1
ATOM 2767 C CA . LEU A 1 332 ? 9.622 4.766 -23.353 1.00 92.19 332 LEU A CA 1
ATOM 2768 C C . LEU A 1 332 ? 8.361 5.618 -23.461 1.00 92.19 332 LEU A C 1
ATOM 2770 O O . LEU A 1 332 ? 7.270 5.080 -23.288 1.00 92.19 332 LEU A O 1
ATOM 2774 N N . GLN A 1 333 ? 8.509 6.905 -23.780 1.00 90.88 333 GLN A N 1
ATOM 2775 C CA . GLN A 1 333 ? 7.394 7.819 -23.986 1.00 90.88 333 GLN A CA 1
ATOM 2776 C C . GLN A 1 333 ? 6.468 7.341 -25.098 1.00 90.88 333 GLN A C 1
ATOM 2778 O O . GLN A 1 333 ? 5.328 6.977 -24.808 1.00 90.88 333 GLN A O 1
ATOM 2783 N N . GLY A 1 334 ? 6.971 7.224 -26.329 1.00 86.94 334 GLY A N 1
ATOM 2784 C CA . GLY A 1 334 ? 6.129 6.842 -27.464 1.00 86.94 334 GLY A CA 1
ATOM 2785 C C . GLY A 1 334 ? 5.448 5.479 -27.284 1.00 86.94 334 GLY A C 1
ATOM 2786 O O . GLY A 1 334 ? 4.278 5.317 -27.623 1.00 86.94 334 GLY A O 1
ATOM 2787 N N . LEU A 1 335 ? 6.136 4.490 -26.701 1.00 88.12 335 LEU A N 1
ATOM 2788 C CA . LEU A 1 335 ? 5.541 3.168 -26.472 1.00 88.12 335 LEU A CA 1
ATOM 2789 C C . LEU A 1 335 ? 4.537 3.149 -25.315 1.00 88.12 335 LEU A C 1
ATOM 2791 O O . LEU A 1 335 ? 3.540 2.433 -25.401 1.00 88.12 335 LEU A O 1
ATOM 2795 N N . SER A 1 336 ? 4.767 3.924 -24.253 1.00 89.88 336 SER A N 1
ATOM 2796 C CA . SER A 1 336 ? 3.815 4.027 -23.138 1.00 89.88 336 SER A CA 1
ATOM 2797 C C . SER A 1 336 ? 2.522 4.702 -23.577 1.00 89.88 336 SER A C 1
ATOM 2799 O O . SER A 1 336 ? 1.439 4.265 -23.202 1.00 89.88 336 SER A O 1
ATOM 2801 N N . GLU A 1 337 ? 2.629 5.734 -24.408 1.00 87.06 337 GLU A N 1
ATOM 2802 C CA . GLU A 1 337 ? 1.493 6.423 -25.011 1.00 87.06 337 GLU A CA 1
ATOM 2803 C C . GLU A 1 337 ? 0.640 5.467 -25.871 1.00 87.06 337 GLU A C 1
ATOM 2805 O O . GLU A 1 337 ? -0.579 5.375 -25.697 1.00 87.06 337 GLU A O 1
ATOM 2810 N N . GLN A 1 338 ? 1.278 4.665 -26.733 1.00 84.00 338 GLN A N 1
ATOM 2811 C CA . GLN A 1 338 ? 0.586 3.642 -27.531 1.00 84.00 338 GLN A CA 1
ATOM 2812 C C . GLN A 1 338 ? -0.028 2.537 -26.654 1.00 84.00 338 GLN A C 1
ATOM 2814 O O . GLN A 1 338 ? -1.144 2.080 -26.913 1.00 84.00 338 GLN A O 1
ATOM 2819 N N . ALA A 1 339 ? 0.663 2.126 -25.589 1.00 84.69 339 ALA A N 1
ATOM 2820 C CA . ALA A 1 339 ? 0.164 1.143 -24.631 1.00 84.69 339 ALA A CA 1
ATOM 2821 C C . ALA A 1 339 ? -1.072 1.653 -23.867 1.00 84.69 339 ALA A C 1
ATOM 2823 O O . ALA A 1 339 ? -2.039 0.910 -23.680 1.00 84.69 339 ALA A O 1
ATOM 2824 N N . ALA A 1 340 ? -1.076 2.925 -23.466 1.00 84.12 340 ALA A N 1
ATOM 2825 C CA . ALA A 1 340 ? -2.223 3.564 -22.831 1.00 84.12 340 ALA A CA 1
ATOM 2826 C C . ALA A 1 340 ? -3.435 3.613 -23.778 1.00 84.12 340 ALA A C 1
ATOM 2828 O O . ALA A 1 340 ? -4.548 3.276 -23.366 1.00 84.12 340 ALA A O 1
ATOM 2829 N N . LEU A 1 341 ? -3.213 3.944 -25.056 1.00 80.19 341 LEU A N 1
ATOM 2830 C CA . LEU A 1 341 ? -4.253 3.942 -26.089 1.00 80.19 341 LEU A CA 1
ATOM 2831 C C . LEU A 1 341 ? -4.802 2.533 -26.375 1.00 80.19 341 LEU A C 1
ATOM 2833 O O . LEU A 1 341 ? -5.992 2.368 -26.642 1.00 80.19 341 LEU A O 1
ATOM 2837 N N . HIS A 1 342 ? -3.957 1.501 -26.297 1.00 79.44 342 HIS A N 1
ATOM 2838 C CA . HIS A 1 342 ? -4.397 0.110 -26.403 1.00 79.44 342 HIS A CA 1
ATOM 2839 C C . HIS A 1 342 ? -5.331 -0.281 -25.247 1.00 79.44 342 HIS A C 1
ATOM 2841 O O . HIS A 1 342 ? -6.397 -0.849 -25.487 1.00 79.44 342 HIS A O 1
ATOM 2847 N N . LEU A 1 343 ? -4.966 0.051 -24.001 1.00 79.19 343 LEU A N 1
ATOM 2848 C CA . LEU A 1 343 ? -5.795 -0.261 -22.832 1.00 79.19 343 LEU A CA 1
ATOM 2849 C C . LEU A 1 343 ? -7.134 0.482 -22.848 1.00 79.19 343 LEU A C 1
ATOM 2851 O O . LEU A 1 343 ? -8.157 -0.122 -22.527 1.00 79.19 343 LEU A O 1
ATOM 2855 N N . SER A 1 344 ? -7.142 1.758 -23.246 1.00 74.56 344 SER A N 1
ATOM 2856 C CA . SER A 1 344 ? -8.359 2.581 -23.265 1.00 74.56 344 SER A CA 1
ATOM 2857 C C . SER A 1 344 ? -9.374 2.145 -24.321 1.00 74.56 344 SER A C 1
ATOM 2859 O O . SER A 1 344 ? -10.576 2.279 -24.103 1.00 74.56 344 SER A O 1
ATOM 2861 N N . LYS A 1 345 ? -8.909 1.573 -25.439 1.00 70.88 345 LYS A N 1
ATOM 2862 C CA . LYS A 1 345 ? -9.762 0.925 -26.453 1.00 70.88 345 LYS A CA 1
ATOM 2863 C C . LYS A 1 345 ? -10.241 -0.472 -26.040 1.00 70.88 345 LYS A C 1
ATOM 2865 O O . LYS A 1 345 ? -11.109 -1.035 -26.704 1.00 70.88 345 LYS A O 1
ATOM 2870 N N . GLY A 1 346 ? -9.651 -1.046 -24.993 1.00 65.88 346 GLY A N 1
ATOM 2871 C CA . GLY A 1 346 ? -9.972 -2.365 -24.460 1.00 65.88 346 GLY A CA 1
ATOM 2872 C C . GLY A 1 346 ? -11.011 -2.340 -23.331 1.00 65.88 346 GLY A C 1
ATOM 2873 O O . GLY A 1 346 ? -11.882 -1.481 -23.261 1.00 65.88 346 GLY A O 1
ATOM 2874 N N . ILE A 1 347 ? -10.921 -3.332 -22.438 1.00 59.59 347 ILE A N 1
ATOM 2875 C CA . ILE A 1 347 ? -11.884 -3.582 -21.344 1.00 59.59 347 ILE A CA 1
ATOM 2876 C C . ILE A 1 347 ? -11.519 -2.798 -20.062 1.00 59.59 347 ILE A C 1
ATOM 2878 O O . ILE A 1 347 ? -12.324 -2.706 -19.137 1.00 59.59 347 ILE A O 1
ATOM 2882 N N . PHE A 1 348 ? -10.312 -2.223 -19.976 1.00 68.88 348 PHE A N 1
ATOM 2883 C CA . PHE A 1 348 ? -9.762 -1.696 -18.724 1.00 68.88 348 PHE A CA 1
ATOM 2884 C C . PHE A 1 348 ? -9.589 -0.170 -18.746 1.00 68.88 348 PHE A C 1
ATOM 2886 O O . PHE A 1 348 ? -8.659 0.364 -19.349 1.00 68.88 348 PHE A O 1
ATOM 2893 N N . ALA A 1 349 ? -10.467 0.535 -18.027 1.00 74.62 349 ALA A N 1
ATOM 2894 C CA . ALA A 1 349 ? -10.364 1.978 -17.833 1.00 74.62 349 ALA A CA 1
ATOM 2895 C C . ALA A 1 349 ? -9.203 2.311 -16.877 1.00 74.62 349 ALA A C 1
ATOM 2897 O O . ALA A 1 349 ? -9.302 2.107 -15.664 1.00 74.62 349 ALA A O 1
ATOM 2898 N N . THR A 1 350 ? -8.100 2.808 -17.440 1.00 81.19 350 THR A N 1
ATOM 2899 C CA . THR A 1 350 ? -6.902 3.218 -16.694 1.00 81.19 350 THR A CA 1
ATOM 2900 C C . THR A 1 350 ? -6.952 4.713 -16.378 1.00 81.19 350 THR A C 1
ATOM 2902 O O . THR A 1 350 ? -7.099 5.524 -17.286 1.00 81.19 350 THR A O 1
ATOM 2905 N N . GLU A 1 351 ? -6.788 5.086 -15.109 1.00 86.19 351 GLU A N 1
ATOM 2906 C CA . GLU A 1 351 ? -6.739 6.483 -14.643 1.00 86.19 351 GLU A CA 1
ATOM 2907 C C . GLU A 1 351 ? -5.297 7.014 -14.520 1.00 86.19 351 GLU A C 1
ATOM 2909 O O . GLU A 1 351 ? -5.068 8.218 -14.609 1.00 86.19 351 GLU A O 1
ATOM 2914 N N . THR A 1 352 ? -4.318 6.120 -14.337 1.00 88.88 352 THR A N 1
ATOM 2915 C CA . THR A 1 352 ? -2.896 6.467 -14.181 1.00 88.88 352 THR A CA 1
ATOM 2916 C C . THR A 1 352 ? -2.017 5.461 -14.912 1.00 88.88 352 THR A C 1
ATOM 2918 O O . THR A 1 352 ? -2.202 4.251 -14.761 1.00 88.88 352 THR A O 1
ATOM 2921 N N . PHE A 1 353 ? -1.026 5.952 -15.654 1.00 90.94 353 PHE A N 1
ATOM 2922 C CA . PHE A 1 353 ? -0.103 5.125 -16.422 1.00 90.94 353 PHE A CA 1
ATOM 2923 C C . PHE A 1 353 ? 1.350 5.438 -16.069 1.00 90.94 353 PHE A C 1
ATOM 2925 O O . PHE A 1 353 ? 1.781 6.589 -16.147 1.00 90.94 353 PHE A O 1
ATOM 2932 N N . LEU A 1 354 ? 2.099 4.406 -15.684 1.00 93.44 354 LEU A N 1
ATOM 2933 C CA . LEU A 1 354 ? 3.520 4.490 -15.359 1.00 93.44 354 LEU A CA 1
ATOM 2934 C C . LEU A 1 354 ? 4.329 3.718 -16.406 1.00 93.44 354 LEU A C 1
ATOM 2936 O O . LEU A 1 354 ? 4.261 2.496 -16.471 1.00 93.44 354 LEU A O 1
ATOM 2940 N N . GLY A 1 355 ? 5.118 4.413 -17.214 1.00 93.19 355 GLY A N 1
ATOM 2941 C CA . GLY A 1 355 ? 6.156 3.790 -18.027 1.00 93.19 355 GLY A CA 1
ATOM 2942 C C . GLY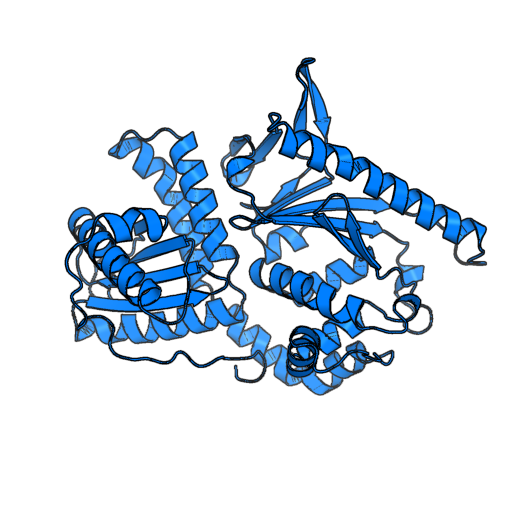 A 1 355 ? 7.434 3.618 -17.211 1.00 93.19 355 GLY A C 1
ATOM 2943 O O . GLY A 1 355 ? 7.855 4.556 -16.540 1.00 93.19 355 GLY A O 1
ATOM 2944 N N . VAL A 1 356 ? 8.065 2.448 -17.284 1.00 92.56 356 VAL A N 1
ATOM 2945 C CA . VAL A 1 356 ? 9.379 2.151 -16.701 1.00 92.56 356 VAL A CA 1
ATOM 2946 C C . VAL A 1 356 ? 10.267 1.535 -17.774 1.00 92.56 356 VAL A C 1
ATOM 2948 O O . VAL A 1 356 ? 9.912 0.509 -18.349 1.00 92.56 356 VAL A O 1
ATOM 2951 N N . ALA A 1 357 ? 11.436 2.118 -18.028 1.00 91.12 357 ALA A N 1
ATOM 2952 C CA . ALA A 1 357 ? 12.450 1.535 -18.899 1.00 91.12 357 ALA A CA 1
ATOM 2953 C C . ALA A 1 357 ? 13.675 1.081 -18.112 1.00 91.12 357 ALA A C 1
ATOM 2955 O O . ALA A 1 357 ? 14.106 1.744 -17.172 1.00 91.12 357 ALA A O 1
ATOM 2956 N N . THR A 1 358 ? 14.263 -0.026 -18.552 1.00 88.38 358 THR A N 1
ATOM 2957 C CA . THR A 1 358 ? 15.569 -0.506 -18.102 1.00 88.38 358 THR A CA 1
ATOM 2958 C C . THR A 1 358 ? 16.340 -1.129 -19.258 1.00 88.38 358 THR A C 1
ATOM 2960 O O . THR A 1 358 ? 15.790 -1.419 -20.326 1.00 88.38 358 THR A O 1
ATOM 2963 N N . GLU A 1 359 ? 17.633 -1.324 -19.065 1.00 88.06 359 GLU A N 1
ATOM 2964 C CA . GLU A 1 359 ? 18.501 -1.929 -20.051 1.00 88.06 359 GLU A CA 1
ATOM 2965 C C . GLU A 1 359 ? 18.303 -3.446 -20.184 1.00 88.06 359 GLU A C 1
ATOM 2967 O O . GLU A 1 359 ? 18.041 -4.175 -19.224 1.00 88.06 359 GLU A O 1
ATOM 2972 N N . GLY A 1 360 ? 18.500 -3.934 -21.408 1.00 85.38 360 GLY A N 1
ATOM 2973 C CA . GLY A 1 360 ? 18.632 -5.350 -21.716 1.00 85.38 360 GLY A CA 1
ATOM 2974 C C . GLY A 1 360 ? 19.978 -5.933 -21.275 1.00 85.38 360 GLY A C 1
ATOM 2975 O O . GLY A 1 360 ? 20.872 -5.250 -20.774 1.00 85.38 360 GLY A O 1
ATOM 2976 N N . ARG A 1 361 ? 20.148 -7.243 -21.473 1.00 83.06 361 ARG A N 1
ATOM 2977 C CA . ARG A 1 361 ? 21.284 -8.011 -20.937 1.00 83.06 361 ARG A CA 1
ATOM 2978 C C . ARG A 1 361 ? 22.649 -7.559 -21.467 1.00 83.06 361 ARG A C 1
ATOM 2980 O O . ARG A 1 361 ? 23.654 -7.759 -20.792 1.00 83.06 361 ARG A O 1
ATOM 2987 N N . LYS A 1 362 ? 22.687 -6.981 -22.670 1.00 75.44 362 LYS A N 1
ATOM 2988 C CA . LYS A 1 362 ? 23.928 -6.579 -23.352 1.00 75.44 362 LYS A CA 1
ATOM 2989 C C . LYS A 1 362 ? 24.430 -5.193 -22.951 1.00 75.44 362 LYS A C 1
ATOM 2991 O O . LYS A 1 362 ? 25.495 -4.792 -23.413 1.00 75.44 362 LYS A O 1
ATOM 2996 N N . ALA A 1 363 ? 23.685 -4.456 -22.131 1.00 74.00 363 ALA A N 1
ATOM 2997 C CA . ALA A 1 363 ? 24.106 -3.130 -21.718 1.00 74.00 363 ALA A CA 1
ATOM 2998 C C . ALA A 1 363 ? 25.233 -3.179 -20.669 1.00 74.00 363 ALA A C 1
ATOM 3000 O O . ALA A 1 363 ? 25.269 -4.084 -19.833 1.00 74.00 363 ALA A O 1
ATOM 3001 N N . PRO A 1 364 ? 26.143 -2.188 -20.679 1.00 64.19 364 PRO A N 1
ATOM 3002 C CA . PRO A 1 364 ? 27.294 -2.140 -19.775 1.00 64.19 364 PRO A CA 1
ATOM 3003 C C . PRO A 1 364 ? 26.927 -1.791 -18.321 1.00 64.19 364 PRO A C 1
ATOM 3005 O O . PRO A 1 364 ? 27.767 -1.914 -17.433 1.00 64.19 364 PRO A O 1
ATOM 3008 N N . GLY A 1 365 ? 25.693 -1.353 -18.068 1.00 68.31 365 GLY A N 1
ATOM 3009 C CA . GLY A 1 365 ? 25.178 -0.992 -16.752 1.00 68.31 365 GLY A CA 1
ATOM 3010 C C . GLY A 1 365 ? 23.654 -1.068 -16.717 1.00 68.31 365 GLY A C 1
ATOM 3011 O O . GLY A 1 365 ? 23.025 -1.344 -17.740 1.00 68.31 365 GLY A O 1
ATOM 3012 N N . ARG A 1 366 ? 23.074 -0.844 -15.532 1.00 72.69 366 ARG A N 1
ATOM 3013 C CA . ARG A 1 366 ? 21.624 -0.746 -15.346 1.00 72.69 366 ARG A CA 1
ATOM 3014 C C . ARG A 1 366 ? 21.242 0.582 -14.720 1.00 72.69 366 ARG A C 1
ATOM 3016 O O . ARG A 1 366 ? 21.832 0.996 -13.727 1.00 72.69 366 ARG A O 1
ATOM 3023 N N . SER A 1 367 ? 20.236 1.205 -15.292 1.00 77.75 367 SER A N 1
ATOM 3024 C CA . SER A 1 367 ? 19.553 2.383 -14.807 1.00 77.75 367 SER A CA 1
ATOM 3025 C C . SER A 1 367 ? 18.062 2.240 -15.101 1.00 77.75 367 SER A C 1
ATOM 3027 O O . SER A 1 367 ? 17.614 1.330 -15.806 1.00 77.75 367 SER A O 1
ATOM 3029 N N . PHE A 1 368 ? 17.276 3.122 -14.500 1.00 82.94 368 PHE A N 1
ATOM 3030 C CA . PHE A 1 368 ? 15.837 3.117 -14.666 1.00 82.94 368 PHE A CA 1
ATOM 3031 C C . PHE A 1 368 ? 15.370 4.504 -15.061 1.00 82.94 368 PHE A C 1
ATOM 3033 O O . PHE A 1 368 ? 15.754 5.498 -14.443 1.00 82.94 368 PHE A O 1
ATOM 3040 N N . ASP A 1 369 ? 14.543 4.545 -16.096 1.00 86.50 369 ASP A N 1
ATOM 3041 C CA . ASP A 1 369 ? 13.804 5.739 -16.479 1.00 86.50 369 ASP A CA 1
ATOM 3042 C C . ASP A 1 369 ? 12.327 5.496 -16.244 1.00 86.50 369 ASP A C 1
ATOM 3044 O O . ASP A 1 369 ? 11.834 4.376 -16.391 1.00 86.50 369 ASP A O 1
ATOM 3048 N N . SER A 1 370 ? 11.625 6.554 -15.871 1.00 89.31 370 SER A N 1
ATOM 3049 C CA . SER A 1 370 ? 10.214 6.494 -15.549 1.00 89.31 370 SER A CA 1
ATOM 3050 C C . SER A 1 370 ? 9.488 7.695 -16.132 1.00 89.31 370 SER A C 1
ATOM 3052 O O . SER A 1 370 ? 10.017 8.805 -16.179 1.00 89.31 370 SER A O 1
ATOM 3054 N N . ILE A 1 371 ? 8.263 7.460 -16.588 1.00 89.62 371 ILE A N 1
ATOM 3055 C CA . ILE A 1 371 ? 7.341 8.504 -17.026 1.00 89.62 371 ILE A CA 1
ATOM 3056 C C . ILE A 1 371 ? 5.968 8.223 -16.436 1.00 89.62 371 ILE A C 1
ATOM 3058 O O . ILE A 1 371 ? 5.512 7.082 -16.413 1.00 89.62 371 ILE A O 1
ATOM 3062 N N . LEU A 1 372 ? 5.309 9.263 -15.943 1.00 90.06 372 LEU A N 1
ATOM 3063 C CA . LEU A 1 372 ? 4.020 9.152 -15.278 1.00 90.06 372 LEU A CA 1
ATOM 3064 C C . LEU A 1 372 ? 3.047 10.142 -15.903 1.00 90.06 372 LEU A C 1
ATOM 3066 O O . LEU A 1 372 ? 3.313 11.342 -15.905 1.00 90.06 372 LEU A O 1
ATOM 3070 N N . PHE A 1 373 ? 1.909 9.651 -16.380 1.00 88.19 373 PHE A N 1
ATOM 3071 C CA . PHE A 1 373 ? 0.879 10.491 -16.985 1.00 88.19 373 PHE A CA 1
ATOM 3072 C C . PHE A 1 373 ? -0.526 9.919 -16.765 1.00 88.19 373 PHE A C 1
ATOM 3074 O O . PHE A 1 373 ? -0.706 8.765 -16.365 1.00 88.19 373 PHE A O 1
ATOM 3081 N N . ASN A 1 374 ? -1.535 10.758 -16.996 1.00 87.75 374 ASN A N 1
ATOM 3082 C CA . ASN A 1 374 ? -2.931 10.345 -17.066 1.00 87.75 374 ASN A CA 1
ATOM 3083 C C . ASN A 1 374 ? -3.248 9.975 -18.526 1.00 87.75 374 ASN A C 1
ATOM 3085 O O . ASN A 1 374 ? -3.067 10.821 -19.401 1.00 87.75 374 ASN A O 1
ATOM 3089 N N . PRO A 1 375 ? -3.721 8.747 -18.815 1.00 82.62 375 PRO A N 1
ATOM 3090 C CA . PRO A 1 375 ? -4.077 8.333 -20.171 1.00 82.62 375 PRO A CA 1
ATOM 3091 C C . PRO A 1 375 ? -5.016 9.291 -20.899 1.00 82.62 375 PRO 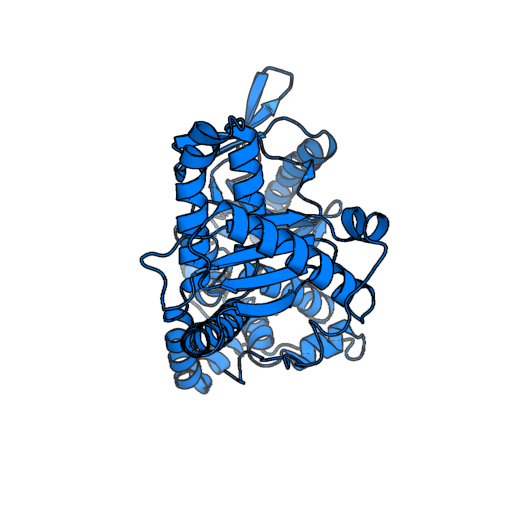A C 1
ATOM 3093 O O . PRO A 1 375 ? -4.858 9.480 -22.099 1.00 82.62 375 PRO A O 1
ATOM 3096 N N . MET A 1 376 ? -5.973 9.903 -20.192 1.00 80.19 376 MET A N 1
ATOM 3097 C CA . MET A 1 376 ? -6.953 10.801 -20.814 1.00 80.19 376 MET A CA 1
ATOM 3098 C C . MET A 1 376 ? -6.297 12.043 -21.419 1.00 80.19 376 MET A C 1
ATOM 3100 O O . MET A 1 376 ? -6.714 12.475 -22.485 1.00 80.19 376 MET A O 1
ATOM 3104 N N . ASP A 1 377 ? -5.236 12.555 -20.791 1.00 80.38 377 ASP A N 1
ATOM 3105 C CA . ASP A 1 377 ? -4.517 13.738 -21.273 1.00 80.38 377 ASP A CA 1
ATOM 3106 C C . ASP A 1 377 ? -3.790 13.447 -22.603 1.00 80.38 377 ASP A C 1
ATOM 3108 O O . ASP A 1 377 ? -3.568 14.346 -23.402 1.00 80.38 377 ASP A O 1
ATOM 3112 N N . ILE A 1 378 ? -3.447 12.177 -22.852 1.00 73.69 378 ILE A N 1
ATOM 3113 C CA . ILE A 1 378 ? -2.676 11.717 -24.016 1.00 73.69 378 ILE A CA 1
ATOM 3114 C C . ILE A 1 378 ? -3.580 11.213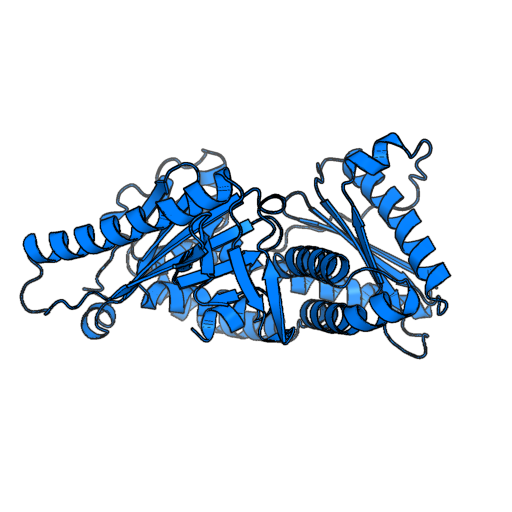 -25.149 1.00 73.69 378 ILE A C 1
ATOM 3116 O O . ILE A 1 378 ? -3.285 11.416 -26.327 1.00 73.69 378 ILE A O 1
ATOM 3120 N N . ILE A 1 379 ? -4.683 10.533 -24.819 1.00 67.94 379 ILE A N 1
ATOM 3121 C CA . ILE A 1 379 ? -5.609 9.961 -25.813 1.00 67.94 379 ILE A CA 1
ATOM 3122 C C . ILE A 1 379 ? -6.194 11.053 -26.717 1.00 67.94 379 ILE A C 1
ATOM 3124 O O . ILE A 1 379 ? -6.383 10.810 -27.908 1.00 67.94 379 ILE A O 1
ATOM 3128 N N . ASP A 1 380 ? -6.424 12.251 -26.178 1.00 63.19 380 ASP A N 1
ATOM 3129 C CA . ASP A 1 380 ? -6.927 13.391 -26.947 1.00 63.19 380 ASP A CA 1
ATOM 3130 C C . ASP A 1 380 ? -5.887 13.949 -27.946 1.00 63.19 380 ASP A C 1
ATOM 3132 O O . ASP A 1 380 ? -6.254 14.592 -28.935 1.00 63.19 380 ASP A O 1
ATOM 3136 N N . GLU A 1 381 ? -4.595 13.673 -27.740 1.00 63.16 381 GLU A N 1
ATOM 3137 C CA . GLU A 1 381 ? -3.491 14.190 -28.560 1.00 63.16 381 GLU A CA 1
ATOM 3138 C C . GLU A 1 381 ? -3.053 13.219 -29.676 1.00 63.16 381 GLU A C 1
ATOM 3140 O O . GLU A 1 381 ? -2.572 13.653 -30.730 1.00 63.16 381 GLU A O 1
ATOM 3145 N N . ILE A 1 382 ? -3.264 11.908 -29.507 1.00 62.50 382 ILE A N 1
ATOM 3146 C CA . ILE A 1 382 ? -2.759 10.870 -30.423 1.00 62.50 382 ILE A CA 1
ATOM 3147 C C . ILE A 1 382 ? -3.816 10.451 -31.449 1.00 62.50 382 ILE A C 1
ATOM 3149 O O . ILE A 1 382 ? -4.789 9.763 -31.145 1.00 62.50 382 ILE A O 1
ATOM 3153 N N . LYS A 1 383 ? -3.586 10.818 -32.716 1.00 54.25 383 LYS A N 1
ATOM 3154 C CA . LYS A 1 383 ? -4.519 10.568 -33.833 1.00 54.25 383 LYS A CA 1
ATOM 3155 C C . LYS A 1 383 ? -4.364 9.202 -34.511 1.00 54.25 383 LYS A C 1
ATOM 3157 O O . LYS A 1 383 ? -5.306 8.749 -35.158 1.00 54.25 383 LYS A O 1
ATOM 3162 N N . GLU A 1 384 ? -3.216 8.541 -34.368 1.00 59.50 384 GLU A N 1
ATOM 3163 C CA . GLU A 1 384 ? -2.910 7.265 -35.029 1.00 59.50 384 GLU A CA 1
ATOM 3164 C C . GLU A 1 384 ? -2.447 6.213 -34.011 1.00 59.50 384 GLU A C 1
ATOM 3166 O O . GLU A 1 384 ? -1.564 6.452 -33.188 1.00 59.50 384 GLU A O 1
ATOM 3171 N N . PHE A 1 385 ? -3.084 5.041 -34.059 1.00 59.50 385 PHE A N 1
ATOM 3172 C CA . PHE A 1 385 ? -2.781 3.886 -33.216 1.00 59.50 385 PHE A CA 1
ATOM 3173 C C . PHE A 1 385 ? -2.159 2.794 -34.074 1.00 59.50 385 PHE A C 1
ATOM 3175 O O . PHE A 1 385 ? -2.828 2.282 -34.975 1.00 59.50 385 PHE A O 1
ATOM 3182 N N . ASP A 1 386 ? -0.925 2.407 -33.768 1.00 58.19 386 ASP A N 1
ATOM 3183 C CA . ASP A 1 386 ? -0.301 1.247 -34.399 1.00 58.19 386 ASP A CA 1
ATOM 3184 C C . ASP A 1 386 ? -0.684 -0.020 -33.618 1.00 58.19 386 ASP A C 1
ATOM 3186 O O . ASP A 1 386 ? -0.034 -0.427 -32.651 1.00 58.19 386 ASP A O 1
ATOM 3190 N N . GLY A 1 387 ? -1.814 -0.619 -34.005 1.00 52.16 387 GLY A N 1
ATOM 3191 C CA . GLY A 1 387 ? -2.431 -1.745 -33.295 1.00 52.16 387 GLY A CA 1
ATOM 3192 C C . GLY A 1 387 ? -1.642 -3.053 -33.302 1.00 52.16 387 GLY A C 1
ATOM 3193 O O . GLY A 1 387 ? -2.039 -3.990 -32.616 1.00 52.16 387 GLY A O 1
ATOM 3194 N N . ILE A 1 388 ? -0.521 -3.111 -34.020 1.00 52.94 388 ILE A N 1
ATOM 3195 C CA . ILE A 1 388 ? 0.309 -4.311 -34.171 1.00 52.94 388 ILE A CA 1
ATOM 3196 C C . ILE A 1 388 ? 1.192 -4.546 -32.927 1.00 52.94 388 ILE A C 1
ATOM 3198 O O . ILE A 1 388 ? 1.643 -5.663 -32.677 1.00 52.94 388 ILE A O 1
ATOM 3202 N N . LEU A 1 389 ? 1.415 -3.519 -32.097 1.00 57.84 389 LEU A N 1
ATOM 3203 C CA . LEU A 1 389 ? 2.347 -3.581 -30.964 1.00 57.84 389 LEU A CA 1
ATOM 3204 C C . LEU A 1 389 ? 1.824 -4.336 -29.725 1.00 57.84 389 LEU A C 1
ATOM 3206 O O . LEU A 1 389 ? 2.617 -4.663 -28.853 1.00 57.84 389 LEU A O 1
ATOM 3210 N N . PHE A 1 390 ? 0.529 -4.643 -29.595 1.00 64.44 390 PHE A N 1
ATOM 3211 C CA . PHE A 1 390 ? -0.010 -5.202 -28.335 1.00 64.44 390 PHE A CA 1
ATOM 3212 C C . PHE A 1 390 ? -0.918 -6.428 -28.507 1.00 64.44 390 PHE A C 1
ATOM 3214 O O . PHE A 1 390 ? -1.681 -6.772 -27.604 1.00 64.44 390 PHE A O 1
ATOM 3221 N N . GLU A 1 391 ? -0.831 -7.132 -29.637 1.00 49.16 391 GLU A N 1
ATOM 3222 C CA . GLU A 1 391 ? -1.602 -8.361 -29.840 1.00 49.16 391 GLU A CA 1
ATOM 3223 C C . GLU A 1 391 ? -1.145 -9.491 -28.889 1.00 49.16 391 GLU A C 1
ATOM 3225 O O . GLU A 1 391 ? -0.077 -10.079 -29.036 1.00 49.16 391 GLU A O 1
ATOM 3230 N N . ASN A 1 392 ? -2.028 -9.819 -27.936 1.00 41.06 392 ASN A N 1
ATOM 3231 C CA . ASN A 1 392 ? -2.059 -10.997 -27.059 1.00 41.06 392 ASN A CA 1
ATOM 3232 C C . ASN A 1 392 ? -0.949 -11.178 -26.003 1.00 41.06 392 ASN A C 1
ATOM 3234 O O . ASN A 1 392 ? 0.158 -11.623 -26.290 1.00 41.06 392 ASN A O 1
ATOM 3238 N N . ARG A 1 393 ? -1.358 -11.089 -24.729 1.00 40.81 393 ARG A N 1
ATOM 3239 C CA . ARG A 1 393 ? -1.230 -12.172 -23.728 1.00 40.81 393 ARG A CA 1
ATOM 3240 C C . ARG A 1 393 ? -2.229 -11.902 -22.601 1.00 40.81 393 ARG A C 1
ATOM 3242 O O . ARG A 1 393 ? -2.125 -10.901 -21.903 1.00 40.81 393 ARG A O 1
ATOM 3249 N N . ASN A 1 394 ? -3.199 -12.798 -22.438 1.00 39.50 394 ASN A N 1
ATOM 3250 C CA . ASN A 1 394 ? -4.095 -12.791 -21.289 1.00 39.50 394 ASN A CA 1
ATOM 3251 C C . ASN A 1 394 ? -3.245 -13.157 -20.061 1.00 39.50 394 ASN A C 1
ATOM 3253 O O . ASN A 1 394 ? -2.853 -14.314 -19.905 1.00 39.50 394 ASN A O 1
ATOM 3257 N N . LEU A 1 395 ? -2.870 -12.166 -19.252 1.00 40.84 395 LEU A N 1
ATOM 3258 C CA . LEU A 1 395 ? -2.205 -12.399 -17.974 1.00 40.84 395 LEU A CA 1
ATOM 3259 C C . LEU A 1 395 ? -3.286 -12.929 -17.029 1.00 40.84 395 LEU A C 1
ATOM 3261 O O . LEU A 1 395 ? -4.082 -12.164 -16.490 1.00 40.84 395 LEU A O 1
ATOM 3265 N N . GLY A 1 396 ? -3.403 -14.256 -16.951 1.00 38.22 396 GLY A N 1
ATOM 3266 C CA . GLY A 1 396 ? -4.368 -14.919 -16.080 1.00 38.22 396 GLY A CA 1
ATOM 3267 C C . GLY A 1 396 ? -4.255 -14.425 -14.636 1.00 38.22 396 GLY A C 1
ATOM 3268 O O . GLY A 1 396 ? -3.188 -13.998 -14.195 1.00 38.22 396 GLY A O 1
ATOM 3269 N N . LYS A 1 397 ? -5.367 -14.484 -13.896 1.00 35.75 397 LYS A N 1
ATOM 3270 C CA . LYS A 1 397 ? -5.355 -14.263 -12.448 1.00 35.75 397 LYS A CA 1
ATOM 3271 C C . LYS A 1 397 ? -4.489 -15.346 -11.801 1.00 35.75 397 LYS A C 1
ATOM 3273 O O . LYS A 1 397 ? -4.784 -16.525 -11.969 1.00 35.75 397 LYS A O 1
ATOM 3278 N N . VAL A 1 398 ? -3.453 -14.933 -11.081 1.00 37.84 398 VAL A N 1
ATOM 3279 C CA . VAL A 1 398 ? -2.701 -15.787 -10.156 1.00 37.84 398 VAL A CA 1
ATOM 3280 C C . VAL A 1 398 ? -3.186 -15.410 -8.762 1.00 37.84 398 VAL A C 1
ATOM 3282 O O . VAL A 1 398 ? -3.069 -14.253 -8.355 1.00 37.84 398 VAL A O 1
ATOM 3285 N N . ASP A 1 399 ? -3.825 -16.355 -8.087 1.00 43.44 399 ASP A N 1
ATOM 3286 C CA . ASP A 1 399 ? -4.210 -16.250 -6.682 1.00 43.44 399 ASP A CA 1
ATOM 3287 C C . ASP A 1 399 ? -3.066 -16.740 -5.771 1.00 43.44 399 ASP A C 1
ATOM 3289 O O . ASP A 1 399 ? -2.071 -17.300 -6.226 1.00 43.44 399 ASP A O 1
ATOM 3293 N N . GLU A 1 400 ? -3.182 -16.534 -4.460 1.00 39.62 400 GLU A N 1
ATOM 3294 C CA . GLU A 1 400 ? -2.120 -16.912 -3.515 1.00 39.62 400 GLU A CA 1
ATOM 3295 C C . GLU A 1 400 ? -1.860 -18.423 -3.392 1.00 39.62 400 GLU A C 1
ATOM 3297 O O . GLU A 1 400 ? -0.875 -18.816 -2.769 1.00 39.62 400 GLU A O 1
ATOM 3302 N N . TRP A 1 401 ? -2.718 -19.263 -3.980 1.00 40.94 401 TRP A N 1
ATOM 3303 C CA . TRP A 1 401 ? -2.633 -20.726 -3.947 1.00 40.94 401 TRP A CA 1
ATOM 3304 C C . TRP A 1 401 ? -2.190 -21.337 -5.282 1.00 40.94 401 TRP A C 1
ATOM 3306 O O . TRP A 1 401 ? -2.051 -22.557 -5.379 1.00 40.94 401 TRP A O 1
ATOM 3316 N N . THR A 1 402 ? -1.974 -20.497 -6.294 1.00 43.31 402 THR A N 1
ATOM 3317 C CA . THR A 1 402 ? -1.467 -20.853 -7.626 1.00 43.31 402 THR A CA 1
ATOM 3318 C C . THR A 1 402 ? -0.011 -20.420 -7.837 1.00 43.31 402 THR A C 1
ATOM 3320 O O . THR A 1 402 ? 0.517 -20.627 -8.932 1.00 43.31 402 THR A O 1
ATOM 3323 N N . LEU A 1 403 ? 0.623 -19.851 -6.799 1.00 40.75 403 LEU A N 1
ATOM 3324 C CA . LEU A 1 403 ? 2.065 -19.582 -6.714 1.00 40.75 403 LEU A CA 1
ATOM 3325 C C . LEU A 1 403 ? 2.900 -20.851 -6.527 1.00 40.75 403 LEU A C 1
ATOM 3327 O O . LEU A 1 403 ? 2.460 -21.740 -5.761 1.00 40.75 403 LEU A O 1
#

Organism: NCBI:txid2484974

Radius of gyration: 23.05 Å; Cα contacts (8 Å, |Δi|>4): 619; chains: 1; bounding box: 53×58×72 Å

Sequence (403 aa):
MNILYRIVGEDFVFQSPTLMEESGKKIELTDFLVLLDDILITIQSKSIDIDIDDINLIKLGRIFKKYENAKSQLNRTVNSSNRKEKVILNAKHLEEHIELPWVNFRTKISIITLNIPDNLYENPEFRFQFTKFEIYKGMALHIFILQDLQKVCDEMKTGGDLLHYLENREIVLKAVSMQHFVNELDIMAVYKTKYDAIEKIRKGEIDELIIEPGLWEFYVKEHAARIIERDKLLAECFLIDILIKENRNSISYSIEKYGYTKNEMIQSYMRIIGILNSLTAIERYNVEMILKEKLTSTDIYPMRYFIFPFRKKAIFFLITNETDRERRTSQLQGLSEQAALHLSKGIFATETFLGVATEGRKAPGRSFDSILFNPMDIIDEIKEFDGILFENRNLGKVDEWTL

Mean predicted aligned error: 7.71 Å

pLDDT: mean 83.36, std 12.11, range [35.75, 95.75]

Solvent-accessible surface area (backbone atoms only — not comparable to full-atom values): 22590 Å² total; per-residue (Å²): 117,73,57,60,37,66,24,54,30,70,92,30,54,25,67,51,29,31,32,49,44,96,88,69,50,79,41,73,46,40,54,29,39,36,55,44,44,42,34,36,38,39,34,40,74,45,80,50,93,78,77,76,96,66,85,42,75,68,55,54,49,52,52,52,51,52,49,52,54,51,57,58,46,48,51,48,51,54,50,36,53,77,68,60,50,56,28,45,31,63,38,72,92,76,74,42,78,43,71,61,64,55,90,58,45,83,44,50,40,35,37,40,28,41,38,65,59,63,85,51,56,71,45,84,94,67,41,72,66,64,49,49,74,49,78,56,95,88,22,50,35,42,38,33,42,42,69,55,49,48,54,50,49,69,74,27,70,19,39,14,30,48,52,51,47,53,61,49,47,52,55,50,56,75,25,31,82,57,46,85,76,40,48,65,56,34,54,50,31,40,58,70,78,38,47,70,57,52,54,33,36,74,72,66,77,40,75,70,45,88,76,64,89,61,40,30,63,47,48,57,64,79,38,40,70,58,53,55,52,50,53,53,62,50,72,73,55,52,63,68,60,50,51,45,54,53,55,60,65,43,45,64,54,44,33,74,74,71,66,49,54,69,68,59,45,51,53,50,46,53,45,56,44,12,53,62,42,49,41,25,55,67,56,49,42,53,53,48,55,52,48,55,56,45,39,65,48,29,80,83,34,62,62,40,73,52,76,50,76,51,97,48,27,34,38,33,42,39,33,25,52,63,80,52,66,68,60,43,49,53,50,42,49,59,52,37,54,53,49,43,50,53,37,62,75,52,96,50,74,50,64,38,38,36,28,36,35,34,49,15,70,84,39,97,62,81,60,78,47,77,49,77,50,46,40,71,77,47,55,81,71,60,90,76,82,76,73,81,81,73,75,81,77,87,79,70,92,76,55,94,85,73,112

Secondary structure (DSSP, 8-state):
-HHHHHHH-TTTEEES-EEE-TTS-EEE--SEEEEETTEEEEEEEEE----SS---HHHHHHHHHHHHHHHHHHHHHHHHHHHT--EEEEEGGGTEEEE--GGG--EEEEEEEEE--GGGTS-TTT-----EEEEETTEEEEEEEHHHHHHHHHH--SHHHHHHHHHHHHHHHHHBTTGGG--HHHHHHHHHH-HHHHHHHHTTS-S-B---TTHHHHHHHHTHHHHHHHHHHHHT--HHHHHHHHHHHHHHHHHHHH---HHHHHHHHHHHHHHHHTS-HHHHHHHHHHHHHHHHHTTT-SEEEEEEEETTEEEEEEEE----HHHHHHHHHHHHHHHHHHHHTTT---SEEEEEEEE-TTSSS--EEEEEE-HHHHHTT-----GGGG---------TT--